Protein AF-A0A2E2JCL9-F1 (afdb_monomer_lite)

pLDDT: mean 81.83, std 19.78, range [29.36, 98.75]

Foldseek 3Di:
DDDDDDPPPCVVVVVVVVVVVVVVVVVVVPPPCPDDDDPDPPPPFPWDWDWDAQPLPGDTKIKTKAADLPAAEEEEEEALPAFQCVQCVVPSSLCNVGHIYIYIGFELHDPHDAWLAQPALLSSLVRSCRNVCVRDQAAHEYEAAALRLSSQLSNLLVPVVSHQAYEYELYYLQAQVLQLVLLVLVVSQVSPPDRDPVNSVVVNVVVVVVVVVCVVVVVQLCVCSVDSVSCCVVVVSRPSSSSVSSSNVDHCLCSLQRRPGQYEYEYECAASNRHCLNVLLSLLSHPHYDYDYDYQDYRSCCPRPVVSVSVSVVDRRVDDPDGRDDQQPLDAAPDQDEDEAECAEAAEAEEEEEEYEYAQYANYEYENYEYAEYEEAHYEYEYGSYEYAAAYEYENYEYEARAYEFEYQQNYEYENYEAAHGNYEYEYADDFPYFYPYQDKYKHAYRQYWYDYDVDDIDTDHGIDIGRGTD

Structure (mmCIF, N/CA/C/O backbone):
data_AF-A0A2E2JCL9-F1
#
_entry.id   AF-A0A2E2JCL9-F1
#
loop_
_atom_site.group_PDB
_atom_site.id
_atom_site.type_symbol
_atom_site.label_atom_id
_atom_site.label_alt_id
_atom_site.label_comp_id
_atom_site.label_asym_id
_atom_site.label_entity_id
_atom_site.label_seq_id
_atom_site.pdbx_PDB_ins_code
_atom_site.Cartn_x
_atom_site.Cartn_y
_atom_site.Cartn_z
_atom_site.occupancy
_atom_site.B_iso_or_equiv
_atom_site.auth_seq_id
_atom_site.auth_comp_id
_atom_site.auth_asym_id
_atom_site.auth_atom_id
_atom_site.pdbx_PDB_model_num
ATOM 1 N N . MET A 1 1 ? 32.207 49.566 25.626 1.00 40.97 1 MET A N 1
ATOM 2 C CA . MET A 1 1 ? 31.152 48.860 24.868 1.00 40.97 1 MET A CA 1
ATOM 3 C C . MET A 1 1 ? 31.796 47.726 24.085 1.00 40.97 1 MET A C 1
ATOM 5 O O . MET A 1 1 ? 32.572 48.030 23.198 1.00 40.97 1 MET A O 1
ATOM 9 N N . ALA A 1 2 ? 31.536 46.473 24.473 1.00 32.34 2 ALA A N 1
ATOM 10 C CA . ALA A 1 2 ? 31.579 45.249 23.652 1.00 32.34 2 ALA A CA 1
ATOM 11 C C . ALA A 1 2 ? 31.472 44.045 24.608 1.00 32.34 2 ALA A C 1
ATOM 13 O O . ALA A 1 2 ? 32.456 43.628 25.213 1.00 32.34 2 ALA A O 1
ATOM 14 N N . ARG A 1 3 ? 30.256 43.527 24.817 1.00 30.17 3 ARG A N 1
ATOM 15 C CA . ARG A 1 3 ? 30.039 42.250 25.512 1.00 30.17 3 ARG A CA 1
ATOM 16 C C . ARG A 1 3 ? 30.215 41.130 24.485 1.00 30.17 3 ARG A C 1
ATOM 18 O O . ARG A 1 3 ? 29.419 41.036 23.558 1.00 30.17 3 ARG A O 1
ATOM 25 N N . CYS A 1 4 ? 31.238 40.296 24.655 1.00 29.36 4 CYS A N 1
ATOM 26 C CA . CYS A 1 4 ? 31.350 39.015 23.959 1.00 29.36 4 CYS A CA 1
ATOM 27 C C . CYS A 1 4 ? 30.293 38.049 24.512 1.00 29.36 4 CYS A C 1
ATOM 29 O O . CYS A 1 4 ? 30.400 37.598 25.651 1.00 29.36 4 CYS A O 1
ATOM 31 N N . TYR A 1 5 ? 29.282 37.724 23.708 1.00 32.12 5 TYR A N 1
ATOM 32 C CA . TYR A 1 5 ? 28.440 36.552 23.932 1.00 32.12 5 TYR A CA 1
ATOM 33 C C . TYR A 1 5 ? 29.194 35.320 23.422 1.00 32.12 5 TYR A C 1
ATOM 35 O O . TYR A 1 5 ? 29.336 35.119 22.219 1.00 32.12 5 TYR A O 1
ATOM 43 N N . SER A 1 6 ? 29.704 34.497 24.340 1.00 32.22 6 SER A N 1
ATOM 44 C CA . SER A 1 6 ? 30.183 33.156 24.006 1.00 32.22 6 SER A CA 1
ATOM 45 C C . SER A 1 6 ? 28.964 32.271 23.729 1.00 32.22 6 SER A C 1
ATOM 47 O O . SER A 1 6 ? 28.177 31.973 24.628 1.00 32.22 6 SER A O 1
ATOM 49 N N . ILE A 1 7 ? 28.779 31.896 22.463 1.00 38.06 7 ILE A N 1
ATOM 50 C CA . ILE A 1 7 ? 27.741 30.969 22.008 1.00 38.06 7 ILE A CA 1
ATOM 51 C C . ILE A 1 7 ? 28.104 29.565 22.515 1.00 38.06 7 ILE A C 1
ATOM 53 O O . ILE A 1 7 ? 28.917 28.859 21.925 1.00 38.06 7 ILE A O 1
ATOM 57 N N . ARG A 1 8 ? 27.490 29.146 23.626 1.00 37.03 8 ARG A N 1
ATOM 58 C CA . ARG A 1 8 ? 27.481 27.758 24.125 1.00 37.03 8 ARG A CA 1
ATOM 59 C C . ARG A 1 8 ? 26.238 26.999 23.622 1.00 37.03 8 ARG A C 1
ATOM 61 O O . ARG A 1 8 ? 25.498 26.436 24.417 1.00 37.03 8 ARG A O 1
ATOM 68 N N . ILE A 1 9 ? 25.990 26.984 22.308 1.00 39.19 9 ILE A N 1
ATOM 69 C CA . ILE A 1 9 ? 24.846 26.257 21.701 1.00 39.19 9 ILE A CA 1
ATOM 70 C C . ILE A 1 9 ? 25.291 25.373 20.516 1.00 39.19 9 ILE A C 1
ATOM 72 O O . ILE A 1 9 ? 24.602 25.268 19.513 1.00 39.19 9 ILE A O 1
ATOM 76 N N . LEU A 1 10 ? 26.462 24.732 20.598 1.00 36.44 10 LEU A N 1
ATOM 77 C CA . LEU A 1 10 ? 26.890 23.748 19.581 1.00 36.44 10 LEU A CA 1
ATOM 78 C C . LEU A 1 10 ? 27.274 22.366 20.136 1.00 36.44 10 LEU A C 1
ATOM 80 O O . LEU A 1 10 ? 27.468 21.434 19.362 1.00 36.44 10 LEU A O 1
ATOM 84 N N . GLY A 1 11 ? 27.317 22.189 21.460 1.00 32.84 11 GLY A N 1
ATOM 85 C CA . GLY A 1 11 ? 27.654 20.904 22.092 1.00 32.84 11 GLY A CA 1
ATOM 86 C C . GLY A 1 11 ? 26.657 19.763 21.816 1.00 32.84 11 GLY A C 1
ATOM 87 O O . GLY A 1 11 ? 27.079 18.704 21.353 1.00 32.84 11 GLY A O 1
ATOM 88 N N . PRO A 1 12 ? 25.339 19.948 22.036 1.00 38.00 12 PRO A N 1
ATOM 89 C CA . PRO A 1 12 ? 24.369 18.863 21.853 1.00 38.00 12 PRO A CA 1
ATOM 90 C C . PRO A 1 12 ? 24.010 18.579 20.381 1.00 38.00 12 PRO A C 1
ATOM 92 O O . PRO A 1 12 ? 23.504 17.501 20.078 1.00 38.00 12 PRO A O 1
ATOM 95 N N . PHE A 1 13 ? 24.322 19.492 19.453 1.00 37.34 13 PHE A N 1
ATOM 96 C CA . PHE A 1 13 ? 24.082 19.318 18.009 1.00 37.34 13 PHE A CA 1
ATOM 97 C C . PHE A 1 13 ? 25.137 18.418 17.337 1.00 37.34 13 PHE A C 1
ATOM 99 O O . PHE A 1 13 ? 24.835 17.665 16.417 1.00 37.34 13 PHE A O 1
ATOM 106 N N . PHE A 1 14 ? 26.385 18.448 17.819 1.00 36.59 14 PHE A N 1
ATOM 107 C CA . PHE A 1 14 ? 27.467 17.626 17.265 1.00 36.59 14 PHE A CA 1
ATOM 108 C C . PHE A 1 14 ? 27.456 16.176 17.778 1.00 36.59 14 PHE A C 1
ATOM 110 O O . PHE A 1 14 ? 27.821 15.262 17.037 1.00 36.59 14 PHE A O 1
ATOM 117 N N . MET A 1 15 ? 27.000 15.934 19.014 1.00 35.41 15 MET A N 1
ATOM 118 C CA . MET A 1 15 ? 26.874 14.565 19.543 1.00 35.41 15 MET A CA 1
ATOM 119 C C . MET A 1 15 ? 25.703 13.797 18.908 1.00 35.41 15 MET A C 1
ATOM 121 O O . MET A 1 15 ? 25.830 12.600 18.659 1.00 35.41 15 MET A O 1
ATOM 125 N N . THR A 1 16 ? 24.606 14.479 18.568 1.00 41.94 16 THR A N 1
ATOM 126 C CA . THR A 1 16 ? 23.446 13.887 17.877 1.00 41.94 16 THR A CA 1
ATOM 127 C C . THR A 1 16 ? 23.735 13.591 16.402 1.00 41.94 16 THR A C 1
ATOM 129 O O . THR A 1 16 ? 23.373 12.521 15.917 1.00 41.94 16 THR A O 1
ATOM 132 N N . LEU A 1 17 ? 24.496 14.450 15.712 1.00 37.84 17 LEU A N 1
ATOM 133 C CA . LEU A 1 17 ? 24.922 14.214 14.326 1.00 37.84 17 LEU A CA 1
ATOM 134 C C . LEU A 1 17 ? 25.906 13.033 14.195 1.00 37.84 17 LEU A C 1
ATOM 136 O O . LEU A 1 17 ? 25.832 12.271 13.237 1.00 37.84 17 LEU A O 1
ATOM 140 N N . SER A 1 18 ? 26.789 12.836 15.182 1.00 37.19 18 SER A N 1
ATOM 141 C CA . SER A 1 18 ? 27.719 11.692 15.246 1.00 37.19 18 SER A CA 1
ATOM 142 C C . SER A 1 18 ? 27.000 10.355 15.482 1.00 37.19 18 SER A C 1
ATOM 144 O O . SER A 1 18 ? 27.369 9.337 14.894 1.00 37.19 18 SER A O 1
ATOM 146 N N . ALA A 1 19 ? 25.931 10.354 16.287 1.00 40.34 19 ALA A N 1
ATOM 147 C CA . ALA A 1 19 ? 25.079 9.181 16.483 1.00 40.34 19 ALA A CA 1
ATOM 148 C C . ALA A 1 19 ? 24.271 8.843 15.215 1.00 40.34 19 ALA A C 1
ATOM 150 O O . ALA A 1 19 ? 24.229 7.681 14.819 1.00 40.34 19 ALA A O 1
ATOM 151 N N . LEU A 1 20 ? 23.727 9.854 14.525 1.00 41.19 20 LEU A N 1
ATOM 152 C CA . LEU A 1 20 ? 23.057 9.708 13.225 1.00 41.19 20 LEU A CA 1
ATOM 153 C C . LEU A 1 20 ? 23.997 9.166 12.143 1.00 41.19 20 LEU A C 1
ATOM 155 O O . LEU A 1 20 ? 23.620 8.253 11.413 1.00 41.19 20 LEU A O 1
ATOM 159 N N . LEU A 1 21 ? 25.236 9.663 12.077 1.00 38.88 21 LEU A N 1
ATOM 160 C CA . LEU A 1 21 ? 26.230 9.179 11.118 1.00 38.88 21 LEU A CA 1
ATOM 161 C C . LEU A 1 21 ? 26.626 7.727 11.407 1.00 38.88 21 LEU A C 1
ATOM 163 O O . LEU A 1 21 ? 26.816 6.961 10.471 1.00 38.88 21 LEU A O 1
ATOM 167 N N . ARG A 1 22 ? 26.708 7.328 12.685 1.00 39.50 22 ARG A N 1
ATOM 168 C CA . ARG A 1 22 ? 26.995 5.943 13.089 1.00 39.50 22 ARG A CA 1
ATOM 169 C C . ARG A 1 22 ? 25.824 5.002 12.839 1.00 39.50 22 ARG A C 1
ATOM 171 O O . ARG A 1 22 ? 26.079 3.895 12.400 1.00 39.50 22 ARG A O 1
ATOM 178 N N . VAL A 1 23 ? 24.576 5.418 13.046 1.00 40.62 23 VAL A N 1
ATOM 179 C CA . VAL A 1 23 ? 23.393 4.603 12.707 1.00 40.62 23 VAL A CA 1
ATOM 180 C C . VAL A 1 23 ? 23.249 4.463 11.190 1.00 40.62 23 VAL A C 1
ATOM 182 O O . VAL A 1 23 ? 22.997 3.364 10.710 1.00 40.62 23 VAL A O 1
ATOM 185 N N . LEU A 1 24 ? 23.510 5.522 10.418 1.00 39.28 24 LEU A N 1
ATOM 186 C CA . LEU A 1 24 ? 23.522 5.459 8.953 1.00 39.28 24 LEU A CA 1
ATOM 187 C C . LEU A 1 24 ? 24.676 4.578 8.437 1.00 39.28 24 LEU A C 1
ATOM 189 O O . LEU A 1 24 ? 24.459 3.738 7.571 1.00 39.28 24 LEU A O 1
ATOM 193 N N . LEU A 1 25 ? 25.874 4.697 9.029 1.00 39.28 25 LEU A N 1
ATOM 194 C CA . LEU A 1 25 ? 27.023 3.830 8.741 1.00 39.28 25 LEU A CA 1
ATOM 195 C C . LEU A 1 25 ? 26.779 2.376 9.166 1.00 39.28 25 LEU A C 1
ATOM 197 O O . LEU A 1 25 ? 27.218 1.473 8.466 1.00 39.28 25 LEU A O 1
ATOM 201 N N . LEU A 1 26 ? 26.060 2.129 10.263 1.00 38.00 26 LEU A N 1
ATOM 202 C CA . LEU A 1 26 ? 25.705 0.788 10.740 1.00 38.00 26 LEU A CA 1
ATOM 203 C C . LEU A 1 26 ? 24.563 0.165 9.932 1.00 38.00 26 LEU A C 1
ATOM 205 O O . LEU A 1 26 ? 24.561 -1.045 9.767 1.00 38.00 26 LEU A O 1
ATOM 209 N N . LEU A 1 27 ? 23.658 0.953 9.348 1.00 37.50 27 LEU A N 1
ATOM 210 C CA . LEU A 1 27 ? 22.679 0.467 8.368 1.00 37.50 27 LEU A CA 1
ATOM 211 C C . LEU A 1 27 ? 23.323 0.177 7.004 1.00 37.50 27 LEU A C 1
ATOM 213 O O . LEU A 1 27 ? 22.862 -0.710 6.294 1.00 37.50 27 LEU A O 1
ATOM 217 N N . THR A 1 28 ? 24.422 0.856 6.653 1.00 40.56 28 THR A N 1
ATOM 218 C CA . THR A 1 28 ? 25.250 0.476 5.493 1.00 40.56 28 THR A CA 1
ATOM 219 C C . THR A 1 28 ? 26.225 -0.672 5.789 1.00 40.56 28 THR A C 1
ATOM 221 O O . THR A 1 28 ? 26.598 -1.395 4.871 1.00 40.56 28 THR A O 1
ATOM 224 N N . ALA A 1 29 ? 26.645 -0.848 7.051 1.00 33.81 29 ALA A N 1
ATOM 225 C CA . ALA A 1 29 ? 27.616 -1.860 7.487 1.00 33.81 29 ALA A CA 1
ATOM 226 C C . ALA A 1 29 ? 26.971 -3.145 8.028 1.00 33.81 29 ALA A C 1
ATOM 228 O O . ALA A 1 29 ? 27.623 -4.188 8.023 1.00 33.81 29 ALA A O 1
ATOM 229 N N . ALA A 1 30 ? 25.677 -3.125 8.361 1.00 34.72 30 ALA A N 1
ATOM 230 C CA . ALA A 1 30 ? 24.797 -4.289 8.307 1.00 34.72 30 ALA A CA 1
ATOM 231 C C . ALA A 1 30 ? 24.535 -4.639 6.834 1.00 34.72 30 ALA A C 1
ATOM 233 O O . ALA A 1 30 ? 23.403 -4.754 6.367 1.00 34.72 30 ALA A O 1
ATOM 234 N N . GLY A 1 31 ? 25.630 -4.787 6.086 1.00 36.00 31 GLY A N 1
ATOM 235 C CA . GLY A 1 31 ? 25.648 -5.558 4.875 1.00 36.00 31 GLY A CA 1
ATOM 236 C C . GLY A 1 31 ? 25.159 -6.934 5.271 1.00 36.00 31 GLY A C 1
ATOM 237 O O . GLY A 1 31 ? 25.879 -7.718 5.889 1.00 36.00 31 GLY A O 1
ATOM 238 N N . VAL A 1 32 ? 23.913 -7.220 4.909 1.00 34.88 32 VAL A N 1
ATOM 239 C CA . VAL A 1 32 ? 23.545 -8.580 4.568 1.00 34.88 32 VAL A CA 1
ATOM 240 C C . VAL A 1 32 ? 24.650 -9.027 3.623 1.00 34.88 32 VAL A C 1
ATOM 242 O O . VAL A 1 32 ? 24.794 -8.491 2.523 1.00 34.88 32 VAL A O 1
ATOM 245 N N . ASN A 1 33 ? 25.491 -9.941 4.095 1.00 33.03 33 ASN A N 1
ATOM 246 C CA . ASN A 1 33 ? 26.403 -10.685 3.253 1.00 33.03 33 ASN A CA 1
ATOM 247 C C . ASN A 1 33 ? 25.505 -11.546 2.349 1.00 33.03 33 ASN A C 1
ATOM 249 O O . ASN A 1 33 ? 25.301 -12.733 2.588 1.00 33.03 33 ASN A O 1
ATOM 253 N N . LEU A 1 34 ? 24.888 -10.919 1.341 1.00 36.97 34 LEU A N 1
ATOM 254 C CA . LEU A 1 34 ? 24.369 -11.608 0.176 1.00 36.97 34 LEU A CA 1
ATOM 255 C C . LEU A 1 34 ? 25.612 -12.078 -0.560 1.00 36.97 34 LEU A C 1
ATOM 257 O O . LEU A 1 34 ? 26.228 -11.349 -1.337 1.00 36.97 34 LEU A O 1
ATOM 261 N N . ALA A 1 35 ? 26.014 -13.290 -0.194 1.00 30.98 35 ALA A N 1
ATOM 262 C CA . ALA A 1 35 ? 27.054 -14.048 -0.842 1.00 30.98 35 ALA A CA 1
ATOM 263 C C . ALA A 1 35 ? 26.926 -13.920 -2.366 1.00 30.98 35 ALA A C 1
ATOM 265 O O . ALA A 1 35 ? 25.825 -13.975 -2.914 1.00 30.98 35 ALA A O 1
ATOM 266 N N . ALA A 1 36 ? 28.082 -13.712 -2.998 1.00 31.84 36 ALA A N 1
ATOM 267 C CA . ALA A 1 36 ? 28.361 -13.777 -4.426 1.00 31.84 36 ALA A CA 1
ATOM 268 C C . ALA A 1 36 ? 27.171 -14.213 -5.303 1.00 31.84 36 ALA A C 1
ATOM 270 O O . ALA A 1 36 ? 26.810 -15.389 -5.356 1.00 31.84 36 ALA A O 1
ATOM 271 N N . GLN A 1 37 ? 26.602 -13.253 -6.037 1.00 34.59 37 GLN A N 1
ATOM 272 C CA . GLN A 1 37 ? 25.654 -13.531 -7.111 1.00 34.59 37 GLN A CA 1
ATOM 273 C C . GLN A 1 37 ? 26.324 -14.433 -8.149 1.00 34.59 37 GLN A C 1
ATOM 275 O O . GLN A 1 37 ? 27.249 -14.022 -8.854 1.00 34.59 37 GLN A O 1
ATOM 280 N N . ALA A 1 38 ? 25.833 -15.664 -8.264 1.00 32.00 38 ALA A N 1
ATOM 281 C CA . ALA A 1 38 ? 26.072 -16.465 -9.446 1.00 32.00 38 ALA A CA 1
ATOM 282 C C . ALA A 1 38 ? 25.397 -15.753 -10.624 1.00 32.00 38 ALA A C 1
ATOM 284 O O . ALA A 1 38 ? 24.174 -15.613 -10.668 1.00 32.00 38 ALA A O 1
ATOM 285 N N . LYS A 1 39 ? 26.209 -15.269 -11.565 1.00 35.09 39 LYS A N 1
ATOM 286 C CA . LYS A 1 39 ? 25.747 -14.747 -12.849 1.00 35.09 39 LYS A CA 1
ATOM 287 C C . LYS A 1 39 ? 25.028 -15.895 -13.560 1.00 35.09 39 LYS A C 1
ATOM 289 O O . LYS A 1 39 ? 25.673 -16.842 -14.006 1.00 35.09 39 LYS A O 1
ATOM 294 N N . ALA A 1 40 ? 23.699 -15.864 -13.585 1.00 41.47 40 ALA A N 1
ATOM 295 C CA . ALA A 1 40 ? 22.933 -16.841 -14.342 1.00 41.47 40 ALA A CA 1
ATOM 296 C C . ALA A 1 40 ? 23.315 -16.734 -15.829 1.00 41.47 40 ALA A C 1
ATOM 298 O O . ALA A 1 40 ? 23.547 -15.621 -16.307 1.00 41.47 40 ALA A O 1
ATOM 299 N N . PRO A 1 41 ? 23.418 -17.854 -16.561 1.00 37.50 41 PRO A N 1
ATOM 300 C CA . PRO A 1 41 ? 23.778 -17.814 -17.969 1.00 37.50 41 PRO A CA 1
ATOM 301 C C . PRO A 1 41 ? 22.660 -17.132 -18.772 1.00 37.50 41 PRO A C 1
ATOM 303 O O . PRO A 1 41 ? 21.562 -17.670 -18.903 1.00 37.50 41 PRO A O 1
ATOM 306 N N . GLU A 1 42 ? 22.956 -15.939 -19.303 1.00 46.28 42 GLU A N 1
ATOM 307 C CA . GLU A 1 42 ? 22.072 -15.122 -20.156 1.00 46.28 42 GLU A CA 1
ATOM 308 C C . GLU A 1 42 ? 21.607 -15.882 -21.420 1.00 46.28 42 GLU A C 1
ATOM 310 O O . GLU A 1 42 ? 20.541 -15.601 -21.971 1.00 46.28 42 GLU A O 1
ATOM 315 N N . ASP A 1 43 ? 22.360 -16.905 -21.833 1.00 40.97 43 ASP A N 1
ATOM 316 C CA . ASP A 1 43 ? 22.212 -17.579 -23.125 1.00 40.97 43 ASP A CA 1
ATOM 317 C C . ASP A 1 43 ? 21.051 -18.588 -23.203 1.00 40.97 43 ASP A C 1
ATOM 319 O O . ASP A 1 43 ? 20.610 -18.930 -24.300 1.00 40.97 43 ASP A O 1
ATOM 323 N N . ALA A 1 44 ? 20.504 -19.052 -22.073 1.00 44.06 44 ALA A N 1
ATOM 324 C CA . ALA A 1 44 ? 19.459 -20.085 -22.080 1.00 44.06 44 ALA A CA 1
ATOM 325 C C . ALA A 1 44 ? 18.029 -19.539 -22.283 1.00 44.06 44 ALA A C 1
ATOM 327 O O . ALA A 1 44 ? 17.116 -20.309 -22.570 1.00 44.06 44 ALA A O 1
ATOM 328 N N . LEU A 1 45 ? 17.820 -18.222 -22.137 1.00 51.00 45 LEU A N 1
ATOM 329 C CA . LEU A 1 45 ? 16.485 -17.615 -21.989 1.00 51.00 45 LEU A CA 1
ATOM 330 C C . LEU A 1 45 ? 16.103 -16.604 -23.082 1.00 51.00 45 LEU A C 1
ATOM 332 O O . LEU A 1 45 ? 15.018 -16.030 -23.028 1.00 51.00 45 LEU A O 1
ATOM 336 N N . GLN A 1 46 ? 16.976 -16.366 -24.068 1.00 67.50 46 GLN A N 1
ATOM 337 C CA . GLN A 1 46 ? 16.812 -15.314 -25.088 1.00 67.50 46 GLN A CA 1
ATOM 338 C C . GLN A 1 46 ? 16.454 -13.927 -24.510 1.00 67.50 46 GLN A C 1
ATOM 340 O O . GLN A 1 46 ? 15.781 -13.136 -25.173 1.00 67.50 46 GLN A O 1
ATOM 345 N N . ILE A 1 47 ? 16.890 -13.613 -23.287 1.00 82.06 47 ILE A N 1
ATOM 346 C CA . ILE A 1 47 ? 16.656 -12.299 -22.684 1.00 82.06 47 ILE A CA 1
ATOM 347 C C . ILE A 1 47 ? 17.553 -11.290 -23.397 1.00 82.06 47 ILE A C 1
ATOM 349 O O . ILE A 1 47 ? 18.776 -11.414 -23.390 1.00 82.06 47 ILE A O 1
ATOM 353 N N . ARG A 1 48 ? 16.951 -10.281 -24.024 1.00 86.38 48 ARG A N 1
ATOM 354 C CA . ARG A 1 48 ? 17.677 -9.251 -24.774 1.00 86.38 48 ARG A CA 1
ATOM 355 C C . ARG A 1 48 ? 17.715 -7.955 -23.972 1.00 86.38 48 ARG A C 1
ATOM 357 O O . ARG A 1 48 ? 16.666 -7.316 -23.855 1.00 86.38 48 ARG A O 1
ATOM 364 N N . PRO A 1 49 ? 18.877 -7.561 -23.420 1.00 90.81 49 PRO A N 1
ATOM 365 C CA . PRO A 1 49 ? 19.016 -6.258 -22.796 1.00 90.81 49 PRO A CA 1
ATOM 366 C C . PRO A 1 49 ? 19.018 -5.161 -23.865 1.00 90.81 49 PRO A C 1
ATOM 368 O O . PRO A 1 49 ? 19.679 -5.292 -24.898 1.00 90.81 49 PRO A O 1
ATOM 371 N N . LEU A 1 50 ? 18.308 -4.070 -23.607 1.00 94.00 50 LEU A N 1
ATOM 372 C CA . LEU A 1 50 ? 18.257 -2.902 -24.477 1.00 94.00 50 LEU A CA 1
ATOM 373 C C . LEU A 1 50 ? 18.177 -1.632 -23.632 1.00 94.00 50 LEU A C 1
ATOM 375 O O . LEU A 1 50 ? 17.265 -1.472 -22.821 1.00 94.00 50 LEU A O 1
ATOM 379 N N . ALA A 1 51 ? 19.133 -0.733 -23.845 1.00 96.50 51 ALA A N 1
ATOM 380 C CA . ALA A 1 51 ? 19.091 0.611 -23.296 1.00 96.50 51 ALA A CA 1
ATOM 381 C C . ALA A 1 51 ? 18.199 1.494 -24.178 1.00 96.50 51 ALA A C 1
ATOM 383 O O . ALA A 1 51 ? 18.349 1.491 -25.401 1.00 96.50 51 ALA A O 1
ATOM 384 N N . VAL A 1 52 ? 17.292 2.238 -23.555 1.00 96.94 52 VAL A N 1
ATOM 385 C CA . VAL A 1 52 ? 16.413 3.221 -24.204 1.00 96.94 52 VAL A CA 1
ATOM 386 C C . VAL A 1 52 ? 16.593 4.581 -23.546 1.00 96.94 52 VAL A C 1
ATOM 388 O O . VAL A 1 52 ? 17.010 4.651 -22.390 1.00 96.94 52 VAL A O 1
ATOM 391 N N . ASP A 1 53 ? 16.290 5.658 -24.261 1.00 97.69 53 ASP A N 1
ATOM 392 C CA . ASP A 1 53 ? 16.546 7.007 -23.758 1.00 97.69 53 ASP A CA 1
ATOM 393 C C . ASP A 1 53 ? 15.571 7.376 -22.628 1.00 97.69 53 ASP A C 1
ATOM 395 O O . ASP A 1 53 ? 14.362 7.136 -22.721 1.00 97.69 53 ASP A O 1
ATOM 399 N N . ASP A 1 54 ? 16.097 7.980 -21.559 1.00 97.12 54 ASP A N 1
ATOM 400 C CA . ASP A 1 54 ? 15.317 8.500 -20.434 1.00 97.12 54 ASP A CA 1
ATOM 401 C C . ASP A 1 54 ? 15.072 10.006 -20.596 1.00 97.12 54 ASP A C 1
ATOM 403 O O . ASP A 1 54 ? 15.944 10.832 -20.321 1.00 97.12 54 ASP A O 1
ATOM 407 N N . ALA A 1 55 ? 13.863 10.381 -21.012 1.00 95.56 55 ALA A N 1
ATOM 408 C CA . ALA A 1 55 ? 13.477 11.787 -21.140 1.00 95.56 55 ALA A CA 1
ATOM 409 C C . ALA A 1 55 ? 13.145 12.469 -19.797 1.00 95.56 55 ALA A C 1
ATOM 411 O O . ALA A 1 55 ? 13.035 13.694 -19.753 1.00 95.56 55 ALA A O 1
ATOM 412 N N . VAL A 1 56 ? 12.947 11.706 -18.716 1.00 97.12 56 VAL A N 1
ATOM 413 C CA . VAL A 1 56 ? 12.528 12.227 -17.404 1.00 97.12 56 VAL A CA 1
ATOM 414 C C . VAL A 1 56 ? 13.739 12.592 -16.558 1.00 97.12 56 VAL A C 1
ATOM 416 O O . VAL A 1 56 ? 13.802 13.697 -16.016 1.00 97.12 56 VAL A O 1
ATOM 419 N N . PHE A 1 57 ? 14.702 11.679 -16.446 1.00 95.81 57 PHE A N 1
ATOM 420 C CA . PHE A 1 57 ? 15.894 11.871 -15.614 1.00 95.81 57 PHE A CA 1
ATOM 421 C C . PHE A 1 57 ? 17.166 12.128 -16.428 1.00 95.81 57 PHE A C 1
ATOM 423 O O . PHE A 1 57 ? 18.157 12.601 -15.872 1.00 95.81 57 PHE A O 1
ATOM 430 N N . GLY A 1 58 ? 17.123 11.906 -17.745 1.00 93.62 58 GLY A N 1
ATOM 431 C CA . GLY A 1 58 ? 18.289 11.975 -18.617 1.00 93.62 58 GLY A CA 1
ATOM 432 C C . GLY A 1 58 ? 19.118 10.688 -18.582 1.00 93.62 58 GLY A C 1
ATOM 433 O O . GLY A 1 58 ? 19.159 9.965 -17.588 1.00 93.62 58 GLY A O 1
ATOM 434 N N . GLY A 1 59 ? 19.816 10.409 -19.683 1.00 95.50 59 GLY A N 1
ATOM 435 C CA . GLY A 1 59 ? 20.598 9.184 -19.841 1.00 95.50 59 GLY A CA 1
ATOM 436 C C . GLY A 1 59 ? 19.751 8.041 -20.391 1.00 95.50 59 GLY A C 1
ATOM 437 O O . GLY A 1 59 ? 18.998 8.239 -21.341 1.00 95.50 59 GLY A O 1
ATOM 438 N N . GLN A 1 60 ? 19.916 6.842 -19.832 1.00 97.50 60 GLN A N 1
ATOM 439 C CA . GLN A 1 60 ? 19.310 5.620 -20.362 1.00 97.50 60 GLN A CA 1
ATOM 440 C C . GLN A 1 60 ? 18.618 4.779 -19.291 1.00 97.50 60 GLN A C 1
ATOM 442 O O . GLN A 1 60 ? 19.159 4.587 -18.200 1.00 97.50 60 GLN A O 1
ATOM 447 N N . VAL A 1 61 ? 17.475 4.198 -19.651 1.00 97.44 61 VAL A N 1
ATOM 448 C CA . VAL A 1 61 ? 16.799 3.127 -18.915 1.00 97.44 61 VAL A CA 1
ATOM 449 C C . VAL A 1 61 ? 17.177 1.784 -19.537 1.00 97.44 61 VAL A C 1
ATOM 451 O O . VAL A 1 61 ? 17.010 1.584 -20.741 1.00 97.44 61 VAL A O 1
ATOM 454 N N . MET A 1 62 ? 17.671 0.842 -18.735 1.00 96.81 62 MET A N 1
ATOM 455 C CA . MET A 1 62 ? 17.907 -0.527 -19.185 1.00 96.81 62 MET A CA 1
ATOM 456 C C . MET A 1 62 ? 16.615 -1.342 -19.121 1.00 96.81 62 MET A C 1
ATOM 458 O O . MET A 1 62 ? 15.925 -1.386 -18.102 1.00 96.81 62 MET A O 1
ATOM 462 N N . THR A 1 63 ? 16.316 -2.039 -20.210 1.00 96.19 63 THR A N 1
ATOM 463 C CA . THR A 1 63 ? 15.179 -2.954 -20.324 1.00 96.19 63 THR A CA 1
ATOM 464 C C . THR A 1 63 ? 15.653 -4.348 -20.708 1.00 96.19 63 THR A C 1
ATOM 466 O O . THR A 1 63 ? 16.710 -4.505 -21.316 1.00 96.19 63 THR A O 1
ATOM 469 N N . TYR A 1 64 ? 14.863 -5.365 -20.381 1.00 94.19 64 TYR A N 1
ATOM 470 C CA . TYR A 1 64 ? 15.119 -6.761 -20.721 1.00 94.19 64 TYR A CA 1
ATOM 471 C C . TYR A 1 64 ? 13.876 -7.329 -21.389 1.00 94.19 64 TYR A C 1
ATOM 473 O O . TYR A 1 64 ? 12.807 -7.354 -20.779 1.00 94.19 64 TYR A O 1
ATOM 481 N N . SER A 1 65 ? 14.006 -7.764 -22.641 1.00 93.81 65 SER A N 1
ATOM 482 C CA . SER A 1 65 ? 12.889 -8.305 -23.422 1.00 93.81 65 SER A CA 1
ATOM 483 C C . SER A 1 65 ? 13.002 -9.816 -23.609 1.00 93.81 65 SER A C 1
ATOM 485 O O . SER A 1 65 ? 14.083 -10.312 -23.924 1.00 93.81 65 SER A O 1
ATOM 487 N N . ALA A 1 66 ? 11.884 -10.530 -23.479 1.00 93.94 66 ALA A N 1
ATOM 488 C CA . ALA A 1 66 ? 11.771 -11.962 -23.762 1.00 93.94 66 ALA A CA 1
ATOM 489 C C . ALA A 1 66 ? 10.386 -12.313 -24.342 1.00 93.94 66 ALA A C 1
ATOM 491 O O . ALA A 1 66 ? 9.439 -11.528 -24.239 1.00 93.94 66 ALA A O 1
ATOM 492 N N . GLY A 1 67 ? 10.268 -13.497 -24.946 1.00 92.94 67 GLY A N 1
ATOM 493 C CA . GLY A 1 67 ? 9.022 -13.990 -25.541 1.00 92.94 67 GLY A CA 1
ATOM 494 C C . GLY A 1 67 ? 8.720 -13.432 -26.938 1.00 92.94 67 GLY A C 1
ATOM 495 O O . GLY A 1 67 ? 9.453 -12.608 -27.492 1.00 92.94 67 GLY A O 1
ATOM 496 N N . ALA A 1 68 ? 7.639 -13.921 -27.549 1.00 91.12 68 ALA A N 1
ATOM 497 C CA . ALA A 1 68 ? 7.280 -13.576 -28.923 1.00 91.12 68 ALA A CA 1
ATOM 498 C C . ALA A 1 68 ? 6.762 -12.132 -29.038 1.00 91.12 68 ALA A C 1
ATOM 500 O O . ALA A 1 68 ? 5.873 -11.719 -28.302 1.00 91.12 68 ALA A O 1
ATOM 501 N N . SER A 1 69 ? 7.249 -11.365 -30.019 1.00 89.62 69 SER A N 1
ATOM 502 C CA . SER A 1 69 ? 6.932 -9.931 -30.155 1.00 89.62 69 SER A CA 1
ATOM 503 C C . SER A 1 69 ? 5.439 -9.610 -30.325 1.00 89.62 69 SER A C 1
ATOM 505 O O . SER A 1 69 ? 5.018 -8.516 -29.952 1.00 89.62 69 SER A O 1
ATOM 507 N N . HIS A 1 70 ? 4.656 -10.548 -30.869 1.00 89.81 70 HIS A N 1
ATOM 508 C CA . HIS A 1 70 ? 3.216 -10.419 -31.113 1.00 89.81 70 HIS A CA 1
ATOM 509 C C . HIS A 1 70 ? 2.346 -10.899 -29.942 1.00 89.81 70 HIS A C 1
ATOM 511 O O . HIS A 1 70 ? 1.151 -10.607 -29.925 1.00 89.81 70 HIS A O 1
ATOM 517 N N . ALA A 1 71 ? 2.919 -11.603 -28.961 1.00 94.62 71 ALA A N 1
ATOM 518 C CA . ALA A 1 71 ? 2.189 -12.066 -27.786 1.00 94.62 71 ALA A CA 1
ATOM 519 C C . ALA A 1 71 ? 1.679 -10.877 -26.939 1.00 94.62 71 ALA A C 1
ATOM 521 O O . ALA A 1 71 ? 2.189 -9.752 -27.087 1.00 94.62 71 ALA A O 1
ATOM 522 N N . PRO A 1 72 ? 0.670 -11.086 -26.068 1.00 96.31 72 PRO A N 1
ATOM 523 C CA . PRO A 1 72 ? 0.218 -10.062 -25.133 1.00 96.31 72 PRO A CA 1
ATOM 524 C C . PRO A 1 72 ? 1.373 -9.583 -24.248 1.00 96.31 72 PRO A C 1
ATOM 526 O O . PRO A 1 72 ? 2.214 -10.381 -23.829 1.00 96.31 72 PRO A O 1
ATOM 529 N N . LEU A 1 73 ? 1.430 -8.274 -24.003 1.00 98.00 73 LEU A N 1
ATOM 530 C CA . LEU A 1 73 ? 2.552 -7.637 -23.321 1.00 98.00 73 LEU A CA 1
ATOM 531 C C . LEU A 1 73 ? 2.360 -7.634 -21.799 1.00 98.00 73 LEU A C 1
ATOM 533 O O . LEU A 1 73 ? 1.319 -7.209 -21.293 1.00 98.00 73 LEU A O 1
ATOM 537 N N . VAL A 1 74 ? 3.402 -8.060 -21.087 1.00 98.44 74 VAL A N 1
ATOM 538 C CA . VAL A 1 74 ? 3.550 -7.954 -19.634 1.00 98.44 74 VAL A CA 1
ATOM 539 C C . VAL A 1 74 ? 4.796 -7.132 -19.318 1.00 98.44 74 VAL A C 1
ATOM 541 O O . VAL A 1 74 ? 5.886 -7.424 -19.815 1.00 98.44 74 VAL A O 1
ATOM 544 N N . VAL A 1 75 ? 4.639 -6.114 -18.476 1.00 98.62 75 VAL A N 1
ATOM 545 C CA . VAL A 1 75 ? 5.732 -5.258 -18.004 1.00 98.62 75 VAL A CA 1
ATOM 546 C C . VAL A 1 75 ? 6.011 -5.543 -16.532 1.00 98.62 75 VAL A C 1
ATOM 548 O O . VAL A 1 75 ? 5.079 -5.571 -15.732 1.00 98.62 75 VAL A O 1
ATOM 551 N N . LEU A 1 76 ? 7.282 -5.739 -16.175 1.00 98.44 76 LEU A N 1
ATOM 552 C CA . LEU A 1 76 ? 7.726 -6.062 -14.816 1.00 98.44 76 LEU A CA 1
ATOM 553 C C . LEU A 1 76 ? 8.568 -4.922 -14.219 1.00 98.44 76 LEU A C 1
ATOM 555 O O . LEU A 1 76 ? 9.553 -4.489 -14.826 1.00 98.44 76 LEU A O 1
ATOM 559 N N . VAL A 1 77 ? 8.214 -4.476 -13.010 1.00 97.94 77 VAL A N 1
ATOM 560 C CA . VAL A 1 77 ? 8.880 -3.384 -12.278 1.00 97.94 77 VAL A CA 1
ATOM 561 C C . VAL A 1 77 ? 9.375 -3.882 -10.918 1.00 97.94 77 VAL A C 1
ATOM 563 O O . VAL A 1 77 ? 8.597 -4.388 -10.108 1.00 97.94 77 VAL A O 1
ATOM 566 N N . HIS A 1 78 ? 10.683 -3.770 -10.687 1.00 93.88 78 HIS A N 1
ATOM 567 C CA . HIS A 1 78 ? 11.380 -4.333 -9.523 1.00 93.88 78 HIS A CA 1
ATOM 568 C C . HIS A 1 78 ? 11.283 -3.464 -8.251 1.00 93.88 78 HIS A C 1
ATOM 570 O O . HIS A 1 78 ? 10.844 -2.313 -8.299 1.00 93.88 78 HIS A O 1
ATOM 576 N N . GLY A 1 79 ? 11.712 -4.014 -7.110 1.00 87.62 79 GLY A N 1
ATOM 577 C CA . GLY A 1 79 ? 11.712 -3.362 -5.796 1.00 87.62 79 GLY A CA 1
ATOM 578 C C . GLY A 1 79 ? 12.952 -2.501 -5.494 1.00 87.62 79 GLY A C 1
ATOM 579 O O . GLY A 1 79 ? 13.796 -2.253 -6.351 1.00 87.62 79 GLY A O 1
ATOM 580 N N . LEU A 1 80 ? 13.075 -2.037 -4.244 1.00 75.88 80 LEU A N 1
ATOM 581 C CA . LEU A 1 80 ? 14.057 -1.024 -3.808 1.00 75.88 80 LEU A CA 1
ATOM 582 C C . LEU A 1 80 ? 15.529 -1.500 -3.768 1.00 75.88 80 LEU A C 1
ATOM 584 O O . LEU A 1 80 ? 16.425 -0.667 -3.683 1.00 75.88 80 LEU A O 1
ATOM 588 N N . SER A 1 81 ? 15.814 -2.805 -3.824 1.00 59.28 81 SER A N 1
ATOM 589 C CA . SER A 1 81 ? 17.150 -3.343 -3.499 1.00 59.28 81 SER A CA 1
ATOM 590 C C . SER A 1 81 ? 17.922 -3.971 -4.660 1.00 59.28 81 SER A C 1
ATOM 592 O O . SER A 1 81 ? 19.114 -4.246 -4.510 1.00 59.28 81 SER A O 1
ATOM 594 N N . ARG A 1 82 ? 17.279 -4.230 -5.804 1.00 66.00 82 ARG A N 1
ATOM 595 C CA . ARG A 1 82 ? 17.911 -4.941 -6.924 1.00 66.00 82 ARG A CA 1
ATOM 596 C C . ARG A 1 82 ? 17.739 -4.200 -8.250 1.00 66.00 82 ARG A C 1
ATOM 598 O O . ARG A 1 82 ? 17.974 -3.001 -8.355 1.00 66.00 82 ARG A O 1
ATOM 605 N N . ASN A 1 83 ? 17.434 -4.973 -9.276 1.00 78.81 83 ASN A N 1
ATOM 606 C CA . ASN A 1 83 ? 17.259 -4.616 -10.662 1.00 78.81 83 ASN A CA 1
ATOM 607 C C . ASN A 1 83 ? 16.246 -5.619 -11.245 1.00 78.81 83 ASN A C 1
ATOM 609 O O . ASN A 1 83 ? 15.897 -6.617 -10.600 1.00 78.81 83 ASN A O 1
ATOM 613 N N . ALA A 1 84 ? 15.766 -5.370 -12.454 1.00 72.25 84 ALA A N 1
ATOM 614 C CA . ALA A 1 84 ? 14.741 -6.178 -13.092 1.00 72.25 84 ALA A CA 1
ATOM 615 C C . ALA A 1 84 ? 15.162 -7.635 -13.282 1.00 72.25 84 ALA A C 1
ATOM 617 O O . ALA A 1 84 ? 14.395 -8.541 -12.961 1.00 72.25 84 ALA A O 1
ATOM 618 N N . ALA A 1 85 ? 16.380 -7.869 -13.772 1.00 74.06 85 ALA A N 1
ATOM 619 C CA . ALA A 1 85 ? 16.888 -9.220 -13.992 1.00 74.06 85 ALA A CA 1
ATOM 620 C C . ALA A 1 85 ? 17.011 -10.015 -12.680 1.00 74.06 85 ALA A C 1
ATOM 622 O O . ALA A 1 85 ? 16.791 -11.223 -12.670 1.00 74.06 85 ALA A O 1
ATOM 623 N N . GLY A 1 86 ? 17.334 -9.334 -11.580 1.00 78.75 86 GLY A N 1
ATOM 624 C CA . GLY A 1 86 ? 17.518 -9.914 -10.259 1.00 78.75 86 GLY A CA 1
ATOM 625 C C . GLY A 1 86 ? 16.208 -10.262 -9.568 1.00 78.75 86 GLY A C 1
ATOM 626 O O . GLY A 1 86 ? 16.121 -11.347 -9.014 1.00 78.75 86 GLY A O 1
ATOM 627 N N . ASP A 1 87 ? 15.196 -9.391 -9.600 1.00 80.94 87 ASP A N 1
ATOM 628 C CA . ASP A 1 87 ? 13.898 -9.664 -8.954 1.00 80.94 87 ASP A CA 1
ATOM 629 C C . ASP A 1 87 ? 13.030 -10.631 -9.763 1.00 80.94 87 ASP A C 1
ATOM 631 O O . ASP A 1 87 ? 12.274 -11.415 -9.192 1.00 80.94 87 ASP A O 1
ATOM 635 N N . TRP A 1 88 ? 13.167 -10.626 -11.090 1.00 91.62 88 TRP A N 1
ATOM 636 C CA . TRP A 1 88 ? 12.295 -11.384 -11.987 1.00 91.62 88 TRP A CA 1
ATOM 637 C C . TRP A 1 88 ? 12.983 -12.574 -12.663 1.00 91.62 88 TRP A C 1
ATOM 639 O O . TRP A 1 88 ? 12.448 -13.120 -13.628 1.00 91.62 88 TRP A O 1
ATOM 649 N N . GLN A 1 89 ? 14.135 -13.019 -12.151 1.00 85.94 89 GLN A N 1
ATOM 650 C CA . GLN A 1 89 ? 14.962 -14.065 -12.764 1.00 85.94 89 GLN A CA 1
ATOM 651 C C . GLN A 1 89 ? 14.188 -15.354 -13.090 1.00 85.94 89 GLN A C 1
ATOM 653 O O . GLN A 1 89 ? 14.341 -15.900 -14.179 1.00 85.94 89 GLN A O 1
ATOM 658 N N . GLY A 1 90 ? 13.356 -15.842 -12.161 1.00 87.62 90 GLY A N 1
ATOM 659 C CA . GLY A 1 90 ? 12.521 -17.036 -12.368 1.00 87.62 90 GLY A CA 1
ATOM 660 C C . GLY A 1 90 ? 11.208 -16.762 -13.111 1.00 87.62 90 GLY A C 1
ATOM 661 O O . GLY A 1 90 ? 10.597 -17.677 -13.658 1.00 87.62 90 GLY A O 1
ATOM 662 N N . VAL A 1 91 ? 10.788 -15.497 -13.164 1.00 94.06 91 VAL A N 1
ATOM 663 C CA . VAL A 1 91 ? 9.477 -15.069 -13.673 1.00 94.06 91 VAL A CA 1
ATOM 664 C C . VAL A 1 91 ? 9.528 -14.748 -15.164 1.00 94.06 91 VAL A C 1
ATOM 666 O O . VAL A 1 91 ? 8.613 -15.121 -15.894 1.00 94.06 91 VAL A O 1
ATOM 669 N N . ILE A 1 92 ? 10.599 -14.098 -15.631 1.00 94.25 92 ILE A N 1
ATOM 670 C CA . ILE A 1 92 ? 10.811 -13.782 -17.051 1.00 94.25 92 ILE A CA 1
ATOM 671 C C . ILE A 1 92 ? 10.741 -15.045 -17.932 1.00 94.25 92 ILE A C 1
ATOM 673 O O . ILE A 1 92 ? 9.915 -15.034 -18.845 1.00 94.25 92 ILE A O 1
ATOM 677 N N . PRO A 1 93 ? 11.516 -16.130 -17.678 1.00 91.94 93 PRO A N 1
ATOM 678 C CA . PRO A 1 93 ? 11.404 -17.385 -18.429 1.00 91.94 93 PRO A CA 1
ATOM 679 C C . PRO A 1 93 ? 9.973 -17.894 -18.518 1.00 91.94 93 PRO A C 1
ATOM 681 O O . PRO A 1 93 ? 9.463 -18.178 -19.595 1.00 91.94 93 PRO A O 1
ATOM 684 N N . MET A 1 94 ? 9.338 -17.975 -17.350 1.00 93.88 94 MET A N 1
ATOM 685 C CA . MET A 1 94 ? 8.046 -18.606 -17.164 1.00 93.88 94 MET A CA 1
ATOM 686 C C . MET A 1 94 ? 6.952 -17.862 -17.931 1.00 93.88 94 MET A C 1
ATOM 688 O O . MET A 1 94 ? 6.092 -18.481 -18.551 1.00 93.88 94 MET A O 1
ATOM 692 N N . LEU A 1 95 ? 6.985 -16.528 -17.921 1.00 95.81 95 LEU A N 1
ATOM 693 C CA . LEU A 1 95 ? 6.031 -15.724 -18.678 1.00 95.81 95 LEU A CA 1
ATOM 694 C C . LEU A 1 95 ? 6.358 -15.692 -20.174 1.00 95.81 95 LEU A C 1
ATOM 696 O O . LEU A 1 95 ? 5.430 -15.673 -20.980 1.00 95.81 95 LEU A O 1
ATOM 700 N N . ALA A 1 96 ? 7.637 -15.718 -20.560 1.00 95.19 96 ALA A N 1
ATOM 701 C CA . ALA A 1 96 ? 8.072 -15.646 -21.958 1.00 95.19 96 ALA A CA 1
ATOM 702 C C . ALA A 1 96 ? 7.580 -16.820 -22.825 1.00 95.19 96 ALA A C 1
ATOM 704 O O . ALA A 1 96 ? 7.533 -16.694 -24.049 1.00 95.19 96 ALA A O 1
ATOM 705 N N . GLU A 1 97 ? 7.169 -17.932 -22.208 1.00 93.19 97 GLU A N 1
ATOM 706 C CA . GLU A 1 97 ? 6.522 -19.062 -22.887 1.00 93.19 97 GLU A CA 1
ATOM 707 C C . GLU A 1 97 ? 5.200 -18.669 -23.570 1.00 93.19 97 GLU A C 1
ATOM 709 O O . GLU A 1 97 ? 4.823 -19.264 -24.576 1.00 93.19 97 GLU A O 1
ATOM 714 N N . THR A 1 98 ? 4.481 -17.677 -23.031 1.00 94.06 98 THR A N 1
ATOM 715 C CA . THR A 1 98 ? 3.135 -17.283 -23.501 1.00 94.06 98 THR A CA 1
ATOM 716 C C . THR A 1 98 ? 3.008 -15.786 -23.796 1.00 94.06 98 THR A C 1
ATOM 718 O O . THR A 1 98 ? 2.183 -15.381 -24.614 1.00 94.06 98 THR A O 1
ATOM 721 N N . TYR A 1 99 ? 3.818 -14.951 -23.151 1.00 95.94 99 TYR A N 1
ATOM 722 C CA . TYR A 1 99 ? 3.716 -13.496 -23.176 1.00 95.94 99 TYR A CA 1
ATOM 723 C C . TYR A 1 99 ? 4.966 -12.862 -23.774 1.00 95.94 99 TYR A C 1
ATOM 725 O O . TYR A 1 99 ? 6.067 -13.408 -23.702 1.00 95.94 99 TYR A O 1
ATOM 733 N N . ARG A 1 100 ? 4.809 -11.648 -24.302 1.00 96.38 100 ARG A N 1
ATOM 734 C CA . ARG A 1 100 ? 5.943 -10.745 -24.482 1.00 96.38 100 ARG A CA 1
ATOM 735 C C . ARG A 1 100 ? 6.235 -10.117 -23.128 1.00 96.38 100 ARG A C 1
ATOM 737 O O . ARG A 1 100 ? 5.348 -9.495 -22.552 1.00 96.38 100 ARG A O 1
ATOM 744 N N . VAL A 1 101 ? 7.460 -10.240 -22.639 1.00 97.38 101 VAL A N 1
ATOM 745 C CA . VAL A 1 101 ? 7.866 -9.704 -21.336 1.00 97.38 101 VAL A CA 1
ATOM 746 C C . VAL A 1 101 ? 8.852 -8.565 -21.544 1.00 97.38 101 VAL A C 1
ATOM 748 O O . VAL A 1 101 ? 9.822 -8.729 -22.281 1.00 97.38 101 VAL A O 1
ATOM 751 N N . ILE A 1 102 ? 8.616 -7.431 -20.885 1.00 97.50 102 ILE A N 1
ATOM 752 C CA . ILE A 1 102 ? 9.583 -6.337 -20.751 1.00 97.50 102 ILE A CA 1
ATOM 753 C C . ILE A 1 102 ? 9.801 -6.082 -19.262 1.00 97.50 102 ILE A C 1
ATOM 755 O O . ILE A 1 102 ? 8.883 -5.677 -18.557 1.00 97.50 102 ILE A O 1
ATOM 759 N N . ALA A 1 103 ? 11.015 -6.297 -18.772 1.00 96.81 103 ALA A N 1
ATOM 760 C CA . ALA A 1 103 ? 11.393 -5.950 -17.407 1.00 96.81 103 ALA A CA 1
ATOM 761 C C . ALA A 1 103 ? 12.279 -4.695 -17.423 1.00 96.81 103 ALA A C 1
ATOM 763 O O . ALA A 1 103 ? 13.128 -4.562 -18.306 1.00 96.81 103 ALA A O 1
ATOM 764 N N . VAL A 1 104 ? 12.068 -3.765 -16.491 1.00 96.06 104 VAL A N 1
ATOM 765 C CA . VAL A 1 104 ? 12.701 -2.433 -16.513 1.00 96.06 104 VAL A CA 1
ATOM 766 C C . VAL A 1 104 ? 13.570 -2.231 -15.280 1.00 96.06 104 VAL A C 1
ATOM 768 O O . VAL A 1 104 ? 13.049 -2.291 -14.168 1.00 96.06 104 VAL A O 1
ATOM 771 N N . ASP A 1 105 ? 14.862 -1.955 -15.467 1.00 95.38 105 ASP A N 1
ATOM 772 C CA . ASP A 1 105 ? 15.691 -1.388 -14.400 1.00 95.38 105 ASP A CA 1
ATOM 773 C C . ASP A 1 105 ? 15.240 0.058 -14.185 1.00 95.38 105 ASP A C 1
ATOM 775 O O . ASP A 1 105 ? 15.360 0.893 -15.083 1.00 95.38 105 ASP A O 1
ATOM 779 N N . LEU A 1 106 ? 14.697 0.375 -13.014 1.00 96.56 106 LEU A N 1
ATOM 780 C CA . LEU A 1 106 ? 14.232 1.725 -12.707 1.00 96.56 106 LEU A CA 1
ATOM 781 C C . LEU A 1 106 ? 15.382 2.745 -12.831 1.00 96.56 106 LEU A C 1
ATOM 783 O O . LEU A 1 106 ? 16.533 2.400 -12.547 1.00 96.56 106 LEU A O 1
ATOM 787 N N . PRO A 1 107 ? 15.108 4.006 -13.217 1.00 96.62 107 PRO A N 1
ATOM 788 C CA . PRO A 1 107 ? 16.118 5.063 -13.202 1.00 96.62 107 PRO A CA 1
ATOM 789 C C . PRO A 1 107 ? 16.833 5.131 -11.847 1.00 96.62 107 PRO A C 1
ATOM 791 O O . PRO A 1 107 ? 16.186 5.169 -10.801 1.00 96.62 107 PRO A O 1
ATOM 794 N N . GLY A 1 108 ? 18.167 5.122 -11.858 1.00 90.19 108 GLY A N 1
ATOM 795 C CA . GLY A 1 108 ? 18.985 5.043 -10.645 1.00 90.19 108 GLY A CA 1
ATOM 796 C C . GLY A 1 108 ? 19.286 3.637 -10.115 1.00 90.19 108 GLY A C 1
ATOM 797 O O . GLY A 1 108 ? 19.983 3.528 -9.106 1.00 90.19 108 GLY A O 1
ATOM 798 N N . PHE A 1 109 ? 18.813 2.579 -10.778 1.00 89.44 109 PHE A N 1
ATOM 799 C CA . PHE A 1 109 ? 18.991 1.185 -10.362 1.00 89.44 109 PHE A CA 1
ATOM 800 C C . PHE A 1 109 ? 19.564 0.317 -11.485 1.00 89.44 109 PHE A C 1
ATOM 802 O O . PHE A 1 109 ? 19.483 0.648 -12.668 1.00 89.44 109 PHE A O 1
ATOM 809 N N . GLY A 1 110 ? 20.131 -0.831 -11.105 1.00 88.50 110 GLY A N 1
ATOM 810 C CA . GLY A 1 110 ? 20.648 -1.816 -12.053 1.00 88.50 110 GLY A CA 1
ATOM 811 C C . GLY A 1 110 ? 21.638 -1.218 -13.050 1.00 88.50 110 GLY A C 1
ATOM 812 O O . GLY A 1 110 ? 22.664 -0.662 -12.662 1.00 88.50 110 GLY A O 1
ATOM 813 N N . ARG A 1 111 ? 21.334 -1.369 -14.341 1.00 92.25 111 ARG A N 1
ATOM 814 C CA . ARG A 1 111 ? 22.133 -0.828 -15.451 1.00 92.25 111 ARG A CA 1
ATOM 815 C C . ARG A 1 111 ? 21.574 0.483 -16.017 1.00 92.25 111 ARG A C 1
ATOM 817 O O . ARG A 1 111 ? 22.106 0.967 -17.015 1.00 92.25 111 ARG A O 1
ATOM 824 N N . SER A 1 112 ? 20.518 1.034 -15.421 1.00 95.31 112 SER A N 1
ATOM 825 C CA . SER A 1 112 ? 19.980 2.342 -15.792 1.00 95.31 112 SER A CA 1
ATOM 826 C C . SER A 1 112 ? 20.874 3.462 -15.275 1.00 95.31 112 SER A C 1
ATOM 828 O O . SER A 1 112 ? 21.571 3.331 -14.267 1.00 95.31 112 SER A O 1
ATOM 830 N N . THR A 1 113 ? 20.856 4.592 -15.975 1.00 95.44 113 THR A N 1
ATOM 831 C CA . THR A 1 113 ? 21.567 5.794 -15.539 1.00 95.44 113 THR A CA 1
ATOM 832 C C . THR A 1 113 ? 20.990 6.267 -14.208 1.00 95.44 113 THR A C 1
ATOM 834 O O . THR A 1 113 ? 19.780 6.230 -13.989 1.00 95.44 113 THR A O 1
ATOM 837 N N . GLY A 1 114 ? 21.872 6.685 -13.304 1.00 90.19 114 GLY A N 1
ATOM 838 C CA . GLY A 1 114 ? 21.510 7.237 -12.007 1.00 90.19 114 GLY A CA 1
ATOM 839 C C . GLY A 1 114 ? 22.122 8.608 -11.773 1.00 90.19 114 GLY A C 1
ATOM 840 O O . GLY A 1 114 ? 22.989 9.069 -12.512 1.00 90.19 114 GLY A O 1
ATOM 841 N N . GLY A 1 115 ? 21.674 9.248 -10.701 1.00 89.94 115 GLY A N 1
ATOM 842 C CA . GLY A 1 115 ? 22.122 10.576 -10.306 1.00 89.94 115 GLY A CA 1
ATOM 843 C C . GLY A 1 115 ? 21.317 11.144 -9.142 1.00 89.94 115 GLY A C 1
ATOM 844 O O . GLY A 1 115 ? 20.463 10.476 -8.556 1.00 89.94 115 GLY A O 1
ATOM 845 N N . ASN A 1 116 ? 21.564 12.411 -8.825 1.00 91.81 116 ASN A N 1
ATOM 846 C CA . ASN A 1 116 ? 20.887 13.113 -7.738 1.00 91.81 116 ASN A CA 1
ATOM 847 C C . ASN A 1 116 ? 19.553 13.742 -8.197 1.00 91.81 116 ASN A C 1
ATOM 849 O O . ASN A 1 116 ? 19.387 14.968 -8.246 1.00 91.81 116 ASN A O 1
ATOM 853 N N . HIS A 1 117 ? 18.580 12.890 -8.508 1.00 94.56 117 HIS A N 1
ATOM 854 C CA . HIS A 1 117 ? 17.234 13.291 -8.921 1.00 94.56 117 HIS A CA 1
ATOM 855 C C . HIS A 1 117 ? 16.212 13.065 -7.809 1.00 94.56 117 HIS A C 1
ATOM 857 O O . HIS A 1 117 ? 16.438 12.273 -6.901 1.00 94.56 117 HIS A O 1
ATOM 863 N N . LEU A 1 118 ? 15.077 13.767 -7.874 1.00 92.56 118 LEU A N 1
ATOM 864 C CA . LEU A 1 118 ? 13.914 13.433 -7.056 1.00 92.56 118 LEU A CA 1
ATOM 865 C C . LEU A 1 118 ? 13.177 12.265 -7.717 1.00 92.56 118 LEU A C 1
ATOM 867 O O . LEU A 1 118 ? 12.396 12.464 -8.644 1.00 92.56 118 LEU A O 1
ATOM 871 N N . TYR A 1 119 ? 13.421 11.055 -7.230 1.00 91.50 119 TYR A N 1
ATOM 872 C CA . TYR A 1 119 ? 12.771 9.850 -7.732 1.00 91.50 119 TYR A CA 1
ATOM 873 C C . TYR A 1 119 ? 11.398 9.626 -7.076 1.00 91.50 119 TYR A C 1
ATOM 875 O O . TYR A 1 119 ? 11.205 8.684 -6.309 1.00 91.50 119 TYR A O 1
ATOM 883 N N . SER A 1 120 ? 10.442 10.526 -7.327 1.00 94.00 120 SER A N 1
ATOM 884 C CA . SER A 1 120 ? 9.068 10.331 -6.848 1.00 94.00 120 SER A CA 1
ATOM 885 C C . SER A 1 120 ? 8.385 9.167 -7.585 1.00 94.00 120 SER A C 1
ATOM 887 O O . SER A 1 120 ? 8.706 8.925 -8.754 1.00 94.00 120 SER A O 1
ATOM 889 N N . PRO A 1 121 ? 7.411 8.473 -6.959 1.00 95.38 121 PRO A N 1
ATOM 890 C CA . PRO A 1 121 ? 6.625 7.439 -7.635 1.00 95.38 121 PRO A CA 1
ATOM 891 C C . PRO A 1 121 ? 6.020 7.901 -8.969 1.00 95.38 121 PRO A C 1
ATOM 893 O O . PRO A 1 121 ? 6.086 7.168 -9.953 1.00 95.38 121 PRO A O 1
ATOM 896 N N . ASP A 1 122 ? 5.511 9.138 -9.040 1.00 96.31 122 ASP A N 1
ATOM 897 C CA . ASP A 1 122 ? 4.943 9.694 -10.275 1.00 96.31 122 ASP A CA 1
ATOM 898 C C . ASP A 1 122 ? 5.998 9.892 -11.381 1.00 96.31 122 ASP A C 1
ATOM 900 O O . ASP A 1 122 ? 5.763 9.544 -12.544 1.00 96.31 122 ASP A O 1
ATOM 904 N N . ALA A 1 123 ? 7.179 10.415 -11.028 1.00 97.38 123 ALA A N 1
ATOM 905 C CA . ALA A 1 123 ? 8.268 10.630 -11.980 1.00 97.38 123 ALA A CA 1
ATOM 906 C C . ALA A 1 123 ? 8.847 9.297 -12.476 1.00 97.38 123 ALA A C 1
ATOM 908 O O . ALA A 1 123 ? 9.054 9.119 -13.677 1.00 97.38 123 ALA A O 1
ATOM 909 N N . MET A 1 124 ? 9.029 8.322 -11.578 1.00 97.81 124 MET A N 1
ATOM 910 C CA . MET A 1 124 ? 9.430 6.967 -11.958 1.00 97.81 124 MET A CA 1
ATOM 911 C C . MET A 1 124 ? 8.396 6.297 -12.872 1.00 97.81 124 MET A C 1
ATOM 913 O O . MET A 1 124 ? 8.778 5.691 -13.870 1.00 97.81 124 MET A O 1
ATOM 917 N N . ALA A 1 125 ? 7.096 6.441 -12.595 1.00 98.44 125 ALA A N 1
ATOM 918 C CA . ALA A 1 125 ? 6.041 5.907 -13.457 1.00 98.44 125 ALA A CA 1
ATOM 919 C C . ALA A 1 125 ? 6.086 6.522 -14.866 1.00 98.44 125 ALA A C 1
ATOM 921 O O . ALA A 1 125 ? 5.949 5.808 -15.862 1.00 98.44 125 ALA A O 1
ATOM 922 N N . THR A 1 126 ? 6.350 7.828 -14.960 1.00 98.62 126 THR A N 1
ATOM 923 C CA . THR A 1 126 ? 6.535 8.524 -16.243 1.00 98.62 126 THR A CA 1
ATOM 924 C C . THR A 1 126 ? 7.758 7.996 -17.000 1.00 98.62 126 THR A C 1
ATOM 926 O O . THR A 1 126 ? 7.672 7.762 -18.206 1.00 98.62 126 THR A O 1
ATOM 929 N N . ALA A 1 127 ? 8.871 7.735 -16.309 1.00 98.44 127 ALA A N 1
ATOM 930 C CA . ALA A 1 127 ? 10.073 7.167 -16.922 1.00 98.44 127 ALA A CA 1
ATOM 931 C C . ALA A 1 127 ? 9.846 5.728 -17.416 1.00 98.44 127 ALA A C 1
ATOM 933 O O . ALA A 1 127 ? 10.198 5.404 -18.549 1.00 98.44 127 ALA A O 1
ATOM 934 N N . VAL A 1 128 ? 9.169 4.885 -16.623 1.00 98.44 128 VAL A N 1
ATOM 935 C CA . VAL A 1 128 ? 8.769 3.529 -17.042 1.00 98.44 128 VAL A CA 1
ATOM 936 C C . VAL A 1 128 ? 7.879 3.595 -18.282 1.00 98.44 128 VAL A C 1
ATOM 938 O O . VAL A 1 128 ? 8.114 2.859 -19.240 1.00 98.44 128 VAL A O 1
ATOM 941 N N . ARG A 1 129 ? 6.893 4.502 -18.316 1.00 98.44 129 ARG A N 1
ATOM 942 C CA . ARG A 1 129 ? 6.053 4.710 -19.503 1.00 98.44 129 ARG A CA 1
ATOM 943 C C . ARG A 1 129 ? 6.890 5.083 -20.720 1.00 98.44 129 ARG A C 1
ATOM 945 O O . ARG A 1 129 ? 6.717 4.469 -21.768 1.00 98.44 129 ARG A O 1
ATOM 952 N N . GLY A 1 130 ? 7.791 6.055 -20.583 1.00 98.00 130 GLY A N 1
ATOM 953 C CA . GLY A 1 130 ? 8.676 6.496 -21.661 1.00 98.00 130 GLY A CA 1
ATOM 954 C C . GLY A 1 130 ? 9.549 5.366 -22.206 1.00 98.00 130 GLY A C 1
ATOM 955 O O . GLY A 1 130 ? 9.654 5.208 -23.421 1.00 98.00 130 GLY A O 1
ATOM 956 N N . ALA A 1 131 ? 10.115 4.541 -21.325 1.00 97.81 131 ALA A N 1
ATOM 957 C CA . ALA A 1 131 ? 10.936 3.397 -21.708 1.00 97.81 131 ALA A CA 1
ATOM 958 C C . ALA A 1 131 ? 10.123 2.308 -22.430 1.00 97.81 131 ALA A C 1
ATOM 960 O O . ALA A 1 131 ? 10.515 1.843 -23.498 1.00 97.81 131 ALA A O 1
ATOM 961 N N . VAL A 1 132 ? 8.960 1.927 -21.891 1.00 97.75 132 VAL A N 1
ATOM 962 C CA . VAL A 1 132 ? 8.105 0.885 -22.487 1.00 97.75 132 VAL A CA 1
ATOM 963 C C . VAL A 1 132 ? 7.547 1.332 -23.838 1.00 97.75 132 VAL A C 1
ATOM 965 O O . VAL A 1 132 ? 7.586 0.561 -24.794 1.00 97.75 132 VAL A O 1
ATOM 968 N N . ARG A 1 133 ? 7.084 2.583 -23.957 1.00 97.12 133 ARG A N 1
ATOM 969 C CA . ARG A 1 133 ? 6.457 3.113 -25.183 1.00 97.12 133 ARG A CA 1
ATOM 970 C C . ARG A 1 133 ? 7.423 3.229 -26.365 1.00 97.12 133 ARG A C 1
ATOM 972 O O . ARG A 1 133 ? 6.968 3.202 -27.504 1.00 97.12 133 ARG A O 1
ATOM 979 N N . GLN A 1 134 ? 8.732 3.303 -26.114 1.00 96.88 134 GLN A N 1
ATOM 980 C CA . GLN A 1 134 ? 9.761 3.205 -27.160 1.00 96.88 134 GLN A CA 1
ATOM 981 C C . GLN A 1 134 ? 9.881 1.787 -27.746 1.00 96.88 134 GLN A C 1
ATOM 983 O O . GLN A 1 134 ? 10.359 1.622 -28.866 1.00 96.88 134 GLN A O 1
ATOM 988 N N . LEU A 1 135 ? 9.446 0.761 -27.008 1.00 95.56 135 LEU A N 1
ATOM 989 C CA . LEU A 1 135 ? 9.583 -0.650 -27.379 1.00 95.56 135 LEU A CA 1
ATOM 990 C C . LEU A 1 135 ? 8.27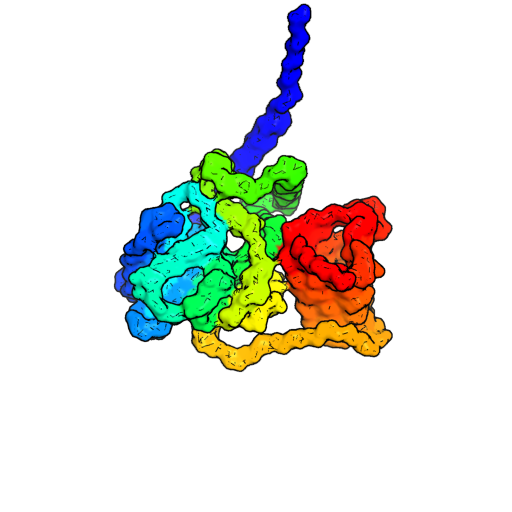8 -1.275 -27.870 1.00 95.56 135 LEU A C 1
ATOM 992 O O . LEU A 1 135 ? 8.301 -2.180 -28.712 1.00 95.56 135 LEU A O 1
ATOM 996 N N . ASP A 1 136 ? 7.153 -0.843 -27.302 1.00 95.25 136 ASP A N 1
ATOM 997 C CA . ASP A 1 136 ? 5.821 -1.336 -27.625 1.00 95.25 136 ASP A CA 1
ATOM 998 C C . ASP A 1 136 ? 4.742 -0.327 -27.189 1.00 95.25 136 ASP A C 1
ATOM 1000 O O . ASP A 1 136 ? 4.736 0.162 -26.060 1.00 95.25 136 ASP A O 1
ATOM 1004 N N . ALA A 1 137 ? 3.812 -0.016 -28.094 1.00 93.94 137 ALA A N 1
ATOM 1005 C CA . ALA A 1 137 ? 2.746 0.960 -27.870 1.00 93.94 137 ALA A CA 1
ATOM 1006 C C . ALA A 1 137 ? 1.370 0.319 -27.606 1.00 93.94 137 ALA A C 1
ATOM 1008 O O . ALA A 1 137 ? 0.354 1.017 -27.585 1.00 93.94 137 ALA A O 1
ATOM 1009 N N . ARG A 1 138 ? 1.296 -0.998 -27.410 1.00 96.06 138 ARG A N 1
ATOM 1010 C CA . ARG A 1 138 ? 0.035 -1.677 -27.078 1.00 96.06 138 ARG A CA 1
ATOM 1011 C C . ARG A 1 138 ? -0.312 -1.503 -25.591 1.00 96.06 138 ARG A C 1
ATOM 1013 O O . ARG A 1 138 ? 0.590 -1.285 -24.784 1.00 96.06 138 ARG A O 1
ATOM 1020 N N . PRO A 1 139 ? -1.595 -1.602 -25.204 1.00 97.62 139 PRO A N 1
ATOM 1021 C CA . PRO A 1 139 ? -1.966 -1.778 -23.805 1.00 97.62 139 PRO A CA 1
ATOM 1022 C C . PRO A 1 139 ? -1.354 -3.058 -23.225 1.00 97.62 139 PRO A C 1
ATOM 1024 O O . PRO A 1 139 ? -1.229 -4.064 -23.933 1.00 97.62 139 PRO A O 1
ATOM 1027 N N . PHE A 1 140 ? -0.986 -3.043 -21.946 1.00 98.12 140 PHE A N 1
ATOM 1028 C CA . PHE A 1 140 ? -0.256 -4.151 -21.322 1.00 98.12 140 PHE A CA 1
ATOM 1029 C C . PHE A 1 140 ? -0.698 -4.450 -19.891 1.00 98.12 140 PHE A C 1
ATOM 1031 O O . PHE A 1 140 ? -1.389 -3.659 -19.253 1.00 98.12 140 PHE A O 1
ATOM 1038 N N . THR A 1 141 ? -0.307 -5.614 -19.375 1.00 98.50 141 THR A N 1
ATOM 1039 C CA . THR A 1 141 ? -0.430 -5.917 -17.943 1.00 98.50 141 THR A CA 1
ATOM 1040 C C . THR A 1 141 ? 0.818 -5.430 -17.219 1.00 98.50 141 THR A C 1
ATOM 1042 O O . THR A 1 141 ? 1.929 -5.811 -17.588 1.00 98.50 141 THR A O 1
ATOM 1045 N N . LEU A 1 142 ? 0.648 -4.597 -16.195 1.00 98.75 142 LEU A N 1
ATOM 1046 C CA . LEU A 1 142 ? 1.751 -4.072 -15.391 1.00 98.75 142 LEU A CA 1
ATOM 1047 C C . LEU A 1 142 ? 1.864 -4.839 -14.076 1.00 98.75 142 LEU A C 1
ATOM 1049 O O . LEU A 1 142 ? 0.897 -4.911 -13.322 1.00 98.75 142 LEU A O 1
ATOM 1053 N N . VAL A 1 143 ? 3.045 -5.380 -13.792 1.00 98.62 143 VAL A N 1
ATOM 1054 C CA .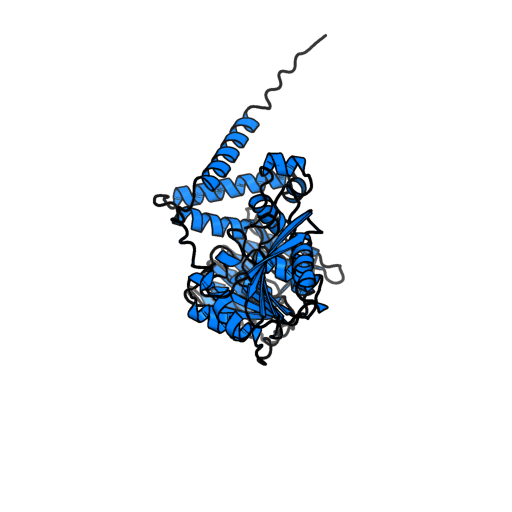 VAL A 1 143 ? 3.360 -6.104 -12.559 1.00 98.62 143 VAL A CA 1
ATOM 1055 C C . VAL A 1 143 ? 4.444 -5.343 -11.804 1.00 98.62 143 VAL A C 1
ATOM 1057 O O . VAL A 1 143 ? 5.528 -5.113 -12.339 1.00 98.62 143 VAL A O 1
ATOM 1060 N N . GLY A 1 144 ? 4.171 -4.967 -10.559 1.00 97.69 144 GLY A N 1
ATOM 1061 C CA . GLY A 1 144 ? 5.124 -4.263 -9.705 1.00 97.69 144 GLY A CA 1
ATOM 1062 C C . GLY A 1 144 ? 5.304 -4.952 -8.358 1.00 97.69 144 GLY A C 1
ATOM 1063 O O . GLY A 1 144 ? 4.316 -5.319 -7.724 1.00 97.69 144 GLY A O 1
ATOM 1064 N N . HIS A 1 145 ? 6.549 -5.097 -7.899 1.00 95.81 145 HIS A N 1
ATOM 1065 C CA . HIS A 1 145 ? 6.872 -5.631 -6.568 1.00 95.81 145 HIS A CA 1
ATOM 1066 C C . HIS A 1 145 ? 7.372 -4.541 -5.621 1.00 95.81 145 HIS A C 1
ATOM 1068 O O . HIS A 1 145 ? 8.245 -3.762 -5.998 1.00 95.81 145 HIS A O 1
ATOM 1074 N N . SER A 1 146 ? 6.867 -4.489 -4.383 1.00 92.62 146 SER A N 1
ATOM 1075 C CA . SER A 1 146 ? 7.367 -3.579 -3.342 1.00 92.62 146 SER A CA 1
ATOM 1076 C C . SER A 1 146 ? 7.329 -2.113 -3.800 1.00 92.62 146 SER A C 1
ATOM 1078 O O . SER A 1 146 ? 6.251 -1.590 -4.102 1.00 92.62 146 SER A O 1
ATOM 1080 N N . MET A 1 147 ? 8.482 -1.444 -3.913 1.00 93.12 147 MET A N 1
ATOM 1081 C CA . MET A 1 147 ? 8.602 -0.120 -4.541 1.00 93.12 147 MET A CA 1
ATOM 1082 C C . MET A 1 147 ? 8.085 -0.095 -5.985 1.00 93.12 147 MET A C 1
ATOM 1084 O O . MET A 1 147 ? 7.375 0.834 -6.364 1.00 93.12 147 MET A O 1
ATOM 1088 N N . GLY A 1 148 ? 8.373 -1.125 -6.777 1.00 95.88 148 GLY A N 1
ATOM 1089 C CA . GLY A 1 148 ? 7.818 -1.291 -8.116 1.00 95.88 148 GLY A CA 1
ATOM 1090 C C . GLY A 1 148 ? 6.295 -1.389 -8.109 1.00 95.88 148 GLY A C 1
ATOM 1091 O O . GLY A 1 148 ? 5.654 -0.891 -9.027 1.00 95.88 148 GLY A O 1
ATOM 1092 N N . GLY A 1 149 ? 5.703 -1.944 -7.047 1.00 96.31 149 GLY A N 1
ATOM 1093 C CA . GLY A 1 149 ? 4.255 -1.930 -6.823 1.00 96.31 149 GLY A CA 1
ATOM 1094 C C . GLY A 1 149 ? 3.722 -0.515 -6.592 1.00 96.31 149 GLY A C 1
ATOM 1095 O O . GLY A 1 149 ? 2.713 -0.132 -7.177 1.00 96.31 149 GLY A O 1
ATOM 1096 N N . ALA A 1 150 ? 4.429 0.297 -5.804 1.00 94.88 150 ALA A N 1
ATOM 1097 C CA . ALA A 1 150 ? 4.063 1.692 -5.552 1.00 94.88 150 ALA A CA 1
ATOM 1098 C C . ALA A 1 150 ? 4.121 2.540 -6.833 1.00 94.88 150 ALA A C 1
ATOM 1100 O O . ALA A 1 150 ? 3.220 3.331 -7.115 1.00 94.88 150 ALA A O 1
ATOM 1101 N N . ILE A 1 151 ? 5.155 2.321 -7.646 1.00 97.81 151 ILE A N 1
ATOM 1102 C CA . ILE A 1 151 ? 5.319 2.958 -8.956 1.00 97.81 151 ILE A CA 1
ATOM 1103 C C . ILE A 1 151 ? 4.241 2.475 -9.927 1.00 97.81 151 ILE A C 1
ATOM 1105 O O . ILE A 1 151 ? 3.679 3.284 -10.658 1.00 97.81 151 ILE A O 1
ATOM 1109 N N . ALA A 1 152 ? 3.903 1.184 -9.917 1.00 98.25 152 ALA A N 1
ATOM 1110 C CA . ALA A 1 152 ? 2.842 0.630 -10.751 1.00 98.25 152 ALA A CA 1
ATOM 1111 C C . ALA A 1 152 ? 1.454 1.174 -10.370 1.00 98.25 152 ALA A C 1
ATOM 1113 O O . ALA A 1 152 ? 0.646 1.469 -11.249 1.00 98.25 152 ALA A O 1
ATOM 1114 N N . LEU A 1 153 ? 1.196 1.388 -9.077 1.00 97.38 153 LEU A N 1
ATOM 1115 C CA . LEU A 1 153 ? -0.020 2.047 -8.602 1.00 97.38 153 LEU A CA 1
ATOM 1116 C C . LEU A 1 153 ? -0.080 3.516 -9.065 1.00 97.38 153 LEU A C 1
ATOM 1118 O O . LEU A 1 153 ? -1.106 3.959 -9.583 1.00 97.38 153 LEU A O 1
ATOM 1122 N N . ALA A 1 154 ? 1.028 4.257 -8.957 1.00 97.31 154 ALA A N 1
ATOM 1123 C CA . ALA A 1 154 ? 1.135 5.623 -9.480 1.00 97.31 154 ALA A CA 1
ATOM 1124 C C . ALA A 1 154 ? 1.001 5.680 -11.015 1.00 97.31 154 ALA A C 1
ATOM 1126 O O . ALA A 1 154 ? 0.412 6.620 -11.553 1.00 97.31 154 ALA A O 1
ATOM 1127 N N . TYR A 1 155 ? 1.507 4.669 -11.725 1.00 98.44 155 TYR A N 1
ATOM 1128 C CA . TYR A 1 155 ? 1.352 4.516 -13.170 1.00 98.44 155 TYR A CA 1
ATOM 1129 C C . TYR A 1 155 ? -0.118 4.341 -13.541 1.00 98.44 155 TYR A C 1
ATOM 1131 O O . TYR A 1 155 ? -0.619 5.077 -14.384 1.00 98.44 155 TYR A O 1
ATOM 1139 N N . ALA A 1 156 ? -0.820 3.402 -12.902 1.00 97.88 156 ALA A N 1
ATOM 1140 C CA . ALA A 1 156 ? -2.221 3.112 -13.204 1.00 97.88 156 ALA A CA 1
ATOM 1141 C C . ALA A 1 156 ? -3.135 4.324 -12.971 1.00 97.88 156 ALA A C 1
ATOM 1143 O O . ALA A 1 156 ? -4.115 4.505 -13.689 1.00 97.88 156 ALA A O 1
ATOM 1144 N N . ARG A 1 157 ? -2.794 5.179 -11.998 1.00 96.56 157 ARG A N 1
ATOM 1145 C CA . ARG A 1 157 ? -3.498 6.444 -11.751 1.00 96.56 157 ARG A CA 1
ATOM 1146 C C . ARG A 1 157 ? -3.274 7.459 -12.876 1.00 96.56 157 ARG A C 1
ATOM 1148 O O . ARG A 1 157 ? -4.218 8.118 -13.295 1.00 96.56 157 ARG A O 1
ATOM 1155 N N . GLN A 1 158 ? -2.034 7.610 -13.342 1.00 97.56 158 GLN A N 1
ATOM 1156 C CA . GLN A 1 158 ? -1.663 8.626 -14.337 1.00 97.56 158 GLN A CA 1
ATOM 1157 C C . GLN A 1 158 ? -1.987 8.215 -15.778 1.00 97.56 158 GLN A C 1
ATOM 1159 O O . GLN A 1 158 ? -2.300 9.067 -16.608 1.00 97.56 158 GLN A O 1
ATOM 1164 N N . PHE A 1 159 ? -1.886 6.922 -16.082 1.00 97.88 159 PHE A N 1
ATOM 1165 C CA . PHE A 1 159 ? -1.965 6.375 -17.435 1.00 97.88 159 PHE A CA 1
ATOM 1166 C C . PHE A 1 159 ? -2.881 5.136 -17.482 1.00 97.88 159 PHE A C 1
ATOM 1168 O O . PHE A 1 159 ? -2.430 4.054 -17.854 1.00 97.88 159 PHE A O 1
ATOM 1175 N N . PRO A 1 160 ? -4.164 5.245 -17.090 1.00 96.12 160 PRO A N 1
ATOM 1176 C CA . PRO A 1 160 ? -5.061 4.089 -17.030 1.00 96.12 160 PRO A CA 1
ATOM 1177 C C . PRO A 1 160 ? -5.280 3.424 -18.399 1.00 96.12 160 PRO A C 1
ATOM 1179 O O . PRO A 1 160 ? -5.353 2.200 -18.469 1.00 96.12 160 PRO A O 1
ATOM 1182 N N . ASP A 1 161 ? -5.305 4.207 -19.484 1.00 96.75 161 ASP A N 1
ATOM 1183 C CA . ASP A 1 161 ? -5.524 3.720 -20.860 1.00 96.75 161 ASP A CA 1
ATOM 1184 C C . ASP A 1 161 ? -4.364 2.864 -21.396 1.00 96.75 161 ASP A C 1
ATOM 1186 O O . ASP A 1 161 ? -4.505 2.130 -22.376 1.00 96.75 161 ASP A O 1
ATOM 1190 N N . ASP A 1 162 ? -3.200 2.945 -20.750 1.00 98.12 162 ASP A N 1
ATOM 1191 C CA . ASP A 1 162 ? -2.030 2.156 -21.101 1.00 98.12 162 ASP A CA 1
ATOM 1192 C C . ASP A 1 162 ? -2.155 0.697 -20.595 1.00 98.12 162 ASP A C 1
ATOM 1194 O O . ASP A 1 162 ? -1.382 -0.162 -21.033 1.00 98.12 162 ASP A O 1
ATOM 1198 N N . LEU A 1 163 ? -3.102 0.398 -19.692 1.00 97.81 163 LEU A N 1
ATOM 1199 C CA . LEU A 1 163 ? -3.152 -0.859 -18.941 1.00 97.81 163 LEU A CA 1
ATOM 1200 C C . LEU A 1 163 ? -4.383 -1.723 -19.244 1.00 97.81 163 LEU A C 1
ATOM 1202 O O . LEU A 1 163 ? -5.522 -1.281 -19.143 1.00 97.81 163 LEU A O 1
ATOM 1206 N N . ASN A 1 164 ? -4.146 -3.016 -19.473 1.00 95.44 164 ASN A N 1
ATOM 1207 C CA . ASN A 1 164 ? -5.197 -4.039 -19.444 1.00 95.44 164 ASN A CA 1
ATOM 1208 C C . ASN A 1 164 ? -5.510 -4.477 -18.006 1.00 95.44 164 ASN A C 1
ATOM 1210 O O . ASN A 1 164 ? -6.665 -4.717 -17.656 1.00 95.44 164 ASN A O 1
ATOM 1214 N N . ARG A 1 165 ? -4.462 -4.641 -17.188 1.00 95.75 165 ARG A N 1
ATOM 1215 C CA . ARG A 1 165 ? -4.520 -5.127 -15.802 1.00 95.75 165 ARG A CA 1
ATOM 1216 C C . ARG A 1 165 ? -3.350 -4.577 -14.993 1.00 95.75 165 ARG A C 1
ATOM 1218 O O . ARG A 1 165 ? -2.283 -4.296 -15.545 1.00 95.75 165 ARG A O 1
ATOM 1225 N N . LEU A 1 166 ? -3.542 -4.506 -13.682 1.00 98.06 166 LEU A N 1
ATOM 1226 C CA . LEU A 1 166 ? -2.516 -4.167 -12.703 1.00 98.06 166 LEU A CA 1
ATOM 1227 C C . LEU A 1 166 ? -2.298 -5.353 -11.758 1.00 98.06 166 LEU A C 1
ATOM 1229 O O . LEU A 1 166 ? -3.257 -5.921 -11.245 1.00 98.06 166 LEU A O 1
ATOM 1233 N N . VAL A 1 167 ? -1.048 -5.728 -11.506 1.00 98.19 167 VAL A N 1
ATOM 1234 C CA . VAL A 1 167 ? -0.688 -6.741 -10.509 1.00 98.19 167 VAL A CA 1
ATOM 1235 C C . VAL A 1 167 ? 0.302 -6.128 -9.526 1.00 98.19 167 VAL A C 1
ATOM 1237 O O . VAL A 1 167 ? 1.403 -5.732 -9.909 1.00 98.19 167 VAL A O 1
ATOM 1240 N N . LEU A 1 168 ? -0.080 -6.040 -8.256 1.00 98.19 168 LEU A N 1
ATOM 1241 C CA . LEU A 1 168 ? 0.748 -5.473 -7.195 1.00 98.19 168 LEU A CA 1
ATOM 1242 C C . LEU A 1 168 ? 1.184 -6.584 -6.245 1.00 98.19 168 LEU A C 1
ATOM 1244 O O . LEU A 1 168 ? 0.359 -7.229 -5.601 1.00 98.19 168 LEU A O 1
ATOM 1248 N N . VAL A 1 169 ? 2.490 -6.804 -6.152 1.00 97.56 169 VAL A N 1
ATOM 1249 C CA . VAL A 1 169 ? 3.089 -7.828 -5.295 1.00 97.56 169 VAL A CA 1
ATOM 1250 C C . VAL A 1 169 ? 3.704 -7.145 -4.080 1.00 97.56 169 VAL A C 1
ATOM 1252 O O . VAL A 1 169 ? 4.642 -6.366 -4.248 1.00 97.56 169 VAL A O 1
ATOM 1255 N N . ASN A 1 170 ? 3.203 -7.425 -2.873 1.00 94.38 170 ASN A N 1
ATOM 1256 C CA . ASN A 1 170 ? 3.709 -6.836 -1.622 1.00 94.38 170 ASN A CA 1
ATOM 1257 C C . ASN A 1 170 ? 3.908 -5.306 -1.718 1.00 94.38 170 ASN A C 1
ATOM 1259 O O . ASN A 1 170 ? 5.010 -4.795 -1.539 1.00 94.38 170 ASN A O 1
ATOM 1263 N N . LEU A 1 171 ? 2.856 -4.574 -2.108 1.00 92.69 171 LEU A N 1
ATOM 1264 C CA . LEU A 1 171 ? 2.891 -3.124 -2.351 1.00 92.69 171 LEU A CA 1
ATOM 1265 C C . LEU A 1 171 ? 3.426 -2.345 -1.132 1.00 92.69 171 LEU A C 1
ATOM 1267 O O . LEU A 1 171 ? 2.910 -2.458 -0.020 1.00 92.69 171 LEU A O 1
ATOM 1271 N N . ALA A 1 172 ? 4.411 -1.479 -1.377 1.00 86.38 172 ALA A N 1
ATOM 1272 C CA . ALA A 1 172 ? 5.018 -0.619 -0.364 1.00 86.38 172 ALA A CA 1
ATOM 1273 C C . ALA A 1 172 ? 4.434 0.805 -0.331 1.00 86.38 172 ALA A C 1
ATOM 1275 O O . ALA A 1 172 ? 3.814 1.268 -1.283 1.00 86.38 172 ALA A O 1
ATOM 1276 N N . GLY A 1 173 ? 4.684 1.519 0.772 1.00 78.12 173 GLY A N 1
ATOM 1277 C CA . GLY A 1 173 ? 4.458 2.968 0.889 1.00 78.12 173 GLY A CA 1
ATOM 1278 C C . GLY A 1 173 ? 3.074 3.410 1.377 1.00 78.12 173 GLY A C 1
ATOM 1279 O O . GLY A 1 173 ? 2.901 4.579 1.691 1.00 78.12 173 GLY A O 1
ATOM 1280 N N . VAL A 1 174 ? 2.096 2.508 1.494 1.00 82.19 174 VAL A N 1
ATOM 1281 C CA . VAL A 1 174 ? 0.718 2.881 1.877 1.00 82.19 174 VAL A CA 1
ATOM 1282 C C . VAL A 1 174 ? 0.552 3.122 3.384 1.00 82.19 174 VAL A C 1
ATOM 1284 O O . VAL A 1 174 ? -0.153 4.044 3.800 1.00 82.19 174 VAL A O 1
ATOM 1287 N N . LEU A 1 175 ? 1.185 2.294 4.219 1.00 77.94 175 LEU A N 1
ATOM 1288 C CA . LEU A 1 175 ? 1.178 2.496 5.668 1.00 77.94 175 LEU A CA 1
ATOM 1289 C C . LEU A 1 175 ? 2.157 3.602 6.064 1.00 77.94 175 LEU A C 1
ATOM 1291 O O . LEU A 1 175 ? 3.193 3.783 5.426 1.00 77.94 175 LEU A O 1
ATOM 1295 N N . HIS A 1 176 ? 1.847 4.309 7.152 1.00 70.56 176 HIS A N 1
ATOM 1296 C CA . HIS A 1 176 ? 2.714 5.348 7.693 1.00 70.56 176 HIS A CA 1
ATOM 1297 C C . HIS A 1 176 ? 4.123 4.801 7.948 1.00 70.56 176 HIS A C 1
ATOM 1299 O O . HIS A 1 176 ? 4.291 3.702 8.483 1.00 70.56 176 HIS A O 1
ATOM 1305 N N . HIS A 1 177 ? 5.143 5.585 7.595 1.00 66.12 177 HIS A N 1
ATOM 1306 C CA . HIS A 1 177 ? 6.546 5.158 7.587 1.00 66.12 177 HIS A CA 1
ATOM 1307 C C . HIS A 1 177 ? 7.024 4.567 8.924 1.00 66.12 177 HIS A C 1
ATOM 1309 O O . HIS A 1 177 ? 7.871 3.681 8.934 1.00 66.12 177 HIS A O 1
ATOM 1315 N N . SER A 1 178 ? 6.458 4.995 10.057 1.00 60.34 178 SER A N 1
ATOM 1316 C CA . SER A 1 178 ? 6.781 4.427 11.372 1.00 60.34 178 SER A CA 1
ATOM 1317 C C . SER A 1 178 ? 6.362 2.960 11.538 1.00 60.34 178 SER A C 1
ATOM 1319 O O . SER A 1 178 ? 6.979 2.254 12.335 1.00 60.34 178 SER A O 1
ATOM 1321 N N . VAL A 1 179 ? 5.356 2.477 10.801 1.00 59.47 179 VAL A N 1
ATOM 1322 C CA . VAL A 1 179 ? 4.958 1.057 10.767 1.00 59.47 179 VAL A CA 1
ATOM 1323 C C . VAL A 1 179 ? 5.980 0.245 9.975 1.00 59.47 179 VAL A C 1
ATOM 1325 O O . VAL A 1 179 ? 6.444 -0.791 10.445 1.00 59.47 179 VAL A O 1
ATOM 1328 N N . VAL A 1 180 ? 6.396 0.758 8.815 1.00 62.44 180 VAL A N 1
ATOM 1329 C CA . VAL A 1 180 ? 7.439 0.139 7.981 1.00 62.44 180 VAL A CA 1
ATOM 1330 C C . VAL A 1 180 ? 8.776 0.111 8.723 1.00 62.44 180 VAL A C 1
ATOM 1332 O O . VAL A 1 180 ? 9.451 -0.914 8.748 1.00 62.44 180 VAL A O 1
ATOM 1335 N N . ALA A 1 181 ? 9.132 1.205 9.402 1.00 59.88 181 ALA A N 1
ATOM 1336 C CA . ALA A 1 181 ? 10.337 1.289 10.218 1.00 59.88 181 ALA A CA 1
ATOM 1337 C C . ALA A 1 181 ? 10.333 0.250 11.349 1.00 59.88 181 ALA A C 1
ATOM 1339 O O . ALA A 1 181 ? 11.340 -0.414 11.547 1.00 59.88 181 ALA A O 1
ATOM 1340 N N . GLN A 1 182 ? 9.204 0.041 12.039 1.00 60.56 182 GLN A N 1
ATOM 1341 C CA . GLN A 1 182 ? 9.082 -1.024 13.046 1.00 60.56 182 GLN A CA 1
ATOM 1342 C C . GLN A 1 182 ? 9.282 -2.421 12.443 1.00 60.56 182 GLN A C 1
ATOM 1344 O O . GLN A 1 182 ? 9.974 -3.245 13.041 1.00 60.56 182 GLN A O 1
ATOM 1349 N N . GLY A 1 183 ? 8.706 -2.685 11.267 1.00 56.91 183 GLY A N 1
ATOM 1350 C CA . GLY A 1 183 ? 8.896 -3.942 10.538 1.00 56.91 183 GLY A CA 1
ATOM 1351 C C . GLY A 1 183 ? 10.362 -4.195 10.179 1.00 56.91 183 GLY A C 1
ATOM 1352 O O . GLY A 1 183 ? 10.925 -5.238 10.517 1.00 56.91 183 GLY A O 1
ATOM 1353 N N . LEU A 1 184 ? 11.021 -3.188 9.599 1.00 61.03 184 LEU A N 1
ATOM 1354 C CA . LEU A 1 184 ? 12.449 -3.224 9.278 1.00 61.03 184 LEU A CA 1
ATOM 1355 C C . LEU A 1 184 ? 13.330 -3.351 10.526 1.00 61.03 184 LEU A C 1
ATOM 1357 O O . LEU A 1 184 ? 14.301 -4.100 10.498 1.00 61.03 184 LEU A O 1
ATOM 1361 N N . SER A 1 185 ? 12.997 -2.676 11.629 1.00 57.22 185 SER A N 1
ATOM 1362 C CA . SER A 1 185 ? 13.721 -2.816 12.896 1.00 57.22 185 SER A CA 1
ATOM 1363 C C . SER A 1 185 ? 13.632 -4.241 13.437 1.00 57.22 185 SER A C 1
ATOM 1365 O O . SER A 1 185 ? 14.655 -4.786 13.837 1.00 57.22 185 SER A O 1
ATOM 1367 N N . ARG A 1 186 ? 12.457 -4.885 13.395 1.00 56.44 186 ARG A N 1
ATOM 1368 C CA . ARG A 1 186 ? 12.304 -6.293 13.812 1.00 56.44 186 ARG A CA 1
ATOM 1369 C C . ARG A 1 186 ? 13.170 -7.227 12.968 1.00 56.44 186 ARG A C 1
ATOM 1371 O O . ARG A 1 186 ? 13.857 -8.077 13.526 1.00 56.44 186 ARG A O 1
ATOM 1378 N N . LEU A 1 187 ? 13.190 -7.033 11.651 1.00 56.78 187 LEU A N 1
ATOM 1379 C CA . LEU A 1 187 ? 14.026 -7.822 10.742 1.00 56.78 187 LEU A CA 1
ATOM 1380 C C . LEU A 1 187 ? 15.523 -7.563 10.944 1.00 56.78 187 LEU A C 1
ATOM 1382 O O . LEU A 1 187 ? 16.307 -8.508 10.974 1.00 56.78 187 LEU A O 1
ATOM 1386 N N . GLY A 1 188 ? 15.930 -6.303 11.108 1.00 49.47 188 GLY A N 1
ATOM 1387 C CA . GLY A 1 188 ? 17.324 -5.919 11.348 1.00 49.47 188 GLY A CA 1
ATOM 1388 C C . GLY A 1 188 ? 17.858 -6.458 12.675 1.00 49.47 188 GLY A C 1
ATOM 1389 O O . GLY A 1 188 ? 18.996 -6.910 12.741 1.00 49.47 188 GLY A O 1
ATOM 1390 N N . VAL A 1 189 ? 17.011 -6.497 13.704 1.00 47.94 189 VAL A N 1
ATOM 1391 C CA . VAL A 1 189 ? 17.303 -7.128 14.998 1.00 47.94 189 VAL A CA 1
ATOM 1392 C C . VAL A 1 189 ? 17.444 -8.639 14.858 1.00 47.94 189 VAL A C 1
ATOM 1394 O O . VAL A 1 189 ? 18.414 -9.198 15.353 1.00 47.94 189 VAL A O 1
ATOM 1397 N N . GLN A 1 190 ? 16.514 -9.304 14.168 1.00 46.78 190 GLN A N 1
ATOM 1398 C CA . GLN A 1 190 ? 16.573 -10.756 13.948 1.00 46.78 190 GLN A CA 1
ATOM 1399 C C . GLN A 1 190 ? 17.776 -11.167 13.086 1.00 46.78 190 GLN A C 1
ATOM 1401 O O . GLN A 1 190 ? 18.340 -12.241 13.278 1.00 46.78 190 GLN A O 1
ATOM 1406 N N . SER A 1 191 ? 18.182 -10.303 12.154 1.00 42.12 191 SER A N 1
ATOM 1407 C CA . SER A 1 191 ? 19.346 -10.512 11.285 1.00 42.12 191 SER A CA 1
ATOM 1408 C C . SER A 1 191 ? 20.672 -10.214 11.991 1.00 42.12 191 SER A C 1
ATOM 1410 O O . SER A 1 191 ? 21.725 -10.672 11.545 1.00 42.12 191 SER A O 1
ATOM 1412 N N . TYR A 1 192 ? 20.645 -9.469 13.101 1.00 42.72 192 TYR A N 1
ATOM 1413 C CA . TYR A 1 192 ? 21.801 -9.279 13.964 1.00 42.72 192 TYR A CA 1
ATOM 1414 C C . TYR A 1 192 ? 21.920 -10.491 14.889 1.00 42.72 192 TYR A C 1
ATOM 1416 O O . TYR A 1 192 ? 21.307 -10.555 15.954 1.00 42.72 192 TYR A O 1
ATOM 1424 N N . ALA A 1 193 ? 22.710 -11.475 14.462 1.00 39.03 193 ALA A N 1
ATOM 1425 C CA . ALA A 1 193 ? 23.077 -12.629 15.273 1.00 39.03 193 ALA A CA 1
ATOM 1426 C C . ALA A 1 193 ? 23.748 -12.166 16.587 1.00 39.03 193 ALA A C 1
ATOM 1428 O O . ALA A 1 193 ? 24.962 -11.981 16.638 1.00 39.03 193 ALA A O 1
ATOM 1429 N N . GLY A 1 194 ? 22.950 -11.944 17.638 1.00 47.25 194 GLY A N 1
ATOM 1430 C CA . GLY A 1 194 ? 23.414 -11.554 18.973 1.00 47.25 194 GLY A CA 1
ATOM 1431 C C . GLY A 1 194 ? 22.721 -10.357 19.635 1.00 47.25 194 GLY A C 1
ATOM 1432 O O . GLY A 1 194 ? 23.122 -10.012 20.742 1.00 47.25 194 GLY A O 1
ATOM 1433 N N . ALA A 1 195 ? 21.718 -9.719 19.019 1.00 47.81 195 ALA A N 1
ATOM 1434 C CA . ALA A 1 195 ? 20.970 -8.649 19.686 1.00 47.81 195 ALA A CA 1
ATOM 1435 C C . ALA A 1 195 ? 19.936 -9.283 20.619 1.00 47.81 195 ALA A C 1
ATOM 1437 O O . ALA A 1 195 ? 19.055 -10.018 20.169 1.00 47.81 195 ALA A O 1
ATOM 1438 N N . ASP A 1 196 ? 20.041 -9.013 21.917 1.00 54.78 196 ASP A N 1
ATOM 1439 C CA . ASP A 1 196 ? 18.966 -9.345 22.845 1.00 54.78 196 ASP A CA 1
ATOM 1440 C C . ASP A 1 196 ? 17.731 -8.452 22.587 1.00 54.78 196 ASP A C 1
ATOM 1442 O O . ASP A 1 196 ? 17.782 -7.424 21.899 1.00 54.78 196 ASP A O 1
ATOM 1446 N N . ALA A 1 197 ? 16.579 -8.865 23.120 1.00 52.41 197 ALA A N 1
ATOM 1447 C CA . ALA A 1 197 ? 15.316 -8.145 22.950 1.00 52.41 197 ALA A CA 1
ATOM 1448 C C . ALA A 1 197 ? 15.367 -6.697 23.487 1.00 52.41 197 ALA A C 1
ATOM 1450 O O . ALA A 1 197 ? 14.584 -5.846 23.059 1.00 52.41 197 ALA A O 1
ATOM 1451 N N . GLU A 1 198 ? 16.298 -6.400 24.396 1.00 50.47 198 GLU A N 1
ATOM 1452 C CA . GLU A 1 198 ? 16.471 -5.087 25.013 1.00 50.47 198 GLU A CA 1
ATOM 1453 C C . GLU A 1 198 ? 17.185 -4.112 24.064 1.00 50.47 198 GLU A C 1
ATOM 1455 O O . GLU A 1 198 ? 16.720 -2.989 23.850 1.00 50.47 198 GLU A O 1
ATOM 1460 N N . GLN A 1 199 ? 18.244 -4.561 23.389 1.00 49.50 199 GLN A N 1
ATOM 1461 C CA . GLN A 1 199 ? 18.959 -3.790 22.365 1.00 49.50 199 GLN A CA 1
ATOM 1462 C C . GLN A 1 199 ? 18.061 -3.465 21.163 1.00 49.50 199 GLN A C 1
ATOM 1464 O O . GLN A 1 199 ? 18.104 -2.359 20.614 1.00 49.50 199 GLN A O 1
ATOM 1469 N N . ALA A 1 200 ? 17.187 -4.403 20.798 1.00 50.16 200 ALA A N 1
ATOM 1470 C CA . ALA A 1 200 ? 16.163 -4.230 19.774 1.00 50.16 200 ALA A CA 1
ATOM 1471 C C . ALA A 1 200 ? 15.147 -3.134 20.119 1.00 50.16 200 ALA A C 1
ATOM 1473 O O . ALA A 1 200 ? 14.837 -2.254 19.302 1.00 50.16 200 ALA A O 1
ATOM 1474 N N . ALA A 1 201 ? 14.636 -3.182 21.350 1.00 53.06 201 ALA A N 1
ATOM 1475 C CA . ALA A 1 201 ? 13.704 -2.197 21.869 1.00 53.06 201 ALA A CA 1
ATOM 1476 C C . ALA A 1 201 ? 14.361 -0.814 21.957 1.00 53.06 201 ALA A C 1
ATOM 1478 O O . ALA A 1 201 ? 13.727 0.184 21.611 1.00 53.06 201 ALA A O 1
ATOM 1479 N N . TRP A 1 202 ? 15.634 -0.747 22.352 1.00 49.91 202 TRP A N 1
ATOM 1480 C CA . TRP A 1 202 ? 16.390 0.499 22.446 1.00 49.91 202 TRP A CA 1
ATOM 1481 C C . TRP A 1 202 ? 16.626 1.160 21.079 1.00 49.91 202 TRP A C 1
ATOM 1483 O O . TRP A 1 202 ? 16.350 2.350 20.924 1.00 49.91 202 TRP A O 1
ATOM 1493 N N . LEU A 1 203 ? 17.057 0.406 20.059 1.00 49.34 203 LEU A N 1
ATOM 1494 C CA . LEU A 1 203 ? 17.245 0.938 18.698 1.00 49.34 203 LEU A CA 1
ATOM 1495 C C . LEU A 1 203 ? 15.934 1.456 18.097 1.00 49.34 203 LEU A C 1
ATOM 1497 O O . LEU A 1 203 ? 15.907 2.512 17.456 1.00 49.34 203 LEU A O 1
ATOM 1501 N N . THR A 1 204 ? 14.839 0.734 18.337 1.00 51.16 204 THR A N 1
ATOM 1502 C CA . THR A 1 204 ? 13.498 1.147 17.909 1.00 51.16 204 THR A CA 1
ATOM 1503 C C . THR A 1 204 ? 13.093 2.459 18.586 1.00 51.16 204 THR A C 1
ATOM 1505 O O . THR A 1 204 ? 12.679 3.397 17.904 1.00 51.16 204 THR A O 1
ATOM 1508 N N . GLN A 1 205 ? 13.274 2.566 19.907 1.00 53.25 205 GLN A N 1
ATOM 1509 C CA . GLN A 1 205 ? 12.977 3.781 20.676 1.00 53.25 205 GLN A CA 1
ATOM 1510 C C . GLN A 1 205 ? 13.826 4.975 20.228 1.00 53.25 205 GLN A C 1
ATOM 1512 O O . GLN A 1 205 ? 13.300 6.073 20.055 1.00 53.25 205 GLN A O 1
ATOM 1517 N N . LEU A 1 206 ? 15.122 4.770 19.979 1.00 50.03 206 LEU A N 1
ATOM 1518 C CA . LEU A 1 206 ? 16.013 5.819 19.486 1.00 50.03 206 LEU A CA 1
ATOM 1519 C C . LEU A 1 206 ? 15.574 6.322 18.105 1.00 50.03 206 LEU A C 1
ATOM 1521 O O . LEU A 1 206 ? 15.496 7.529 17.884 1.00 50.03 206 LEU A O 1
ATOM 1525 N N . THR A 1 207 ? 15.248 5.407 17.191 1.00 51.06 207 THR A N 1
ATOM 1526 C CA . THR A 1 207 ? 14.777 5.753 15.841 1.00 51.06 207 THR A CA 1
ATOM 1527 C C . THR A 1 207 ? 13.476 6.554 15.907 1.00 51.06 207 THR A C 1
ATOM 1529 O O . THR A 1 207 ? 13.341 7.577 15.238 1.00 51.06 207 THR A O 1
ATOM 1532 N N . GLN A 1 208 ? 12.539 6.143 16.766 1.00 56.03 208 GLN A N 1
ATOM 1533 C CA . GLN A 1 208 ? 11.292 6.873 17.001 1.00 56.03 208 GLN A CA 1
ATOM 1534 C C . GLN A 1 208 ? 11.533 8.268 17.589 1.00 56.03 208 GLN A C 1
ATOM 1536 O O . GLN A 1 208 ? 10.910 9.226 17.139 1.00 56.03 208 GLN A O 1
ATOM 1541 N N . ALA A 1 209 ? 12.451 8.403 18.550 1.00 51.38 209 ALA A N 1
ATOM 1542 C CA . ALA A 1 209 ? 12.785 9.690 19.156 1.00 51.38 209 ALA A CA 1
ATOM 1543 C C . ALA A 1 209 ? 13.412 10.664 18.144 1.00 51.38 209 ALA A C 1
ATOM 1545 O O . ALA A 1 209 ? 13.066 11.843 18.130 1.00 51.38 209 ALA A O 1
ATOM 1546 N N . VAL A 1 210 ? 14.290 10.174 17.263 1.00 53.25 210 VAL A N 1
ATOM 1547 C CA . VAL A 1 210 ? 14.898 10.985 16.195 1.00 53.25 210 VAL A CA 1
ATOM 1548 C C . VAL A 1 210 ? 13.845 11.462 15.196 1.00 53.25 210 VAL A C 1
ATOM 1550 O O . VAL A 1 210 ? 13.840 12.638 14.843 1.00 53.25 210 VAL A O 1
ATOM 1553 N N . LEU A 1 211 ? 12.940 10.578 14.768 1.00 57.75 211 LEU A N 1
ATOM 1554 C CA . LEU A 1 211 ? 11.847 10.940 13.860 1.00 57.75 211 LEU A CA 1
ATOM 1555 C C . LEU A 1 211 ? 10.899 11.966 14.499 1.00 57.75 211 LEU A C 1
ATOM 1557 O O . LEU A 1 211 ? 10.558 12.960 13.865 1.00 57.75 211 LEU A O 1
ATOM 1561 N N . ALA A 1 212 ? 10.546 11.781 15.773 1.00 56.91 212 ALA A N 1
ATOM 1562 C CA . ALA A 1 212 ? 9.693 12.714 16.505 1.00 56.91 212 ALA A CA 1
ATOM 1563 C C . ALA A 1 212 ? 10.334 14.105 16.671 1.00 56.91 212 ALA A C 1
ATOM 1565 O O . ALA A 1 212 ? 9.650 15.121 16.540 1.00 56.91 212 ALA A O 1
ATOM 1566 N N . GLU A 1 213 ? 11.644 14.178 16.935 1.00 54.53 213 GLU A N 1
ATOM 1567 C CA . GLU A 1 213 ? 12.349 15.463 17.022 1.00 54.53 213 GLU A CA 1
ATOM 1568 C C . GLU A 1 213 ? 12.506 16.119 15.639 1.00 54.53 213 GLU A C 1
ATOM 1570 O O . GLU A 1 213 ? 12.383 17.338 15.526 1.00 54.53 213 GLU A O 1
ATOM 1575 N N . ALA A 1 214 ? 12.716 15.339 14.573 1.00 55.91 214 ALA A N 1
ATOM 1576 C CA . ALA A 1 214 ? 12.741 15.855 13.202 1.00 55.91 214 ALA A CA 1
ATOM 1577 C C . ALA A 1 214 ? 11.396 16.492 12.804 1.00 55.91 214 ALA A C 1
ATOM 1579 O O . ALA A 1 214 ? 11.384 17.608 12.273 1.00 55.91 214 ALA A O 1
ATOM 1580 N N . ASP A 1 215 ? 10.279 15.839 13.145 1.00 56.09 215 ASP A N 1
ATOM 1581 C CA . ASP A 1 215 ? 8.926 16.380 12.970 1.00 56.09 215 ASP A CA 1
ATOM 1582 C C . ASP A 1 215 ? 8.732 17.677 13.773 1.00 56.09 215 ASP A C 1
ATOM 1584 O O . ASP A 1 215 ? 8.233 18.675 13.247 1.00 56.09 215 ASP A O 1
ATOM 1588 N N . ARG A 1 216 ? 9.188 17.708 15.032 1.00 56.31 216 ARG A N 1
ATOM 1589 C CA . ARG A 1 216 ? 9.115 18.892 15.907 1.00 56.31 216 ARG A CA 1
ATOM 1590 C C . ARG A 1 216 ? 9.920 20.080 15.369 1.00 56.31 216 ARG A C 1
ATOM 1592 O O . ARG A 1 216 ? 9.489 21.223 15.518 1.00 56.31 216 ARG A O 1
ATOM 1599 N N . LEU A 1 217 ? 11.075 19.826 14.755 1.00 53.75 217 LEU A N 1
ATOM 1600 C CA . LEU A 1 217 ? 11.940 20.846 14.151 1.00 53.75 217 LEU A CA 1
ATOM 1601 C C . LEU A 1 217 ? 11.471 21.292 12.755 1.00 53.75 217 LEU A C 1
ATOM 1603 O O . LEU A 1 217 ? 12.092 22.176 12.164 1.00 53.75 217 LEU A O 1
ATOM 1607 N N . GLY A 1 218 ? 10.397 20.705 12.217 1.00 53.41 218 GLY A N 1
ATOM 1608 C CA . GLY A 1 218 ? 9.878 21.029 10.888 1.00 53.41 218 GLY A CA 1
ATOM 1609 C C . GLY A 1 218 ? 10.789 20.579 9.741 1.00 53.41 218 GLY A C 1
ATOM 1610 O O . GLY A 1 218 ? 10.621 21.041 8.610 1.00 53.41 218 GLY A O 1
ATOM 1611 N N . ILE A 1 219 ? 11.750 19.684 10.001 1.00 57.62 219 ILE A N 1
ATOM 1612 C CA . ILE A 1 219 ? 12.609 19.094 8.969 1.00 57.62 219 ILE A CA 1
ATOM 1613 C C . ILE A 1 219 ? 11.816 17.969 8.313 1.00 57.62 219 ILE A C 1
ATOM 1615 O O . ILE A 1 219 ? 11.951 16.794 8.644 1.00 57.62 219 ILE A O 1
ATOM 1619 N N . SER A 1 220 ? 10.945 18.348 7.383 1.00 64.00 220 SER A N 1
ATOM 1620 C CA . SER A 1 220 ? 10.148 17.373 6.652 1.00 64.00 220 SER A CA 1
ATOM 1621 C C . SER A 1 220 ? 11.042 16.565 5.697 1.00 64.00 220 SER A C 1
ATOM 1623 O O . SER A 1 220 ? 11.825 17.167 4.949 1.00 64.00 220 SER A O 1
ATOM 1625 N N . PRO A 1 221 ? 10.887 15.228 5.630 1.00 64.50 221 PRO A N 1
ATOM 1626 C CA . PRO A 1 221 ? 11.420 14.387 4.555 1.00 64.50 221 PRO A CA 1
ATOM 1627 C C . PRO A 1 221 ? 11.260 15.004 3.161 1.00 64.50 221 PRO A C 1
ATOM 1629 O O . PRO A 1 221 ? 12.179 14.962 2.343 1.00 64.50 221 PRO A O 1
ATOM 1632 N N . THR A 1 222 ? 10.124 15.668 2.931 1.00 69.31 222 THR A N 1
ATOM 1633 C CA . THR A 1 222 ? 9.781 16.362 1.689 1.00 69.31 222 THR A CA 1
ATOM 1634 C C . THR A 1 222 ? 10.747 17.507 1.371 1.00 69.31 222 THR A C 1
ATOM 1636 O O . THR A 1 222 ? 11.123 17.692 0.217 1.00 69.31 222 THR A O 1
ATOM 1639 N N . MET A 1 223 ? 11.215 18.253 2.377 1.00 70.12 223 MET A N 1
ATOM 1640 C CA . MET A 1 223 ? 12.181 19.343 2.188 1.00 70.12 223 MET A CA 1
ATOM 1641 C C . MET A 1 223 ? 13.560 18.807 1.784 1.00 70.12 223 MET A C 1
ATOM 1643 O O . MET A 1 223 ? 14.202 19.361 0.884 1.00 70.12 223 MET A O 1
ATOM 1647 N N . LEU A 1 224 ? 13.990 17.709 2.417 1.00 71.00 224 LEU A N 1
ATOM 1648 C CA . LEU A 1 224 ? 15.263 17.051 2.122 1.00 71.00 224 LEU A CA 1
ATOM 1649 C C . LEU A 1 224 ? 15.295 16.549 0.673 1.00 71.00 224 LEU A C 1
ATOM 1651 O O . LEU A 1 224 ? 16.272 16.786 -0.035 1.00 71.00 224 LEU A O 1
ATOM 1655 N N . ILE A 1 225 ? 14.216 15.902 0.217 1.00 79.44 225 ILE A N 1
ATOM 1656 C CA . ILE A 1 225 ? 14.126 15.370 -1.148 1.00 79.44 225 ILE A CA 1
ATOM 1657 C C . ILE A 1 225 ? 13.796 16.427 -2.200 1.00 79.44 225 ILE A C 1
ATOM 1659 O O . ILE A 1 225 ? 14.134 16.218 -3.358 1.00 79.44 225 ILE A O 1
ATOM 1663 N N . ALA A 1 226 ? 13.179 17.559 -1.860 1.00 81.81 226 ALA A N 1
ATOM 1664 C CA . ALA A 1 226 ? 12.853 18.590 -2.850 1.00 81.81 226 ALA A CA 1
ATOM 1665 C C . ALA A 1 226 ? 14.098 19.348 -3.345 1.00 81.81 226 ALA A C 1
ATOM 1667 O O . ALA A 1 226 ? 14.160 19.751 -4.507 1.00 81.81 226 ALA A O 1
ATOM 1668 N N . THR A 1 227 ? 15.126 19.494 -2.503 1.00 85.81 227 THR A N 1
ATOM 1669 C CA . THR A 1 227 ? 16.284 20.356 -2.793 1.00 85.81 227 THR A CA 1
ATOM 1670 C C . THR A 1 227 ? 17.525 19.533 -3.178 1.00 85.81 227 THR A C 1
ATOM 1672 O O . THR A 1 227 ? 18.035 18.802 -2.330 1.00 85.81 227 THR A O 1
ATOM 1675 N N . PRO A 1 228 ? 18.092 19.672 -4.398 1.00 89.50 228 PRO A N 1
ATOM 1676 C CA . PRO A 1 228 ? 19.221 18.848 -4.856 1.00 89.50 228 PRO A CA 1
ATOM 1677 C C . PRO A 1 228 ? 20.443 18.860 -3.934 1.00 89.50 228 PRO A C 1
ATOM 1679 O O . PRO A 1 228 ? 21.031 17.815 -3.664 1.00 89.50 228 PRO A O 1
ATOM 1682 N N . TRP A 1 229 ? 20.816 20.028 -3.411 1.00 85.56 229 TRP A N 1
ATOM 1683 C CA . TRP A 1 229 ? 21.955 20.144 -2.501 1.00 85.56 229 TRP A CA 1
ATOM 1684 C C . TRP A 1 229 ? 21.699 19.462 -1.148 1.00 85.56 229 TRP A C 1
ATOM 1686 O O . TRP A 1 229 ? 22.577 18.764 -0.645 1.00 85.56 229 TRP A O 1
ATOM 1696 N N . LEU A 1 230 ? 20.479 19.562 -0.602 1.00 81.06 230 LEU A N 1
ATOM 1697 C CA . LEU A 1 230 ? 20.106 18.853 0.629 1.00 81.06 230 LEU A CA 1
ATOM 1698 C C . LEU A 1 230 ? 20.054 17.337 0.418 1.00 81.06 230 LEU A C 1
ATOM 1700 O O . LEU A 1 230 ? 20.537 16.603 1.275 1.00 81.06 230 LEU A O 1
ATOM 1704 N N . ARG A 1 231 ? 19.574 16.856 -0.738 1.00 84.94 231 ARG A N 1
ATOM 1705 C CA . ARG A 1 231 ? 19.682 15.434 -1.114 1.00 84.94 231 ARG A CA 1
ATOM 1706 C C . ARG A 1 231 ? 21.132 14.972 -1.169 1.00 84.94 231 ARG A C 1
ATOM 1708 O O . ARG A 1 231 ? 21.455 13.898 -0.667 1.00 84.94 231 ARG A O 1
ATOM 1715 N N . GLN A 1 232 ? 22.011 15.782 -1.759 1.00 85.12 232 GLN A N 1
ATOM 1716 C CA . GLN A 1 232 ? 23.429 15.447 -1.859 1.00 85.12 232 GLN A CA 1
ATOM 1717 C C . GLN A 1 232 ? 24.075 15.340 -0.478 1.00 85.12 232 GLN A C 1
ATOM 1719 O O . GLN A 1 232 ? 24.800 14.387 -0.217 1.00 85.12 232 GLN A O 1
ATOM 1724 N N . MET A 1 233 ? 23.812 16.300 0.406 1.00 78.31 233 MET A N 1
ATOM 1725 C CA . MET A 1 233 ? 24.415 16.319 1.738 1.00 78.31 233 MET A CA 1
ATOM 1726 C C . MET A 1 233 ? 23.790 15.310 2.700 1.00 78.31 233 MET A C 1
ATOM 1728 O O . MET A 1 233 ? 24.509 14.692 3.475 1.00 78.31 233 MET A O 1
ATOM 1732 N N . GLY A 1 234 ? 22.466 15.155 2.666 1.00 69.31 234 GLY A N 1
ATOM 1733 C CA . GLY A 1 234 ? 21.724 14.309 3.599 1.00 69.31 234 GLY A CA 1
ATOM 1734 C C . GLY A 1 234 ? 21.666 12.838 3.195 1.00 69.31 234 GLY A C 1
ATOM 1735 O O . GLY A 1 234 ? 21.647 11.977 4.066 1.00 69.31 234 GLY A O 1
ATOM 1736 N N . LEU A 1 235 ? 21.653 12.542 1.891 1.00 75.25 235 LEU A N 1
ATOM 1737 C CA . LEU A 1 235 ? 21.486 11.185 1.346 1.00 75.25 235 LEU A CA 1
ATOM 1738 C C . LEU A 1 235 ? 22.631 10.765 0.411 1.00 75.25 235 LEU A C 1
ATOM 1740 O O . LEU A 1 235 ? 22.548 9.732 -0.250 1.00 75.25 235 LEU A O 1
ATOM 1744 N N . GLY A 1 236 ? 23.680 11.582 0.283 1.00 75.19 236 GLY A N 1
ATOM 1745 C CA . GLY A 1 236 ? 24.817 11.303 -0.599 1.00 75.19 236 GLY A CA 1
ATOM 1746 C C . GLY A 1 236 ? 24.493 11.360 -2.095 1.00 75.19 236 GLY A C 1
ATOM 1747 O O . GLY A 1 236 ? 25.317 10.932 -2.900 1.00 75.19 236 GLY A O 1
ATOM 1748 N N . GLY A 1 237 ? 23.306 11.841 -2.484 1.00 77.19 237 GLY A N 1
ATOM 1749 C CA . GLY A 1 237 ? 22.830 11.764 -3.869 1.00 77.19 237 GLY A CA 1
ATOM 1750 C C . GLY A 1 237 ? 22.483 10.338 -4.323 1.00 77.19 237 GLY A C 1
ATOM 1751 O O . GLY A 1 237 ? 22.356 10.103 -5.521 1.00 77.19 237 GLY A O 1
ATOM 1752 N N . GLN A 1 238 ? 22.352 9.390 -3.388 1.00 79.25 238 GLN A N 1
ATOM 1753 C CA . GLN A 1 238 ? 22.162 7.969 -3.681 1.00 79.25 238 GLN A CA 1
ATOM 1754 C C . GLN A 1 238 ? 20.715 7.676 -4.119 1.00 79.25 238 GLN A C 1
ATOM 1756 O O . GLN A 1 238 ? 19.798 7.893 -3.317 1.00 79.25 238 GLN A O 1
ATOM 1761 N N . PRO A 1 239 ? 20.476 7.137 -5.333 1.00 84.75 239 PRO A N 1
ATOM 1762 C CA . PRO A 1 239 ? 19.124 6.905 -5.844 1.00 84.75 239 PRO A CA 1
ATOM 1763 C C . PRO A 1 239 ? 18.244 6.048 -4.936 1.00 84.75 239 PRO A C 1
ATOM 1765 O O . PRO A 1 239 ? 17.089 6.397 -4.707 1.00 84.75 239 PRO A O 1
ATOM 1768 N N . MET A 1 240 ? 18.794 4.983 -4.346 1.00 78.81 240 MET A N 1
ATOM 1769 C CA . MET A 1 240 ? 18.061 4.118 -3.416 1.00 78.81 240 MET A CA 1
ATOM 1770 C C . MET A 1 240 ? 17.555 4.891 -2.188 1.00 78.81 240 MET A C 1
ATOM 1772 O O . MET A 1 240 ? 16.371 4.830 -1.863 1.00 78.81 240 MET A O 1
ATOM 1776 N N . ALA A 1 241 ? 18.423 5.665 -1.529 1.00 75.19 241 ALA A N 1
ATOM 1777 C CA . ALA A 1 241 ? 18.054 6.434 -0.340 1.00 75.19 241 ALA A CA 1
ATOM 1778 C C . ALA A 1 241 ? 17.036 7.537 -0.667 1.00 75.19 241 ALA A C 1
ATOM 1780 O O . ALA A 1 241 ? 16.080 7.747 0.081 1.00 75.19 241 ALA A O 1
ATOM 1781 N N . ILE A 1 242 ? 17.211 8.213 -1.808 1.00 80.31 242 ILE A N 1
ATOM 1782 C CA . ILE A 1 242 ? 16.266 9.233 -2.269 1.00 80.31 242 ILE A CA 1
ATOM 1783 C C . ILE A 1 242 ? 14.906 8.609 -2.592 1.00 80.31 242 ILE A C 1
ATOM 1785 O O . ILE A 1 242 ? 13.888 9.167 -2.193 1.00 80.31 242 ILE A O 1
ATOM 1789 N N . SER A 1 243 ? 14.879 7.457 -3.264 1.00 83.69 243 SER A N 1
ATOM 1790 C CA . SER A 1 243 ? 13.640 6.755 -3.623 1.00 83.69 243 SER A CA 1
ATOM 1791 C C . SER A 1 243 ? 12.883 6.289 -2.382 1.00 83.69 243 SER A C 1
ATOM 1793 O O . SER A 1 243 ? 11.686 6.533 -2.272 1.00 83.69 243 SER A O 1
ATOM 1795 N N . ALA A 1 244 ? 13.579 5.706 -1.402 1.00 79.50 244 ALA A N 1
ATOM 1796 C CA . ALA A 1 244 ? 12.977 5.287 -0.137 1.00 79.50 244 ALA A CA 1
ATOM 1797 C C . ALA A 1 244 ? 12.321 6.461 0.607 1.00 79.50 244 ALA A C 1
ATOM 1799 O O . ALA A 1 244 ? 11.179 6.364 1.062 1.00 79.50 244 ALA A O 1
ATOM 1800 N N . LEU A 1 245 ? 13.022 7.598 0.689 1.00 78.06 245 LEU A N 1
ATOM 1801 C CA . LEU A 1 245 ? 12.485 8.785 1.344 1.00 78.06 245 LEU A CA 1
ATOM 1802 C C . LEU A 1 245 ? 11.333 9.400 0.536 1.00 78.06 245 LEU A C 1
ATOM 1804 O O . LEU A 1 245 ? 10.314 9.769 1.115 1.00 78.06 245 LEU A O 1
ATOM 1808 N N . ALA A 1 246 ? 11.442 9.440 -0.794 1.00 83.88 246 ALA A N 1
ATOM 1809 C CA . ALA A 1 246 ? 10.375 9.905 -1.672 1.00 83.88 246 ALA A CA 1
ATOM 1810 C C . ALA A 1 246 ? 9.106 9.052 -1.558 1.00 83.88 246 ALA A C 1
ATOM 1812 O O . ALA A 1 246 ? 8.015 9.612 -1.517 1.00 83.88 246 ALA A O 1
ATOM 1813 N N . MET A 1 247 ? 9.232 7.728 -1.430 1.00 82.44 247 MET A N 1
ATOM 1814 C CA . MET A 1 247 ? 8.098 6.843 -1.155 1.00 82.44 247 MET A CA 1
ATOM 1815 C C . MET A 1 247 ? 7.444 7.156 0.187 1.00 82.44 247 MET A C 1
ATOM 1817 O O . MET A 1 247 ? 6.227 7.260 0.252 1.00 82.44 247 MET A O 1
ATOM 1821 N N . SER A 1 248 ? 8.237 7.332 1.249 1.00 76.38 248 SER A N 1
ATOM 1822 C CA . SER A 1 248 ? 7.695 7.636 2.583 1.00 76.38 248 SER A CA 1
ATOM 1823 C C . SER A 1 248 ? 6.956 8.975 2.661 1.00 76.38 248 SER A C 1
ATOM 1825 O O . SER A 1 248 ? 6.116 9.156 3.537 1.00 76.38 248 SER A O 1
ATOM 1827 N N . ALA A 1 249 ? 7.279 9.905 1.759 1.00 78.31 249 ALA A N 1
ATOM 1828 C CA . ALA A 1 249 ? 6.669 11.226 1.679 1.00 78.31 249 ALA A CA 1
ATOM 1829 C C . ALA A 1 249 ? 5.502 11.296 0.676 1.00 78.31 249 ALA A C 1
ATOM 1831 O O . ALA A 1 249 ? 4.853 12.337 0.576 1.00 78.31 249 ALA A O 1
ATOM 1832 N N . TYR A 1 250 ? 5.256 10.233 -0.093 1.00 83.19 250 TYR A N 1
ATOM 1833 C CA . TYR A 1 250 ? 4.224 10.210 -1.123 1.00 83.19 250 TYR A CA 1
ATOM 1834 C C . TYR A 1 250 ? 2.864 9.819 -0.535 1.00 83.19 250 TYR A C 1
ATOM 1836 O O . TYR A 1 250 ? 2.750 8.844 0.205 1.00 83.19 250 TYR A O 1
ATOM 1844 N N . ASP A 1 251 ? 1.816 10.556 -0.903 1.00 83.50 251 ASP A N 1
ATOM 1845 C CA . ASP A 1 251 ? 0.445 10.233 -0.509 1.00 83.50 251 ASP A CA 1
ATOM 1846 C C . ASP A 1 251 ? -0.202 9.275 -1.518 1.00 83.50 251 ASP A C 1
ATOM 1848 O O . ASP A 1 251 ? -0.604 9.665 -2.615 1.00 83.50 251 ASP A O 1
ATOM 1852 N N . PHE A 1 252 ? -0.316 8.002 -1.137 1.00 86.94 252 PHE A N 1
ATOM 1853 C CA . PHE A 1 252 ? -0.960 6.969 -1.955 1.00 86.94 252 PHE A CA 1
ATOM 1854 C C . PHE A 1 252 ? -2.493 6.949 -1.835 1.00 86.94 252 PHE A C 1
ATOM 1856 O O . PHE A 1 252 ? -3.144 6.206 -2.573 1.00 86.94 252 PHE A O 1
ATOM 1863 N N . GLY A 1 253 ? -3.089 7.755 -0.947 1.00 84.38 253 GLY A N 1
ATOM 1864 C CA . GLY A 1 253 ? -4.538 7.817 -0.733 1.00 84.38 253 GLY A CA 1
ATOM 1865 C C . GLY A 1 253 ? -5.344 8.076 -2.015 1.00 84.38 253 GLY A C 1
ATOM 1866 O O . GLY A 1 253 ? -6.268 7.305 -2.296 1.00 84.38 253 GLY A O 1
ATOM 1867 N N . PRO A 1 254 ? -4.993 9.092 -2.830 1.00 85.62 254 PRO A N 1
ATOM 1868 C CA . PRO A 1 254 ? -5.632 9.336 -4.124 1.00 85.62 254 PRO A CA 1
ATOM 1869 C C . PRO A 1 254 ? -5.526 8.139 -5.074 1.00 85.62 254 PRO A C 1
ATOM 1871 O O . PRO A 1 254 ? -6.533 7.691 -5.618 1.00 85.62 254 PRO A O 1
ATOM 1874 N N . ALA A 1 255 ? -4.333 7.549 -5.212 1.00 89.94 255 ALA A N 1
ATOM 1875 C CA . ALA A 1 255 ? -4.111 6.429 -6.127 1.00 89.94 255 ALA A CA 1
ATOM 1876 C C . ALA A 1 255 ? -4.948 5.194 -5.771 1.00 89.94 255 ALA A C 1
ATOM 1878 O O . ALA A 1 255 ? -5.529 4.574 -6.660 1.00 89.94 255 ALA A O 1
ATOM 1879 N N . LEU A 1 256 ? -5.096 4.882 -4.481 1.00 90.00 256 LEU A N 1
ATOM 1880 C CA . LEU A 1 256 ? -5.940 3.774 -4.024 1.00 90.00 256 LEU A CA 1
ATOM 1881 C C . LEU A 1 256 ? -7.429 3.960 -4.366 1.00 90.00 256 LEU A C 1
ATOM 1883 O O . LEU A 1 256 ? -8.134 2.968 -4.504 1.00 90.00 256 LEU A O 1
ATOM 1887 N N . ARG A 1 257 ? -7.925 5.196 -4.513 1.00 86.62 257 ARG A N 1
ATOM 1888 C CA . ARG A 1 257 ? -9.346 5.469 -4.818 1.00 86.62 257 ARG A CA 1
ATOM 1889 C C . ARG A 1 257 ? -9.623 5.718 -6.297 1.00 86.62 257 ARG A C 1
ATOM 1891 O O . ARG A 1 257 ? -10.718 5.426 -6.780 1.00 86.62 257 ARG A O 1
ATOM 1898 N N . GLU A 1 258 ? -8.664 6.316 -6.994 1.00 91.06 258 GLU A N 1
ATOM 1899 C CA . GLU A 1 258 ? -8.824 6.770 -8.376 1.00 91.06 258 GLU A CA 1
ATOM 1900 C C . GLU A 1 258 ? -8.548 5.665 -9.393 1.00 91.06 258 GLU A C 1
ATOM 1902 O O . GLU A 1 258 ? -9.160 5.667 -10.462 1.00 91.06 258 GLU A O 1
ATOM 1907 N N . VAL A 1 259 ? -7.672 4.707 -9.070 1.00 93.75 259 VAL A N 1
ATOM 1908 C CA . VAL A 1 259 ? -7.342 3.604 -9.979 1.00 93.75 259 VAL A CA 1
ATOM 1909 C C . VAL A 1 259 ? -8.579 2.744 -10.239 1.00 93.75 259 VAL A C 1
ATOM 1911 O O . VAL A 1 259 ? -9.180 2.171 -9.329 1.00 93.75 259 VAL A O 1
ATOM 1914 N N . ARG A 1 260 ? -8.953 2.660 -11.520 1.00 90.50 260 ARG A N 1
ATOM 1915 C CA . ARG A 1 260 ? -10.066 1.838 -12.028 1.00 90.50 260 ARG A CA 1
ATOM 1916 C C . ARG A 1 260 ? -9.606 0.598 -12.787 1.00 90.50 260 ARG A C 1
ATOM 1918 O O . ARG A 1 260 ? -10.437 -0.232 -13.132 1.00 90.50 260 ARG A O 1
ATOM 1925 N N . THR A 1 261 ? -8.309 0.482 -13.066 1.00 93.75 261 THR A N 1
ATOM 1926 C CA . THR A 1 261 ? -7.731 -0.683 -13.737 1.00 93.75 261 THR A CA 1
ATOM 1927 C C . THR A 1 261 ? -7.993 -1.943 -12.903 1.00 93.75 261 THR A C 1
ATOM 1929 O O . THR A 1 261 ? -7.704 -1.921 -11.702 1.00 93.75 261 THR A O 1
ATOM 1932 N N . PRO A 1 262 ? -8.477 -3.048 -13.504 1.00 93.69 262 PRO A N 1
ATOM 1933 C CA . PRO A 1 262 ? -8.641 -4.314 -12.797 1.00 93.69 262 PRO A CA 1
ATOM 1934 C C . PRO A 1 262 ? -7.326 -4.744 -12.143 1.00 93.69 262 PRO A C 1
ATOM 1936 O O . PRO A 1 262 ? -6.314 -4.920 -12.832 1.00 93.69 262 PRO A O 1
ATOM 1939 N N . THR A 1 263 ? -7.341 -4.880 -10.819 1.00 95.19 263 THR A N 1
ATOM 1940 C CA . THR A 1 263 ? -6.142 -5.039 -9.995 1.00 95.19 263 THR A CA 1
ATOM 1941 C C . THR A 1 263 ? -6.129 -6.374 -9.255 1.00 95.19 263 THR A C 1
ATOM 1943 O O . THR A 1 263 ? -7.090 -6.768 -8.598 1.00 95.19 263 THR A O 1
ATOM 1946 N N . GLU A 1 264 ? -4.996 -7.059 -9.306 1.00 96.06 264 GLU A N 1
ATOM 1947 C CA . GLU A 1 264 ? -4.704 -8.234 -8.489 1.00 96.06 264 GLU A CA 1
ATOM 1948 C C . GLU A 1 264 ? -3.583 -7.894 -7.511 1.00 96.06 264 GLU A C 1
ATOM 1950 O O . GLU A 1 264 ? -2.514 -7.423 -7.893 1.00 96.06 264 GLU A O 1
ATOM 1955 N N . LEU A 1 265 ? -3.824 -8.135 -6.234 1.00 96.62 265 LEU A N 1
ATOM 1956 C CA . LEU A 1 265 ? -2.862 -7.992 -5.158 1.00 96.62 265 LEU A CA 1
ATOM 1957 C C . LEU A 1 265 ? -2.372 -9.395 -4.805 1.00 96.62 265 LEU A C 1
ATOM 1959 O O . LEU A 1 265 ? -3.177 -10.270 -4.487 1.00 96.62 265 LEU A O 1
ATOM 1963 N N . ILE A 1 266 ? -1.065 -9.623 -4.849 1.00 97.50 266 ILE A N 1
ATOM 1964 C CA . ILE A 1 266 ? -0.446 -10.879 -4.416 1.00 97.50 266 ILE A CA 1
ATOM 1965 C C . ILE A 1 266 ? 0.400 -10.567 -3.192 1.00 97.50 266 ILE A C 1
ATOM 1967 O O . ILE A 1 266 ? 1.267 -9.694 -3.251 1.00 97.50 266 ILE A O 1
ATOM 1971 N N . TRP A 1 267 ? 0.148 -11.264 -2.089 1.00 97.19 267 TRP A N 1
ATOM 1972 C CA . TRP A 1 267 ? 0.769 -10.928 -0.814 1.00 97.19 267 TRP A CA 1
ATOM 1973 C C . TRP A 1 267 ? 1.333 -12.139 -0.093 1.00 97.19 267 TRP A C 1
ATOM 1975 O O . TRP A 1 267 ? 0.636 -13.140 0.053 1.00 97.19 267 TRP A O 1
ATOM 1985 N N . GLY A 1 268 ? 2.566 -12.047 0.397 1.00 95.88 268 GLY A N 1
ATOM 1986 C CA . GLY A 1 268 ? 3.098 -13.033 1.336 1.00 95.88 268 GLY A CA 1
ATOM 1987 C C . GLY A 1 268 ? 2.458 -12.856 2.709 1.00 95.88 268 GLY A C 1
ATOM 1988 O O . GLY A 1 268 ? 2.418 -11.742 3.234 1.00 95.88 268 GLY A O 1
ATOM 1989 N N . ARG A 1 269 ? 1.927 -13.930 3.301 1.00 93.94 269 ARG A N 1
ATOM 1990 C CA . ARG A 1 269 ? 1.291 -13.862 4.626 1.00 93.94 269 ARG A CA 1
ATOM 1991 C C . ARG A 1 269 ? 2.225 -13.280 5.687 1.00 93.94 269 ARG A C 1
ATOM 1993 O O . ARG A 1 269 ? 1.773 -12.493 6.518 1.00 93.94 269 ARG A O 1
ATOM 2000 N N . ASP A 1 270 ? 3.498 -13.651 5.622 1.00 88.81 270 ASP A N 1
ATOM 2001 C CA . ASP A 1 270 ? 4.500 -13.395 6.656 1.00 88.81 270 ASP A CA 1
ATOM 2002 C C . ASP A 1 270 ? 5.393 -12.189 6.317 1.00 88.81 270 ASP A C 1
ATOM 2004 O O . ASP A 1 270 ? 6.495 -12.034 6.845 1.00 88.81 270 ASP A O 1
ATOM 2008 N N . ASP A 1 271 ? 4.942 -11.319 5.409 1.00 87.81 271 ASP A N 1
ATOM 2009 C CA . ASP A 1 271 ? 5.686 -10.126 5.018 1.00 87.81 271 ASP A CA 1
ATOM 2010 C C . ASP A 1 271 ? 5.807 -9.140 6.192 1.00 87.81 271 ASP A C 1
ATOM 2012 O O . ASP A 1 271 ? 4.847 -8.481 6.581 1.00 87.81 271 ASP A O 1
ATOM 2016 N N . ALA A 1 272 ? 7.007 -9.016 6.756 1.00 79.31 272 ALA A N 1
ATOM 2017 C CA . ALA A 1 272 ? 7.287 -8.082 7.844 1.00 79.31 272 ALA A CA 1
ATOM 2018 C C . ALA A 1 272 ? 7.703 -6.675 7.370 1.00 79.31 272 ALA A C 1
ATOM 2020 O O . ALA A 1 272 ? 7.791 -5.765 8.195 1.00 79.31 272 ALA A O 1
ATOM 2021 N N . ILE A 1 273 ? 7.962 -6.472 6.073 1.00 78.06 273 ILE A N 1
ATOM 2022 C CA . ILE A 1 273 ? 8.365 -5.176 5.496 1.00 78.06 273 ILE A CA 1
ATOM 2023 C C . ILE A 1 273 ? 7.126 -4.394 5.073 1.00 78.06 273 ILE A C 1
ATOM 2025 O O . ILE A 1 273 ? 6.950 -3.231 5.441 1.00 78.06 273 ILE A O 1
ATOM 2029 N N . THR A 1 274 ? 6.249 -5.055 4.325 1.00 86.44 274 THR A N 1
ATOM 2030 C CA . THR A 1 274 ? 4.939 -4.546 3.929 1.00 86.44 274 THR A CA 1
ATOM 2031 C C . THR A 1 274 ? 3.873 -5.495 4.466 1.00 86.44 274 THR A C 1
ATOM 2033 O O . THR A 1 274 ? 3.421 -6.372 3.735 1.00 86.44 274 THR A O 1
ATOM 2036 N N . PRO A 1 275 ? 3.464 -5.348 5.744 1.00 89.00 275 PRO A N 1
ATOM 2037 C CA . PRO A 1 275 ? 2.528 -6.262 6.396 1.00 89.00 275 PRO A CA 1
ATOM 2038 C C . PRO A 1 275 ? 1.281 -6.540 5.565 1.00 89.00 275 PRO A C 1
ATOM 2040 O O . PRO A 1 275 ? 0.758 -5.614 4.943 1.00 89.00 275 PRO A O 1
ATOM 2043 N N . LEU A 1 276 ? 0.761 -7.774 5.626 1.00 90.44 276 LEU A N 1
ATOM 2044 C CA . LEU A 1 276 ? -0.455 -8.223 4.921 1.00 90.44 276 LEU A CA 1
ATOM 2045 C C . LEU A 1 276 ? -1.634 -7.248 5.057 1.00 90.44 276 LEU A C 1
ATOM 2047 O O . LEU A 1 276 ? -2.409 -7.053 4.119 1.00 90.44 276 LEU A O 1
ATOM 2051 N N . ARG A 1 277 ? -1.729 -6.577 6.207 1.00 89.12 277 ARG A N 1
ATOM 2052 C CA . ARG A 1 277 ? -2.689 -5.502 6.476 1.00 89.12 277 ARG A CA 1
ATOM 2053 C C . ARG A 1 277 ? -2.724 -4.429 5.377 1.00 89.12 277 ARG A C 1
ATOM 2055 O O . ARG A 1 277 ? -3.785 -3.896 5.073 1.00 89.12 277 ARG A O 1
ATOM 2062 N N . THR A 1 278 ? -1.587 -4.133 4.756 1.00 91.12 278 THR A N 1
ATOM 2063 C CA . THR A 1 278 ? -1.465 -3.205 3.623 1.00 91.12 278 THR A CA 1
ATOM 2064 C C . THR A 1 278 ? -2.233 -3.710 2.402 1.00 91.12 278 THR A C 1
ATOM 2066 O O . THR A 1 278 ? -2.973 -2.947 1.785 1.00 91.12 278 THR A O 1
ATOM 2069 N N . GLY A 1 279 ? -2.113 -5.001 2.083 1.00 92.62 279 GLY A N 1
ATOM 2070 C CA . GLY A 1 279 ? -2.862 -5.644 1.006 1.00 92.62 279 GLY A CA 1
ATOM 2071 C C . GLY A 1 279 ? -4.360 -5.706 1.292 1.00 92.6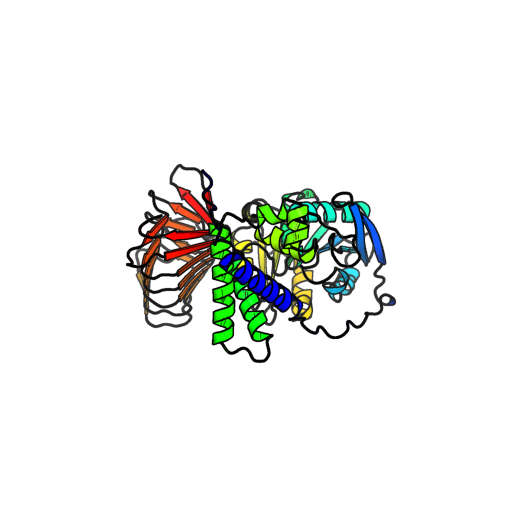2 279 GLY A C 1
ATOM 2072 O O . GLY A 1 279 ? -5.160 -5.428 0.405 1.00 92.62 279 GLY A O 1
ATOM 2073 N N . GLN A 1 280 ? -4.751 -5.995 2.537 1.00 91.31 280 GLN A N 1
ATOM 2074 C CA . GLN A 1 280 ? -6.159 -5.980 2.961 1.00 91.31 280 GLN A CA 1
ATOM 2075 C C . GLN A 1 280 ? -6.774 -4.582 2.835 1.00 91.31 280 GLN A C 1
ATOM 2077 O O . GLN A 1 280 ? -7.881 -4.431 2.322 1.00 91.31 280 GLN A O 1
ATOM 2082 N N . LEU A 1 281 ? -6.033 -3.555 3.254 1.00 90.88 281 LEU A N 1
ATOM 2083 C CA . LEU A 1 281 ? -6.422 -2.161 3.082 1.00 90.88 281 LEU A CA 1
ATOM 2084 C C . LEU A 1 281 ? -6.568 -1.799 1.603 1.00 90.88 281 LEU A C 1
ATOM 2086 O O . LEU A 1 281 ? -7.593 -1.242 1.218 1.00 90.88 281 LEU A O 1
ATOM 2090 N N . ALA A 1 282 ? -5.578 -2.130 0.772 1.00 91.69 282 ALA A N 1
ATOM 2091 C CA . ALA A 1 282 ? -5.623 -1.829 -0.655 1.00 91.69 282 ALA A CA 1
ATOM 2092 C C . ALA A 1 282 ? -6.816 -2.519 -1.336 1.00 91.69 282 ALA A C 1
ATOM 2094 O O . ALA A 1 282 ? -7.549 -1.870 -2.078 1.00 91.69 282 ALA A O 1
ATOM 2095 N N . ALA A 1 283 ? -7.070 -3.791 -1.014 1.00 90.31 283 ALA A N 1
ATOM 2096 C CA . ALA A 1 283 ? -8.205 -4.552 -1.535 1.00 90.31 283 ALA A CA 1
ATOM 2097 C C . ALA A 1 283 ? -9.557 -3.921 -1.180 1.00 90.31 283 ALA A C 1
ATOM 2099 O O . ALA A 1 283 ? -10.479 -3.945 -1.987 1.00 90.31 283 ALA A O 1
ATOM 2100 N N . ALA A 1 284 ? -9.675 -3.362 0.025 1.00 86.25 284 ALA A N 1
ATOM 2101 C CA . ALA A 1 284 ? -10.907 -2.736 0.489 1.00 86.25 284 ALA A CA 1
ATOM 2102 C C . ALA A 1 284 ? -11.116 -1.317 -0.072 1.00 86.25 284 ALA A C 1
ATOM 2104 O O . ALA A 1 284 ? -12.257 -0.876 -0.206 1.00 86.25 284 ALA A O 1
ATOM 2105 N N . MET A 1 285 ? -10.037 -0.586 -0.368 1.00 86.19 285 MET A N 1
ATOM 2106 C CA . MET A 1 285 ? -10.112 0.800 -0.850 1.00 86.19 285 MET A CA 1
ATOM 2107 C C . MET A 1 285 ? -10.219 0.916 -2.374 1.00 86.19 285 MET A C 1
ATOM 2109 O O . MET A 1 285 ? -10.847 1.855 -2.866 1.00 86.19 285 MET A O 1
ATOM 2113 N N . MET A 1 286 ? -9.609 -0.009 -3.116 1.00 88.81 286 MET A N 1
ATOM 2114 C CA . MET A 1 286 ? -9.598 0.004 -4.578 1.00 88.81 286 MET A CA 1
ATOM 2115 C C . MET A 1 286 ? -10.899 -0.568 -5.150 1.00 88.81 286 MET A C 1
ATOM 2117 O O . MET A 1 286 ? -11.432 -1.559 -4.662 1.00 88.81 286 MET A O 1
ATOM 2121 N N . ALA A 1 287 ? -11.411 0.053 -6.216 1.00 85.19 287 ALA A N 1
ATOM 2122 C CA . ALA A 1 287 ? -12.743 -0.258 -6.742 1.00 85.19 287 ALA A CA 1
ATOM 2123 C C . ALA A 1 287 ? -12.864 -1.651 -7.390 1.00 85.19 287 ALA A C 1
ATOM 2125 O O . ALA A 1 287 ? -13.935 -2.250 -7.344 1.00 85.19 287 ALA A O 1
ATOM 2126 N N . ASP A 1 288 ? -11.786 -2.145 -8.001 1.00 86.94 288 ASP A N 1
ATOM 2127 C CA . ASP A 1 288 ? -11.715 -3.462 -8.643 1.00 86.94 288 ASP A CA 1
ATOM 2128 C C . ASP A 1 288 ? -10.374 -4.115 -8.293 1.00 86.94 288 ASP A C 1
ATOM 2130 O O . ASP A 1 288 ? -9.476 -4.229 -9.128 1.00 86.94 288 ASP A O 1
ATOM 2134 N N . ALA A 1 289 ? -10.208 -4.453 -7.012 1.00 90.62 289 ALA A N 1
ATOM 2135 C CA . ALA A 1 289 ? -9.033 -5.151 -6.510 1.00 90.62 289 ALA A CA 1
ATOM 2136 C C . ALA A 1 289 ? -9.397 -6.484 -5.851 1.00 90.62 289 ALA A C 1
ATOM 2138 O O . ALA A 1 289 ? -10.391 -6.605 -5.132 1.00 90.62 289 ALA A O 1
ATOM 2139 N N . ARG A 1 290 ? -8.549 -7.490 -6.065 1.00 90.62 290 ARG A N 1
ATOM 2140 C CA . ARG A 1 290 ? -8.626 -8.796 -5.400 1.00 90.62 290 ARG A CA 1
ATOM 2141 C C . ARG A 1 290 ? -7.318 -9.103 -4.694 1.00 90.62 290 ARG A C 1
ATOM 2143 O O . ARG A 1 290 ? -6.259 -8.784 -5.211 1.00 90.62 290 ARG A O 1
ATOM 2150 N N . LEU A 1 291 ? -7.391 -9.724 -3.519 1.00 93.12 291 LEU A N 1
ATOM 2151 C CA . LEU A 1 291 ? -6.221 -10.107 -2.731 1.00 93.12 291 LEU A CA 1
ATOM 2152 C C . LEU A 1 291 ? -6.038 -11.624 -2.735 1.00 93.12 291 LEU A C 1
ATOM 2154 O O . LEU A 1 291 ? -6.887 -12.360 -2.238 1.00 93.12 291 LEU A O 1
ATOM 2158 N N . THR A 1 292 ? -4.901 -12.072 -3.255 1.00 95.38 292 THR A N 1
ATOM 2159 C CA . THR A 1 292 ? -4.404 -13.443 -3.143 1.00 95.38 292 THR A CA 1
ATOM 2160 C C . THR A 1 292 ? -3.286 -13.473 -2.109 1.00 95.38 292 THR A C 1
ATOM 2162 O O . THR A 1 292 ? -2.240 -12.856 -2.304 1.00 95.38 292 THR A O 1
ATOM 2165 N N . VAL A 1 293 ? -3.498 -14.199 -1.012 1.00 96.38 293 VAL A N 1
ATOM 2166 C CA . VAL A 1 293 ? -2.490 -14.385 0.040 1.00 96.38 293 VAL A CA 1
ATOM 2167 C C . VAL A 1 293 ? -1.769 -15.710 -0.178 1.00 96.38 293 VAL A C 1
ATOM 2169 O O . VAL A 1 293 ? -2.410 -16.733 -0.410 1.00 96.38 293 VAL A O 1
ATOM 2172 N N . LEU A 1 294 ? -0.443 -15.679 -0.116 1.00 96.25 294 LEU A N 1
ATOM 2173 C CA . LEU A 1 294 ? 0.436 -16.829 -0.255 1.00 96.25 294 LEU A CA 1
ATOM 2174 C C . LEU A 1 294 ? 0.933 -17.246 1.130 1.00 96.25 294 LEU A C 1
ATOM 2176 O O . LEU A 1 294 ? 1.642 -16.490 1.800 1.00 96.25 294 LEU A O 1
ATOM 2180 N N . ASP A 1 295 ? 0.550 -18.448 1.549 1.00 92.69 295 ASP A N 1
ATOM 2181 C CA . ASP A 1 295 ? 1.053 -19.059 2.777 1.00 92.69 295 ASP A CA 1
ATOM 2182 C C . ASP A 1 295 ? 2.525 -19.466 2.603 1.00 92.69 295 ASP A C 1
ATOM 2184 O O . ASP A 1 295 ? 2.922 -19.933 1.533 1.00 92.69 295 ASP A O 1
ATOM 2188 N N . GLY A 1 296 ? 3.339 -19.290 3.649 1.00 86.31 296 GLY A N 1
ATOM 2189 C CA . GLY A 1 296 ? 4.768 -19.625 3.618 1.00 86.31 296 GLY A CA 1
ATOM 2190 C C . GLY A 1 296 ? 5.630 -18.664 2.793 1.00 86.31 296 GLY A C 1
ATOM 2191 O O . GLY A 1 296 ? 6.778 -18.985 2.494 1.00 86.31 296 GLY A O 1
ATOM 2192 N N . ALA A 1 297 ? 5.091 -17.501 2.421 1.00 92.88 297 ALA A N 1
ATOM 2193 C CA . ALA A 1 297 ? 5.820 -16.436 1.748 1.00 92.88 297 ALA A CA 1
ATOM 2194 C C . ALA A 1 297 ? 5.845 -15.165 2.605 1.00 92.88 297 ALA A C 1
ATOM 2196 O O . ALA A 1 297 ? 4.862 -14.828 3.269 1.00 92.88 297 ALA A O 1
ATOM 2197 N N . ALA A 1 298 ? 6.950 -14.432 2.526 1.00 89.62 298 ALA A N 1
ATOM 2198 C CA . ALA A 1 298 ? 7.171 -13.148 3.168 1.00 89.62 298 ALA A CA 1
ATOM 2199 C C . ALA A 1 298 ? 7.281 -12.040 2.099 1.00 89.62 298 ALA A C 1
ATOM 2201 O O . ALA A 1 298 ? 6.399 -11.902 1.244 1.00 89.62 298 ALA A O 1
ATOM 2202 N N . HIS A 1 299 ? 8.323 -11.203 2.153 1.00 89.50 299 HIS A N 1
ATOM 2203 C CA . HIS A 1 299 ? 8.418 -10.021 1.294 1.00 89.50 299 HIS A CA 1
ATOM 2204 C C . HIS A 1 299 ? 8.802 -10.343 -0.154 1.00 89.50 299 HIS A C 1
ATOM 2206 O O . HIS A 1 299 ? 8.511 -9.548 -1.055 1.00 89.50 299 HIS A O 1
ATOM 2212 N N . MET A 1 300 ? 9.436 -11.486 -0.413 1.00 89.94 300 MET A N 1
ATOM 2213 C CA . MET A 1 300 ? 9.919 -11.864 -1.738 1.00 89.94 300 MET A CA 1
ATOM 2214 C C . MET A 1 300 ? 9.315 -13.199 -2.208 1.00 89.94 300 MET A C 1
ATOM 2216 O O . MET A 1 300 ? 10.046 -14.169 -2.432 1.00 89.94 300 MET A O 1
ATOM 2220 N N . PRO A 1 301 ? 7.989 -13.265 -2.435 1.00 93.25 301 PRO A N 1
ATOM 2221 C CA . PRO A 1 301 ? 7.278 -14.509 -2.731 1.00 93.25 301 PRO A CA 1
ATOM 2222 C C . PRO A 1 301 ? 7.785 -15.212 -3.995 1.00 93.25 301 PRO A C 1
ATOM 2224 O O . PRO A 1 301 ? 7.729 -16.435 -4.080 1.00 93.25 301 PRO A O 1
ATOM 2227 N N . MET A 1 302 ? 8.328 -14.462 -4.957 1.00 92.81 302 MET A N 1
ATOM 2228 C CA . MET A 1 302 ? 8.941 -15.014 -6.168 1.00 92.81 302 MET A CA 1
ATOM 2229 C C . MET A 1 302 ? 10.193 -15.868 -5.899 1.00 92.81 302 MET A C 1
ATOM 2231 O O . MET A 1 302 ? 10.547 -16.685 -6.743 1.00 92.81 302 MET A O 1
ATOM 2235 N N . PHE A 1 303 ? 10.847 -15.702 -4.744 1.00 89.69 303 PHE A N 1
ATOM 2236 C CA . PHE A 1 303 ? 11.979 -16.527 -4.299 1.00 89.69 303 PHE A CA 1
ATOM 2237 C C . PHE A 1 303 ? 11.597 -17.474 -3.164 1.00 89.69 303 PHE A C 1
ATOM 2239 O O . PHE A 1 303 ? 12.073 -18.603 -3.125 1.00 89.69 303 PHE A O 1
ATOM 2246 N N . GLU A 1 304 ? 10.753 -17.012 -2.246 1.00 89.62 304 GLU A N 1
ATOM 2247 C CA . GLU A 1 304 ? 10.393 -17.738 -1.025 1.00 89.62 304 GLU A CA 1
ATOM 2248 C C . GLU A 1 304 ? 9.376 -18.855 -1.300 1.00 89.62 304 GLU A C 1
ATOM 2250 O O . GLU A 1 304 ? 9.478 -19.934 -0.725 1.00 89.62 304 GLU A O 1
ATOM 2255 N N . ALA A 1 305 ? 8.431 -18.623 -2.218 1.00 94.38 305 ALA A N 1
ATOM 2256 C CA . ALA A 1 305 ? 7.387 -19.575 -2.594 1.00 94.38 305 ALA A CA 1
ATOM 2257 C C . ALA A 1 305 ? 7.127 -19.557 -4.118 1.00 94.38 305 ALA A C 1
ATOM 2259 O O . ALA A 1 305 ? 6.012 -19.253 -4.559 1.00 94.38 305 ALA A O 1
ATOM 2260 N N . PRO A 1 306 ? 8.135 -19.881 -4.956 1.00 94.00 306 PRO A N 1
ATOM 2261 C CA . PRO A 1 306 ? 8.099 -19.644 -6.400 1.00 94.00 306 PRO A CA 1
ATOM 2262 C C . PRO A 1 306 ? 6.940 -20.352 -7.109 1.00 94.00 306 PRO A C 1
ATOM 2264 O O . PRO A 1 306 ? 6.306 -19.758 -7.976 1.00 94.00 306 PRO A O 1
ATOM 2267 N N . GLU A 1 307 ? 6.600 -21.589 -6.738 1.00 94.62 307 GLU A N 1
ATOM 2268 C CA . GLU A 1 307 ? 5.489 -22.309 -7.381 1.00 94.62 307 GLU A CA 1
ATOM 2269 C C . GLU A 1 307 ? 4.122 -21.681 -7.078 1.00 94.62 307 GLU A C 1
ATOM 2271 O O . GLU A 1 307 ? 3.311 -21.469 -7.991 1.00 94.62 307 GLU A O 1
ATOM 2276 N N . ALA A 1 308 ? 3.881 -21.334 -5.810 1.00 95.62 308 ALA A N 1
ATOM 2277 C CA . ALA A 1 308 ? 2.662 -20.654 -5.383 1.00 95.62 308 ALA A CA 1
ATOM 2278 C C . ALA A 1 308 ? 2.561 -19.270 -6.039 1.00 95.62 308 ALA A C 1
ATOM 2280 O O . ALA A 1 308 ? 1.516 -18.914 -6.593 1.00 95.62 308 ALA A O 1
ATOM 2281 N N . PHE A 1 309 ? 3.671 -18.528 -6.070 1.00 96.69 309 PHE A N 1
ATOM 2282 C CA . PHE A 1 309 ? 3.753 -17.224 -6.713 1.00 96.69 309 PHE A CA 1
ATOM 2283 C C . PHE A 1 309 ? 3.519 -17.299 -8.226 1.00 96.69 309 PHE A C 1
ATOM 2285 O O . PHE A 1 309 ? 2.693 -16.554 -8.748 1.00 96.69 309 PHE A O 1
ATOM 2292 N N . HIS A 1 310 ? 4.168 -18.219 -8.946 1.00 95.69 310 HIS A N 1
ATOM 2293 C CA . HIS A 1 310 ? 3.968 -18.393 -10.390 1.00 95.69 310 HIS A CA 1
ATOM 2294 C C . HIS A 1 310 ? 2.520 -18.756 -10.726 1.00 95.69 310 HIS A C 1
ATOM 2296 O O . HIS A 1 310 ? 1.967 -18.273 -11.716 1.00 95.69 310 HIS A O 1
ATOM 2302 N N . THR A 1 311 ? 1.888 -19.590 -9.900 1.00 95.31 311 THR A N 1
ATOM 2303 C CA . THR A 1 311 ? 0.478 -19.963 -10.059 1.00 95.31 311 THR A CA 1
ATOM 2304 C C . THR A 1 311 ? -0.440 -18.759 -9.860 1.00 95.31 311 THR A C 1
ATOM 2306 O O . THR A 1 311 ? -1.300 -18.499 -10.707 1.00 95.31 311 THR A O 1
ATOM 2309 N N . ALA A 1 312 ? -0.232 -17.987 -8.791 1.00 95.94 312 ALA A N 1
ATOM 2310 C CA . ALA A 1 312 ? -0.993 -16.771 -8.527 1.00 95.94 312 ALA A CA 1
ATOM 2311 C C . ALA A 1 312 ? -0.794 -15.719 -9.629 1.00 95.94 312 ALA A C 1
ATOM 2313 O O . ALA A 1 312 ? -1.772 -15.183 -10.147 1.00 95.94 312 ALA A O 1
ATOM 2314 N N . LEU A 1 313 ? 0.451 -15.485 -10.052 1.00 96.88 313 LEU A N 1
ATOM 2315 C CA . LEU A 1 313 ? 0.797 -14.493 -11.066 1.00 96.88 313 LEU A CA 1
ATOM 2316 C C . LEU A 1 313 ? 0.204 -14.832 -12.438 1.00 96.88 313 LEU A C 1
ATOM 2318 O O . LEU A 1 313 ? -0.391 -13.964 -13.073 1.00 96.88 313 LEU A O 1
ATOM 2322 N N . ARG A 1 314 ? 0.299 -16.089 -12.892 1.00 95.75 314 ARG A N 1
ATOM 2323 C CA . ARG A 1 314 ? -0.330 -16.505 -14.159 1.00 95.75 314 ARG A CA 1
ATOM 2324 C C . ARG A 1 314 ? -1.836 -16.293 -14.135 1.00 95.75 314 ARG A C 1
ATOM 2326 O O . ARG A 1 314 ? -2.395 -15.793 -15.108 1.00 95.75 314 ARG A O 1
ATOM 2333 N N . ALA A 1 315 ? -2.481 -16.633 -13.022 1.00 93.69 315 ALA A N 1
ATOM 2334 C CA . ALA A 1 315 ? -3.912 -16.430 -12.879 1.00 93.69 315 ALA A CA 1
ATOM 2335 C C . ALA A 1 315 ? -4.296 -14.941 -12.848 1.00 93.69 315 ALA A C 1
ATOM 2337 O O . ALA A 1 315 ? -5.305 -14.562 -13.441 1.00 93.69 315 ALA A O 1
ATOM 2338 N N . ALA A 1 316 ? -3.481 -14.102 -12.206 1.00 93.94 316 ALA A N 1
ATOM 2339 C CA . ALA A 1 316 ? -3.675 -12.658 -12.164 1.00 93.94 316 ALA A CA 1
ATOM 2340 C C . ALA A 1 316 ? -3.547 -12.011 -13.555 1.00 93.94 316 ALA A C 1
ATOM 2342 O O . ALA A 1 316 ? -4.369 -11.177 -13.934 1.00 93.94 316 ALA A O 1
ATOM 2343 N N . ILE A 1 317 ? -2.553 -12.432 -14.347 1.00 94.75 317 ILE A N 1
ATOM 2344 C CA . ILE A 1 317 ? -2.318 -11.915 -15.705 1.00 94.75 317 ILE A CA 1
ATOM 2345 C C . ILE A 1 317 ? -3.407 -12.384 -16.677 1.00 94.75 317 ILE A C 1
ATOM 2347 O O . ILE A 1 317 ? -3.907 -11.574 -17.458 1.00 94.75 317 ILE A O 1
ATOM 2351 N N . ALA A 1 318 ? -3.796 -13.663 -16.622 1.00 90.69 318 ALA A N 1
ATOM 2352 C CA . ALA A 1 318 ? -4.861 -14.205 -17.469 1.00 90.69 318 ALA A CA 1
ATOM 2353 C C . ALA A 1 318 ? -6.219 -13.539 -17.178 1.00 90.69 318 ALA A C 1
ATOM 2355 O O . ALA A 1 318 ? -7.023 -13.332 -18.086 1.00 90.69 318 ALA A O 1
ATOM 2356 N N . GLY A 1 319 ? -6.435 -13.139 -15.921 1.00 78.94 319 GLY A N 1
ATOM 2357 C CA . GLY A 1 319 ? -7.695 -12.600 -15.442 1.00 78.94 319 GLY A CA 1
ATOM 2358 C C . GLY A 1 319 ? -8.679 -13.704 -15.091 1.00 78.94 319 GLY A C 1
ATOM 2359 O O . GLY A 1 319 ? -8.962 -14.580 -15.902 1.00 78.94 319 GLY A O 1
ATOM 2360 N N . ARG A 1 320 ? -9.222 -13.657 -13.876 1.00 62.06 320 ARG A N 1
ATOM 2361 C CA . ARG A 1 320 ? -10.357 -14.500 -13.490 1.00 62.06 320 ARG A CA 1
ATOM 2362 C C . ARG A 1 320 ? -11.651 -13.696 -13.602 1.00 62.06 320 ARG A C 1
ATOM 2364 O O . ARG A 1 320 ? -11.671 -12.526 -13.228 1.00 62.06 320 ARG A O 1
ATOM 2371 N N . ASP A 1 321 ? -12.729 -14.361 -14.011 1.00 52.50 321 ASP A N 1
ATOM 2372 C CA . ASP A 1 321 ? -14.110 -13.845 -13.984 1.00 52.50 321 ASP A CA 1
ATOM 2373 C C . ASP A 1 321 ? -14.726 -13.852 -12.572 1.00 52.50 321 ASP A C 1
ATOM 2375 O O . ASP A 1 321 ? -15.934 -13.680 -12.403 1.00 52.50 321 ASP A O 1
ATOM 2379 N N . THR A 1 322 ? -13.926 -14.094 -11.528 1.00 50.09 322 THR A N 1
ATOM 2380 C CA . THR A 1 322 ? -14.437 -14.139 -10.159 1.00 50.09 322 THR A CA 1
ATOM 2381 C C . THR A 1 322 ? -14.821 -12.722 -9.722 1.00 50.09 322 THR A C 1
ATOM 2383 O O . THR A 1 322 ? -13.943 -11.852 -9.673 1.00 50.09 322 THR A O 1
ATOM 2386 N N . PRO A 1 323 ? -16.101 -12.465 -9.383 1.00 50.06 323 PRO A N 1
ATOM 2387 C CA . PRO A 1 323 ? -16.538 -11.147 -8.944 1.00 50.06 323 PRO A CA 1
ATOM 2388 C C . PRO A 1 323 ? -15.688 -10.663 -7.767 1.00 50.06 323 PRO A C 1
ATOM 2390 O O . PRO A 1 323 ? -15.400 -11.444 -6.856 1.00 50.06 323 PRO A O 1
ATOM 2393 N N . ALA A 1 324 ? -15.301 -9.382 -7.769 1.00 58.66 324 ALA A N 1
ATOM 2394 C CA . ALA A 1 324 ? -14.753 -8.748 -6.573 1.00 58.66 324 ALA A CA 1
ATOM 2395 C C . ALA A 1 324 ? -15.716 -8.966 -5.391 1.00 58.66 324 ALA A C 1
ATOM 2397 O O . ALA A 1 324 ? -16.937 -9.052 -5.583 1.00 58.66 324 ALA A O 1
ATOM 2398 N N . ALA A 1 325 ? -15.180 -9.090 -4.174 1.00 57.06 325 ALA A N 1
ATOM 2399 C CA . ALA A 1 325 ? -16.011 -9.268 -2.989 1.00 57.06 325 ALA A CA 1
ATOM 2400 C C . ALA A 1 325 ? -17.056 -8.143 -2.924 1.00 57.06 325 ALA A C 1
ATOM 2402 O O . ALA A 1 325 ? -16.730 -6.963 -3.059 1.00 57.06 325 ALA A O 1
ATOM 2403 N N . ARG A 1 326 ? -18.335 -8.508 -2.772 1.00 57.84 326 ARG A N 1
ATOM 2404 C CA . ARG A 1 326 ? -19.424 -7.529 -2.761 1.00 57.84 326 ARG A CA 1
ATOM 2405 C C . ARG A 1 326 ? -19.223 -6.591 -1.560 1.00 57.84 326 ARG A C 1
ATOM 2407 O O . ARG A 1 326 ? -19.059 -7.105 -0.452 1.00 57.84 326 ARG A O 1
ATOM 2414 N N . PRO A 1 327 ? -19.259 -5.257 -1.741 1.00 62.84 327 PRO A N 1
ATOM 2415 C CA . PRO A 1 327 ? -19.077 -4.325 -0.635 1.00 62.84 327 PRO A CA 1
ATOM 2416 C C . PRO A 1 327 ? -20.082 -4.600 0.482 1.00 62.84 327 PRO A C 1
ATOM 2418 O O . PRO A 1 327 ? -21.256 -4.884 0.209 1.00 62.84 327 PRO A O 1
ATOM 2421 N N . LEU A 1 328 ? -19.639 -4.488 1.735 1.00 62.75 328 LEU A N 1
ATOM 2422 C CA . LEU A 1 328 ? -20.547 -4.590 2.870 1.00 62.75 328 LEU A CA 1
ATOM 2423 C C . LEU A 1 328 ? -21.580 -3.457 2.830 1.00 62.75 328 LEU A C 1
ATOM 2425 O O . LEU A 1 328 ? -21.267 -2.332 2.423 1.00 62.75 328 LEU A O 1
ATOM 2429 N N . PRO A 1 329 ? -22.824 -3.714 3.268 1.00 62.88 329 PRO A N 1
ATOM 2430 C CA . PRO A 1 329 ? -23.808 -2.656 3.410 1.00 62.88 329 PRO A CA 1
ATOM 2431 C C . PRO A 1 329 ? -23.304 -1.624 4.423 1.00 62.88 329 PRO A C 1
ATOM 2433 O O . PRO A 1 329 ? -23.107 -1.959 5.585 1.00 62.88 329 PRO A O 1
ATOM 2436 N N . ARG A 1 330 ? -23.175 -0.357 4.015 1.00 70.31 330 ARG A N 1
ATOM 2437 C CA . ARG A 1 330 ? -22.824 0.771 4.904 1.00 70.31 330 ARG A CA 1
ATOM 2438 C C . ARG A 1 330 ? -24.002 1.266 5.766 1.00 70.31 330 ARG A C 1
ATOM 2440 O O . ARG A 1 330 ? -24.041 2.428 6.158 1.00 70.31 330 ARG A O 1
ATOM 2447 N N . ARG A 1 331 ? -25.024 0.436 5.995 1.00 77.94 331 ARG A N 1
ATOM 2448 C CA . ARG A 1 331 ? -26.218 0.810 6.773 1.00 77.94 331 ARG A CA 1
ATOM 2449 C C . ARG A 1 331 ? -26.140 0.211 8.164 1.00 77.94 331 ARG A C 1
ATOM 2451 O O . ARG A 1 331 ? -25.807 -0.963 8.278 1.00 77.94 331 ARG A O 1
ATOM 2458 N N . ALA A 1 332 ? -26.533 0.991 9.167 1.00 75.00 332 ALA A N 1
ATOM 2459 C CA . ALA A 1 332 ? -26.558 0.529 10.545 1.00 75.00 332 ALA A CA 1
ATOM 2460 C C . ALA A 1 332 ? -27.411 -0.745 10.699 1.00 75.00 332 ALA A C 1
ATOM 2462 O O . ALA A 1 332 ? -28.496 -0.843 10.104 1.00 75.00 332 ALA A O 1
ATOM 2463 N N . PRO A 1 333 ? -26.940 -1.726 11.482 1.00 80.25 333 PRO A N 1
ATOM 2464 C CA . PRO A 1 333 ? -27.673 -2.953 11.721 1.00 80.25 333 PRO A CA 1
ATOM 2465 C C . PRO A 1 333 ? -28.908 -2.669 12.580 1.00 80.25 333 PRO A C 1
ATOM 2467 O O . PRO A 1 333 ? -28.855 -1.931 13.557 1.00 80.25 333 PRO A O 1
ATOM 2470 N N . THR A 1 334 ? -30.042 -3.293 12.254 1.00 79.00 334 THR A N 1
ATOM 2471 C CA . THR A 1 334 ? -31.271 -3.196 13.070 1.00 79.00 334 THR A CA 1
ATOM 2472 C C . THR A 1 334 ? -31.266 -4.148 14.270 1.00 79.00 334 THR A C 1
ATOM 2474 O O . THR A 1 334 ? -32.189 -4.139 15.089 1.00 79.00 334 THR A O 1
ATOM 2477 N N . ARG A 1 335 ? -30.239 -5.000 14.367 1.00 75.19 335 ARG A N 1
ATOM 2478 C CA . ARG A 1 335 ? -30.078 -6.015 15.407 1.00 75.19 335 ARG A CA 1
ATOM 2479 C C . ARG A 1 335 ? -29.716 -5.336 16.731 1.00 75.19 335 ARG A C 1
ATOM 2481 O O . ARG A 1 335 ? -28.728 -4.623 16.801 1.00 75.19 335 ARG A O 1
ATOM 2488 N N . ARG A 1 336 ? -30.503 -5.589 17.782 1.00 74.69 336 ARG A N 1
ATOM 2489 C CA . ARG A 1 336 ? -30.352 -4.959 19.113 1.00 74.69 336 ARG A CA 1
ATOM 2490 C C . ARG A 1 336 ? -29.670 -5.837 20.174 1.00 74.69 336 ARG A C 1
ATOM 2492 O O . ARG A 1 336 ? -29.715 -5.509 21.350 1.00 74.69 336 ARG A O 1
ATOM 2499 N N . GLY A 1 337 ? -29.125 -6.991 19.787 1.00 84.06 337 GLY A N 1
ATOM 2500 C CA . GLY A 1 337 ? -28.466 -7.904 20.726 1.00 84.06 337 GLY A CA 1
ATOM 2501 C C . GLY A 1 337 ? -27.013 -7.510 20.980 1.00 84.06 337 GLY A C 1
ATOM 2502 O O . GLY A 1 337 ? -26.332 -7.100 20.041 1.00 84.06 337 GLY A O 1
ATOM 2503 N N . VAL A 1 338 ? -26.552 -7.693 22.218 1.00 90.62 338 VAL A N 1
ATOM 2504 C CA . VAL A 1 338 ? -25.138 -7.561 22.591 1.00 90.62 338 VAL A CA 1
ATOM 2505 C C . VAL A 1 338 ? -24.470 -8.928 22.473 1.00 90.62 338 VAL A C 1
ATOM 2507 O O . VAL A 1 338 ? -24.979 -9.925 22.989 1.00 90.62 338 VAL A O 1
ATOM 2510 N N . THR A 1 339 ? -23.357 -8.987 21.753 1.00 93.88 339 THR A N 1
ATOM 2511 C CA . THR A 1 339 ? -22.468 -10.151 21.701 1.00 93.88 339 THR A CA 1
ATOM 2512 C C . THR A 1 339 ? -21.318 -9.902 22.665 1.00 93.88 339 THR A C 1
ATOM 2514 O O . THR A 1 339 ? -20.748 -8.816 22.650 1.00 93.88 339 THR A O 1
ATOM 2517 N N . HIS A 1 340 ? -20.978 -10.886 23.493 1.00 94.81 340 HIS A N 1
ATOM 2518 C CA . HIS A 1 340 ? -19.914 -10.760 24.487 1.00 94.81 340 HIS A CA 1
ATOM 2519 C C . HIS A 1 340 ? -18.772 -11.733 24.187 1.00 94.81 340 HIS A C 1
ATOM 2521 O O . HIS A 1 340 ? -19.023 -12.885 23.837 1.00 94.81 340 HIS A O 1
ATOM 2527 N N . CYS A 1 341 ? -17.541 -11.268 24.372 1.00 93.62 341 CYS A N 1
ATOM 2528 C CA . CYS A 1 341 ? -16.317 -12.062 24.455 1.00 93.62 341 CYS A CA 1
ATOM 2529 C C . CYS A 1 341 ? -15.667 -11.791 25.808 1.00 93.62 341 CYS A C 1
ATOM 2531 O O . CYS A 1 341 ? -15.541 -10.627 26.203 1.00 93.62 341 CYS A O 1
ATOM 2533 N N . LEU A 1 342 ? -15.254 -12.844 26.509 1.00 96.00 342 LEU A N 1
ATOM 2534 C CA . LEU A 1 342 ? -14.629 -12.732 27.820 1.00 96.00 342 LEU A CA 1
ATOM 2535 C C . LEU A 1 342 ? -13.460 -13.710 27.930 1.00 96.00 342 LEU A C 1
ATOM 2537 O O . LEU A 1 342 ? -13.681 -14.914 27.847 1.00 96.00 342 LEU A O 1
ATOM 2541 N N . ASP A 1 343 ? -12.256 -13.189 28.172 1.00 94.12 343 ASP A N 1
ATOM 2542 C CA . ASP A 1 343 ? -11.047 -13.987 28.433 1.00 94.12 343 ASP A CA 1
ATOM 2543 C C . ASP A 1 343 ? -10.703 -14.995 27.311 1.00 94.12 343 ASP A C 1
ATOM 2545 O O . ASP A 1 343 ? -10.189 -16.084 27.570 1.00 94.12 343 ASP A O 1
ATOM 2549 N N . GLU A 1 344 ? -10.990 -14.646 26.051 1.00 92.69 344 GLU A N 1
ATOM 2550 C CA . GLU A 1 344 ? -10.691 -15.496 24.892 1.00 92.69 344 GLU A CA 1
ATOM 2551 C C . GLU A 1 344 ? -9.505 -14.974 24.076 1.00 92.69 344 GLU A C 1
ATOM 2553 O O . GLU A 1 344 ? -9.394 -13.780 23.807 1.00 92.69 344 GLU A O 1
ATOM 2558 N N . ALA A 1 345 ? -8.660 -15.886 23.594 1.00 93.44 345 ALA A N 1
ATOM 2559 C CA . ALA A 1 345 ? -7.594 -15.571 22.648 1.00 93.44 345 ALA A CA 1
ATOM 2560 C C . ALA A 1 345 ? -7.991 -15.977 21.219 1.00 93.44 345 ALA A C 1
ATOM 2562 O O . ALA A 1 345 ? -8.468 -17.090 20.988 1.00 93.44 345 ALA A O 1
ATOM 2563 N N . GLY A 1 346 ? -7.768 -15.096 20.243 1.00 91.88 346 GLY A N 1
ATOM 2564 C CA . GLY A 1 346 ? -7.986 -15.370 18.821 1.00 91.88 346 GLY A CA 1
ATOM 2565 C C . GLY A 1 346 ? -9.455 -15.424 18.389 1.00 91.88 346 GLY A C 1
ATOM 2566 O O . GLY A 1 346 ? -9.756 -16.010 17.344 1.00 91.88 346 GLY A O 1
ATOM 2567 N N . ALA A 1 347 ? -10.371 -14.842 19.170 1.00 95.75 347 ALA A N 1
ATOM 2568 C CA . ALA A 1 347 ? -11.796 -14.792 18.845 1.00 95.75 347 ALA A CA 1
ATOM 2569 C C . ALA A 1 347 ? -12.040 -14.087 17.496 1.00 95.75 347 ALA A C 1
ATOM 2571 O O . ALA A 1 347 ? -11.412 -13.073 17.186 1.00 95.75 347 ALA A O 1
ATOM 2572 N N . ARG A 1 348 ? -12.963 -14.613 16.678 1.00 96.94 348 ARG A N 1
ATOM 2573 C CA . ARG A 1 348 ? -13.262 -14.078 15.336 1.00 96.94 348 ARG A CA 1
ATOM 2574 C C . ARG A 1 348 ? -14.730 -13.710 15.178 1.00 96.94 348 ARG A C 1
ATOM 2576 O O . ARG A 1 348 ? -15.610 -14.536 15.404 1.00 96.94 348 ARG A O 1
ATOM 2583 N N . PHE A 1 349 ? -14.982 -12.497 14.694 1.00 95.88 349 PHE A N 1
ATOM 2584 C CA . PHE A 1 349 ? -16.318 -11.937 14.492 1.00 95.88 349 PHE A CA 1
ATOM 2585 C C . PHE A 1 349 ? -16.488 -11.474 13.046 1.00 95.88 349 PHE A C 1
ATOM 2587 O O . PHE A 1 349 ? -15.622 -10.790 12.509 1.00 95.88 349 PHE A O 1
ATOM 2594 N N . THR A 1 350 ? -17.608 -11.834 12.413 1.00 94.12 350 THR A N 1
ATOM 2595 C CA . THR A 1 350 ? -17.917 -11.467 11.020 1.00 94.12 350 THR A CA 1
ATOM 2596 C C . THR A 1 350 ? -19.415 -11.203 10.835 1.00 94.12 350 THR A C 1
ATOM 2598 O O . THR A 1 350 ? -20.237 -11.614 11.660 1.00 94.12 350 THR A O 1
ATOM 2601 N N . GLY A 1 351 ? -19.793 -10.532 9.742 1.00 90.12 351 GLY A N 1
ATOM 2602 C CA . GLY A 1 351 ? -21.197 -10.319 9.377 1.00 90.12 351 GLY A CA 1
ATOM 2603 C C . GLY A 1 351 ? -21.896 -9.218 10.181 1.00 90.12 351 GLY A C 1
ATOM 2604 O O . GLY A 1 351 ? -21.275 -8.259 10.628 1.00 90.12 351 GLY A O 1
ATOM 2605 N N . THR A 1 352 ? -23.222 -9.303 10.315 1.00 90.81 352 THR A N 1
ATOM 2606 C CA . THR A 1 352 ? -24.035 -8.248 10.945 1.00 90.81 352 THR A CA 1
ATOM 2607 C C . THR A 1 352 ? -24.245 -8.501 12.439 1.00 90.81 352 THR A C 1
ATOM 2609 O O . THR A 1 352 ? -24.954 -9.432 12.850 1.00 90.81 352 THR A O 1
ATOM 2612 N N . LEU A 1 353 ? -23.667 -7.624 13.252 1.00 90.19 353 LEU A N 1
ATOM 2613 C CA . LEU A 1 353 ? -23.656 -7.672 14.709 1.00 90.19 353 LEU A CA 1
ATOM 2614 C C . LEU A 1 353 ? -24.437 -6.472 15.263 1.00 90.19 353 LEU A C 1
ATOM 2616 O O . LEU A 1 353 ? -24.544 -5.441 14.607 1.00 90.19 353 LEU A O 1
ATOM 2620 N N . GLY A 1 354 ? -25.051 -6.636 16.437 1.00 91.44 354 GLY A N 1
ATOM 2621 C CA . GLY A 1 354 ? -25.599 -5.501 17.181 1.00 91.44 354 GLY A CA 1
ATOM 2622 C C . GLY A 1 354 ? -24.453 -4.785 17.883 1.00 91.44 354 GLY A C 1
ATOM 2623 O O . GLY A 1 354 ? -23.560 -4.262 17.220 1.00 91.44 354 GLY A O 1
ATOM 2624 N N . ASP A 1 355 ? -24.439 -4.835 19.207 1.00 95.62 355 ASP A N 1
ATOM 2625 C CA . ASP A 1 355 ? -23.280 -4.382 19.979 1.00 95.62 355 ASP A CA 1
ATOM 2626 C C . ASP A 1 355 ? -22.305 -5.536 20.167 1.00 95.62 355 ASP A C 1
ATOM 2628 O O . ASP A 1 355 ? -22.716 -6.701 20.254 1.00 95.62 355 ASP A O 1
ATOM 2632 N N . LEU A 1 356 ? -21.021 -5.214 20.250 1.00 97.31 356 LEU A N 1
ATOM 2633 C CA . LEU A 1 356 ? -19.978 -6.171 20.582 1.00 97.31 356 LEU A CA 1
ATOM 2634 C C . LEU A 1 356 ? -19.175 -5.657 21.773 1.00 97.31 356 LEU A C 1
ATOM 2636 O O . LEU A 1 356 ? -18.564 -4.595 21.697 1.00 97.31 356 LEU A O 1
ATOM 2640 N N . ASP A 1 357 ? -19.158 -6.443 22.843 1.00 97.94 357 ASP A N 1
ATOM 2641 C CA . ASP A 1 357 ? -18.387 -6.179 24.051 1.00 97.94 357 ASP A CA 1
ATOM 2642 C C . ASP A 1 357 ? -17.263 -7.210 24.165 1.00 97.94 357 ASP A C 1
ATOM 2644 O O . ASP A 1 357 ? -17.515 -8.410 24.301 1.00 97.94 357 ASP A O 1
ATOM 2648 N N . LEU A 1 358 ? -16.019 -6.746 24.134 1.00 97.62 358 LEU A N 1
ATOM 2649 C CA . LEU A 1 358 ? -14.825 -7.569 24.289 1.00 97.62 358 LEU A CA 1
ATOM 2650 C C . LEU A 1 358 ? -14.140 -7.215 25.609 1.00 97.62 358 LEU A C 1
ATOM 2652 O O . LEU A 1 358 ? -13.745 -6.070 25.819 1.00 97.62 358 LEU A O 1
ATOM 2656 N N . THR A 1 359 ? -13.993 -8.184 26.508 1.00 97.75 359 THR A N 1
ATOM 2657 C CA . THR A 1 359 ? -13.308 -7.996 27.794 1.00 97.75 359 THR A CA 1
ATOM 2658 C C . THR A 1 359 ? -12.163 -8.991 27.921 1.00 97.75 359 THR A C 1
ATOM 2660 O O . THR A 1 359 ? -12.396 -10.195 27.999 1.00 97.75 359 THR A O 1
ATOM 2663 N N . ARG A 1 360 ? -10.929 -8.479 27.971 1.00 96.00 360 ARG A N 1
ATOM 2664 C CA . ARG A 1 360 ? -9.676 -9.248 28.042 1.00 96.00 360 ARG A CA 1
ATOM 2665 C C . ARG A 1 360 ? -9.589 -10.312 26.945 1.00 96.00 360 ARG A C 1
ATOM 2667 O O . ARG A 1 360 ? -9.197 -11.442 27.204 1.00 96.00 360 ARG A O 1
ATOM 2674 N N . CYS A 1 361 ? -9.999 -9.940 25.733 1.00 94.19 361 CYS A N 1
ATOM 2675 C CA . CYS A 1 361 ? -9.846 -10.801 24.571 1.00 94.19 361 CYS A CA 1
ATOM 2676 C C . CYS A 1 361 ? -8.570 -10.415 23.816 1.00 94.19 361 CYS A C 1
ATOM 2678 O O . CYS A 1 361 ? -8.445 -9.282 23.345 1.00 94.19 361 CYS A O 1
ATOM 2680 N N . ASP A 1 362 ? -7.626 -11.348 23.730 1.00 93.31 362 ASP A N 1
ATOM 2681 C CA . ASP A 1 362 ? -6.337 -11.156 23.067 1.00 93.31 362 ASP A CA 1
ATOM 2682 C C . ASP A 1 362 ? -6.421 -11.602 21.605 1.00 93.31 362 ASP A C 1
ATOM 2684 O O . ASP A 1 362 ? -7.015 -12.629 21.281 1.00 93.31 362 ASP A O 1
ATOM 2688 N N . ASP A 1 363 ? -5.831 -10.827 20.704 1.00 93.44 363 ASP A N 1
ATOM 2689 C CA . ASP A 1 363 ? -5.783 -11.072 19.260 1.00 93.44 363 ASP A CA 1
ATOM 2690 C C . ASP A 1 363 ? -7.164 -11.316 18.627 1.00 93.44 363 ASP A C 1
ATOM 2692 O O . ASP A 1 363 ? -7.321 -12.102 17.685 1.00 93.44 363 ASP A O 1
ATOM 2696 N N . ALA A 1 364 ? -8.188 -10.626 19.135 1.00 96.81 364 ALA A N 1
ATOM 2697 C CA . ALA A 1 364 ? -9.531 -10.702 18.585 1.00 96.81 364 ALA A CA 1
ATOM 2698 C C . ALA A 1 364 ? -9.582 -10.035 17.201 1.00 96.81 364 ALA A C 1
ATOM 2700 O O . ALA A 1 364 ? -9.078 -8.926 16.997 1.00 96.81 364 ALA A O 1
ATOM 2701 N N . VAL A 1 365 ? -10.228 -10.688 16.236 1.00 96.69 365 VAL A N 1
ATOM 2702 C CA . VAL A 1 365 ? -10.348 -10.200 14.856 1.00 96.69 365 VAL A CA 1
ATOM 2703 C C . VAL A 1 365 ? -11.813 -9.994 14.493 1.00 96.69 365 VAL A C 1
ATOM 2705 O O . VAL A 1 365 ? -12.612 -10.928 14.499 1.00 96.69 365 VAL A O 1
ATOM 2708 N N . ILE A 1 366 ? -12.158 -8.765 14.120 1.00 96.50 366 ILE A N 1
ATOM 2709 C CA . ILE A 1 366 ? -13.477 -8.378 13.620 1.00 96.50 366 ILE A CA 1
ATOM 2710 C C . ILE A 1 366 ? -13.338 -8.082 12.125 1.00 96.50 366 ILE A C 1
ATOM 2712 O O . ILE A 1 366 ? -12.911 -6.998 11.717 1.00 96.50 366 ILE A O 1
ATOM 2716 N N . GLU A 1 367 ? -13.693 -9.048 11.292 1.00 93.50 367 GLU A N 1
ATOM 2717 C CA . GLU A 1 367 ? -13.429 -9.019 9.857 1.00 93.50 367 GLU A CA 1
ATOM 2718 C C . GLU A 1 367 ? -14.724 -9.023 9.051 1.00 93.50 367 GLU A C 1
ATOM 2720 O O . GLU A 1 367 ? -15.625 -9.830 9.280 1.00 93.50 367 GLU A O 1
ATOM 2725 N N . ASN A 1 368 ? -14.807 -8.130 8.068 1.00 91.06 368 ASN A N 1
ATOM 2726 C CA . ASN A 1 368 ? -15.968 -7.983 7.202 1.00 91.06 368 ASN A CA 1
ATOM 2727 C C . ASN A 1 368 ? -17.290 -7.892 7.993 1.00 91.06 368 ASN A C 1
ATOM 2729 O O . ASN A 1 368 ? -18.279 -8.565 7.675 1.00 91.06 368 ASN A O 1
ATOM 2733 N N . ALA A 1 369 ? -17.288 -7.100 9.066 1.00 92.94 369 ALA A N 1
ATOM 2734 C CA . ALA A 1 369 ? -18.403 -6.998 9.992 1.00 92.94 369 ALA A CA 1
ATOM 2735 C C . ALA A 1 369 ? -19.082 -5.628 9.930 1.00 92.94 369 ALA A C 1
ATOM 2737 O O . ALA A 1 369 ? -18.476 -4.609 9.609 1.00 92.94 369 ALA A O 1
ATOM 2738 N N . ASN A 1 370 ? -20.361 -5.601 10.271 1.00 93.31 370 ASN A N 1
ATOM 2739 C CA . ASN A 1 370 ? -21.132 -4.382 10.431 1.00 93.31 370 ASN A CA 1
ATOM 2740 C C . ASN A 1 370 ? -21.756 -4.395 11.831 1.00 93.31 370 ASN A C 1
ATOM 2742 O O . ASN A 1 370 ? -22.562 -5.280 12.129 1.00 93.31 370 ASN A O 1
ATOM 2746 N N . LEU A 1 371 ? -21.327 -3.459 12.677 1.00 94.75 371 LEU A N 1
ATOM 2747 C CA . LEU A 1 371 ? -21.634 -3.373 14.100 1.00 94.75 371 LEU A CA 1
ATOM 2748 C C . LEU A 1 371 ? -22.380 -2.078 14.407 1.00 94.75 371 LEU A C 1
ATOM 2750 O O . LEU A 1 371 ? -22.102 -1.027 13.825 1.00 94.75 371 LEU A O 1
ATOM 2754 N N . ARG A 1 372 ? -23.286 -2.136 15.382 1.00 94.06 372 ARG A N 1
ATOM 2755 C CA . ARG A 1 372 ? -23.883 -0.932 15.955 1.00 94.06 372 ARG A CA 1
ATOM 2756 C C . ARG A 1 372 ? -22.826 -0.170 16.748 1.00 94.06 372 ARG A C 1
ATOM 2758 O O . ARG A 1 372 ? -22.432 0.903 16.312 1.00 94.06 372 ARG A O 1
ATOM 2765 N N . SER A 1 373 ? -22.299 -0.759 17.815 1.00 95.75 373 SER A N 1
ATOM 2766 C CA . SER A 1 373 ? -21.200 -0.209 18.616 1.00 95.75 373 SER A CA 1
ATOM 2767 C C . SER A 1 373 ? -20.186 -1.293 18.986 1.00 95.75 373 SER A C 1
ATOM 2769 O O . SER A 1 373 ? -20.457 -2.494 18.869 1.00 95.75 373 SER A O 1
ATOM 2771 N N . LEU A 1 374 ? -19.000 -0.863 19.412 1.00 98.00 374 LEU A N 1
ATOM 2772 C CA . LEU A 1 374 ? -17.941 -1.739 19.903 1.00 98.00 374 LEU A CA 1
ATOM 2773 C C . LEU A 1 374 ? -17.400 -1.196 21.225 1.00 98.00 374 LEU A C 1
ATOM 2775 O O . LEU A 1 374 ? -16.987 -0.039 21.290 1.00 98.00 374 LEU A O 1
ATOM 2779 N N . ARG A 1 375 ? -17.347 -2.050 22.248 1.00 98.31 375 ARG A N 1
ATOM 2780 C CA . ARG A 1 375 ? -16.671 -1.765 23.514 1.00 98.31 375 ARG A CA 1
ATOM 2781 C C . ARG A 1 375 ? -15.557 -2.770 23.745 1.00 98.31 375 ARG A C 1
ATOM 2783 O O . ARG A 1 375 ? -15.774 -3.976 23.632 1.00 98.31 375 ARG A O 1
ATOM 2790 N N . VAL A 1 376 ? -14.367 -2.279 24.064 1.00 98.06 376 VAL A N 1
ATOM 2791 C CA . VAL A 1 376 ? -13.175 -3.099 24.297 1.00 98.06 376 VAL A CA 1
ATOM 2792 C C . VAL A 1 376 ? -12.539 -2.712 25.623 1.00 98.06 376 VAL A C 1
ATOM 2794 O O . VAL A 1 376 ? -12.254 -1.542 25.862 1.00 98.06 376 VAL A O 1
ATOM 2797 N N . GLN A 1 377 ? -12.279 -3.697 26.475 1.00 97.62 377 GLN A N 1
ATOM 2798 C CA . GLN A 1 377 ? -11.564 -3.509 27.730 1.00 97.62 377 GLN A CA 1
ATOM 2799 C C . GLN A 1 377 ? -10.461 -4.558 27.864 1.00 97.62 377 GLN A C 1
ATOM 2801 O O . GLN A 1 377 ? -10.756 -5.735 28.066 1.00 97.62 377 GLN A O 1
ATOM 2806 N N . GLY A 1 378 ? -9.199 -4.141 27.813 1.00 93.75 378 GLY A N 1
ATOM 2807 C CA . GLY A 1 378 ? -8.057 -5.054 27.828 1.00 93.75 378 GLY A CA 1
ATOM 2808 C C . GLY A 1 378 ? -7.808 -5.746 26.482 1.00 93.75 378 GLY A C 1
ATOM 2809 O O . GLY A 1 378 ? -8.627 -5.692 25.565 1.00 93.75 378 GLY A O 1
ATOM 2810 N N . GLY A 1 379 ? -6.669 -6.428 26.383 1.00 92.88 379 GLY A N 1
ATOM 2811 C CA . GLY A 1 379 ? -6.285 -7.260 25.240 1.00 92.88 379 GLY A CA 1
ATOM 2812 C C . GLY A 1 379 ? -5.957 -6.494 23.954 1.00 92.88 379 GLY A C 1
ATOM 2813 O O . GLY A 1 379 ? -5.563 -5.324 23.997 1.00 92.88 379 GLY A O 1
ATOM 2814 N N . SER A 1 380 ? -6.103 -7.149 22.801 1.00 95.06 380 SER A N 1
ATOM 2815 C CA . SER A 1 380 ? -5.813 -6.582 21.477 1.00 95.06 380 SER A CA 1
ATOM 2816 C C . SER A 1 380 ? -6.910 -6.928 20.471 1.00 95.06 380 SER A C 1
ATOM 2818 O O . SER A 1 380 ? -7.381 -8.063 20.390 1.00 95.06 380 SER A O 1
ATOM 2820 N N . VAL A 1 381 ? -7.328 -5.936 19.682 1.00 96.94 381 VAL A N 1
ATOM 2821 C CA . VAL A 1 381 ? -8.435 -6.085 18.731 1.00 96.94 381 VAL A CA 1
ATOM 2822 C C . VAL A 1 381 ? -8.059 -5.500 17.377 1.00 96.94 381 VAL A C 1
ATOM 2824 O O . VAL A 1 381 ? -7.657 -4.340 17.263 1.00 96.94 381 VAL A O 1
ATOM 2827 N N . THR A 1 382 ? -8.237 -6.297 16.325 1.00 96.50 382 THR A N 1
ATOM 2828 C CA . THR A 1 382 ? -8.050 -5.877 14.933 1.00 96.50 382 THR A CA 1
ATOM 2829 C C . THR A 1 382 ? -9.380 -5.872 14.190 1.00 96.50 382 THR A C 1
ATOM 2831 O O . THR A 1 382 ? -10.027 -6.906 14.043 1.00 96.50 382 THR A O 1
ATOM 2834 N N . LEU A 1 383 ? -9.771 -4.714 13.662 1.00 96.88 383 LEU A N 1
ATOM 2835 C CA . LEU A 1 383 ? -10.892 -4.564 12.739 1.00 96.88 383 LEU A CA 1
ATOM 2836 C C . LEU A 1 383 ? -10.355 -4.564 11.303 1.00 96.88 383 LEU A C 1
ATOM 2838 O O . LEU A 1 383 ? -9.410 -3.835 10.996 1.00 96.88 383 LEU A O 1
ATOM 2842 N N . ILE A 1 384 ? -10.957 -5.356 10.415 1.00 93.31 384 ILE A N 1
ATOM 2843 C CA . ILE A 1 384 ? -10.575 -5.453 8.998 1.00 93.31 384 ILE A CA 1
ATOM 2844 C C . ILE A 1 384 ? -11.820 -5.325 8.132 1.00 93.31 384 ILE A C 1
ATOM 2846 O O . ILE A 1 384 ? -12.706 -6.173 8.197 1.00 93.31 384 ILE A O 1
ATOM 2850 N N . ASN A 1 385 ? -11.876 -4.277 7.310 1.00 91.81 385 ASN A N 1
ATOM 2851 C CA . ASN A 1 385 ? -13.004 -3.976 6.433 1.00 91.81 385 ASN A CA 1
ATOM 2852 C C . ASN A 1 385 ? -14.351 -4.023 7.181 1.00 91.81 385 ASN A C 1
ATOM 2854 O O . ASN A 1 385 ? -15.305 -4.650 6.731 1.00 91.81 385 ASN A O 1
ATOM 2858 N N . SER A 1 386 ? -14.401 -3.401 8.362 1.00 94.25 386 SER A N 1
ATOM 2859 C CA . SER A 1 386 ? -15.562 -3.447 9.257 1.00 94.25 386 SER A CA 1
ATOM 2860 C C . SER A 1 386 ? -16.131 -2.052 9.515 1.00 94.25 386 SER A C 1
ATOM 2862 O O . SER A 1 386 ? -15.400 -1.060 9.547 1.00 94.25 386 SER A O 1
ATOM 2864 N N . HIS A 1 387 ? -17.447 -1.969 9.687 1.00 95.12 387 HIS A N 1
ATOM 2865 C CA . HIS A 1 387 ? -18.183 -0.721 9.871 1.00 95.12 387 HIS A CA 1
ATOM 2866 C C . HIS A 1 387 ? -18.788 -0.658 11.276 1.00 95.12 387 HIS A C 1
ATOM 2868 O O . HIS A 1 387 ? -19.513 -1.569 11.663 1.00 95.12 387 HIS A O 1
ATOM 2874 N N . VAL A 1 388 ? -18.504 0.411 12.020 1.00 96.44 388 VAL A N 1
ATOM 2875 C CA . VAL A 1 388 ? -19.073 0.689 13.348 1.00 96.44 388 VAL A CA 1
ATOM 2876 C C . VAL A 1 388 ? -19.884 1.979 13.272 1.00 96.44 388 VAL A C 1
ATOM 2878 O O . VAL A 1 388 ? -19.391 2.989 12.767 1.00 96.44 388 VAL A O 1
ATOM 2881 N N . HIS A 1 389 ? -21.135 1.947 13.724 1.00 94.88 389 HIS A N 1
ATOM 2882 C CA . HIS A 1 389 ? -22.106 3.012 13.452 1.00 94.88 389 HIS A CA 1
ATOM 2883 C C . HIS A 1 389 ? -22.366 3.981 14.617 1.00 94.88 389 HIS A C 1
ATOM 2885 O O . HIS A 1 389 ? -22.841 5.088 14.372 1.00 94.88 389 HIS A O 1
ATOM 2891 N N . GLU A 1 390 ? -22.054 3.584 15.847 1.00 94.62 390 GLU A N 1
ATOM 2892 C CA . GLU A 1 390 ? -22.298 4.338 17.085 1.00 94.62 390 GLU A CA 1
ATOM 2893 C C . GLU A 1 390 ? -21.024 4.442 17.945 1.00 94.62 390 GLU A C 1
ATOM 2895 O O . GLU A 1 390 ? -21.080 4.451 19.169 1.00 94.62 390 GLU A O 1
ATOM 2900 N N . GLY A 1 391 ? -19.866 4.527 17.291 1.00 95.81 391 GLY A N 1
ATOM 2901 C CA . GLY A 1 391 ? -18.572 4.747 17.928 1.00 95.81 391 GLY A CA 1
ATOM 2902 C C . GLY A 1 391 ? -17.924 3.495 18.520 1.00 95.81 391 GLY A C 1
ATOM 2903 O O . GLY A 1 391 ? -18.506 2.407 18.577 1.00 95.81 391 GLY A O 1
ATOM 2904 N N . ILE A 1 392 ? -16.663 3.665 18.916 1.00 98.38 392 ILE A N 1
ATOM 2905 C CA . ILE A 1 392 ? -15.866 2.655 19.614 1.00 98.38 392 ILE A CA 1
ATOM 2906 C C . ILE A 1 392 ? -15.454 3.220 20.971 1.00 98.38 392 ILE A C 1
ATOM 2908 O O . ILE A 1 392 ? -14.838 4.285 21.028 1.00 98.38 392 ILE A O 1
ATOM 2912 N N . GLU A 1 393 ? -15.732 2.479 22.038 1.00 98.50 393 GLU A N 1
ATOM 2913 C CA . GLU A 1 393 ? -15.174 2.735 23.366 1.00 98.50 393 GLU A CA 1
ATOM 2914 C C . GLU A 1 393 ? -1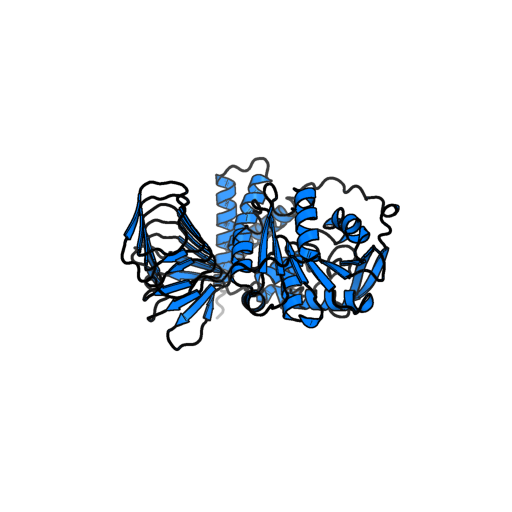4.068 1.713 23.638 1.00 98.50 393 GLU A C 1
ATOM 2916 O O . GLU A 1 393 ? -14.281 0.506 23.501 1.00 98.50 393 GLU A O 1
ATOM 2921 N N . ALA A 1 394 ? -12.875 2.172 23.999 1.00 97.94 394 ALA A N 1
ATOM 2922 C CA . ALA A 1 394 ? -11.727 1.297 24.193 1.00 97.94 394 ALA A CA 1
ATOM 2923 C C . ALA A 1 394 ? -10.906 1.712 25.418 1.00 97.94 394 ALA A C 1
ATOM 2925 O O . ALA A 1 394 ? -10.570 2.884 25.590 1.00 97.94 394 ALA A O 1
ATOM 2926 N N . ARG A 1 395 ? -10.586 0.734 26.267 1.00 97.94 395 ARG A N 1
ATOM 2927 C CA . ARG A 1 395 ? -9.837 0.910 27.512 1.00 97.94 395 ARG A CA 1
ATOM 2928 C C . ARG A 1 395 ? -8.723 -0.125 27.624 1.00 97.94 395 ARG A C 1
ATOM 2930 O O . ARG A 1 395 ? -8.979 -1.309 27.402 1.00 97.94 395 ARG A O 1
ATOM 2937 N N . ASP A 1 396 ? -7.527 0.308 28.020 1.00 96.00 396 ASP A N 1
ATOM 2938 C CA . ASP A 1 396 ? -6.377 -0.562 28.319 1.00 96.00 396 ASP A CA 1
ATOM 2939 C C . ASP A 1 396 ? -6.063 -1.567 27.192 1.00 96.00 396 ASP A C 1
ATOM 2941 O O . ASP A 1 396 ? -5.786 -2.740 27.442 1.00 96.00 396 ASP A O 1
ATOM 2945 N N . THR A 1 397 ? -6.174 -1.147 25.927 1.00 95.44 397 THR A N 1
ATOM 2946 C CA . THR A 1 397 ? -6.136 -2.068 24.778 1.00 95.44 397 THR A CA 1
ATOM 2947 C C . THR A 1 397 ? -5.253 -1.574 23.629 1.00 95.44 397 THR A C 1
ATOM 2949 O O . THR A 1 397 ? -4.829 -0.415 23.562 1.00 95.44 397 THR A O 1
ATOM 2952 N N . GLN A 1 398 ? -4.961 -2.482 22.699 1.00 94.06 398 GLN A N 1
ATOM 2953 C CA . GLN A 1 398 ? -4.365 -2.185 21.399 1.00 94.06 398 GLN A CA 1
ATOM 2954 C C . GLN A 1 398 ? -5.442 -2.318 20.319 1.00 94.06 398 GLN A C 1
ATOM 2956 O O . GLN A 1 398 ? -5.921 -3.420 20.051 1.00 94.06 398 GLN A O 1
ATOM 2961 N N . LEU A 1 399 ? -5.803 -1.205 19.679 1.00 95.94 399 LEU A N 1
ATOM 2962 C CA . LEU A 1 399 ? -6.842 -1.157 18.656 1.00 95.94 399 LEU A CA 1
ATOM 2963 C C . LEU A 1 399 ? -6.238 -0.900 17.271 1.00 95.94 399 LEU A C 1
ATOM 2965 O O . LEU A 1 399 ? -5.668 0.158 16.995 1.00 95.94 399 LEU A O 1
ATOM 2969 N N . VAL A 1 400 ? -6.413 -1.861 16.369 1.00 95.81 400 VAL A N 1
ATOM 2970 C CA . VAL A 1 400 ? -5.931 -1.786 14.987 1.00 95.81 400 VAL A CA 1
ATOM 2971 C C . VAL A 1 400 ? -7.129 -1.716 14.043 1.00 95.81 400 VAL A C 1
ATOM 2973 O O . VAL A 1 400 ? -7.909 -2.658 13.962 1.00 95.81 400 VAL A O 1
ATOM 2976 N N . LEU A 1 401 ? -7.287 -0.617 13.301 1.00 97.06 401 LEU A N 1
ATOM 2977 C CA . LEU A 1 401 ? -8.418 -0.400 12.385 1.00 97.06 401 LEU A CA 1
ATOM 2978 C C . LEU A 1 401 ? -7.943 -0.438 10.932 1.00 97.06 401 LEU A C 1
ATOM 2980 O O . LEU A 1 401 ? -7.174 0.421 10.518 1.00 97.06 401 LEU A O 1
ATOM 2984 N N . THR A 1 402 ? -8.341 -1.431 10.147 1.00 94.44 402 THR A N 1
ATOM 2985 C CA . THR A 1 402 ? -7.883 -1.618 8.759 1.00 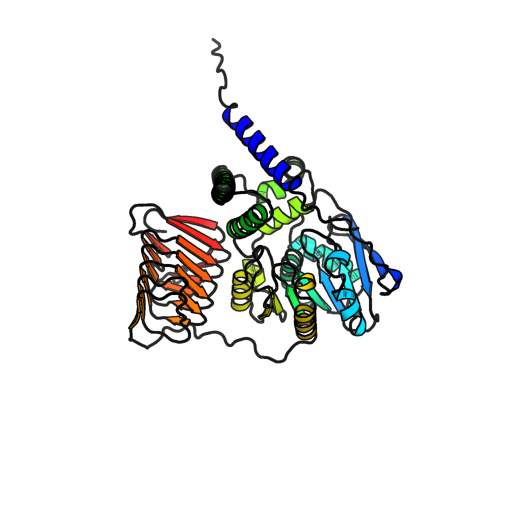94.44 402 THR A CA 1
ATOM 2986 C C . THR A 1 402 ? -9.049 -1.501 7.802 1.00 94.44 402 THR A C 1
ATOM 2988 O O . THR A 1 402 ? -9.931 -2.355 7.811 1.00 94.44 402 THR A O 1
ATOM 2991 N N . ALA A 1 403 ? -9.034 -0.484 6.945 1.00 90.94 403 ALA A N 1
ATOM 2992 C CA . ALA A 1 403 ? -10.169 -0.120 6.106 1.00 90.94 403 ALA A CA 1
ATOM 2993 C C . ALA A 1 403 ? -11.459 0.065 6.936 1.00 90.94 403 ALA A C 1
ATOM 2995 O O . ALA A 1 403 ? -11.412 0.240 8.159 1.00 90.94 403 ALA A O 1
ATOM 2996 N N . GLY A 1 404 ? -12.615 0.063 6.273 1.00 91.94 404 GLY A N 1
ATOM 2997 C CA . GLY A 1 404 ? -13.909 0.206 6.934 1.00 91.94 404 GLY A CA 1
ATOM 2998 C C . GLY A 1 404 ? -14.212 1.634 7.395 1.00 91.94 404 GLY A C 1
ATOM 2999 O O . GLY A 1 404 ? -13.605 2.602 6.930 1.00 91.94 404 GLY A O 1
ATOM 3000 N N . SER A 1 405 ? -15.186 1.774 8.293 1.00 94.25 405 SER A N 1
ATOM 3001 C CA . SER A 1 405 ? -15.614 3.091 8.775 1.00 94.25 405 SER A CA 1
ATOM 3002 C C . SER A 1 405 ? -16.056 3.086 10.229 1.00 94.25 405 SER A C 1
ATOM 3004 O O . SER A 1 405 ? -16.663 2.123 10.688 1.00 94.25 405 SER A O 1
ATOM 3006 N N . VAL A 1 406 ? -15.851 4.205 10.915 1.00 96.62 406 VAL A N 1
ATOM 3007 C C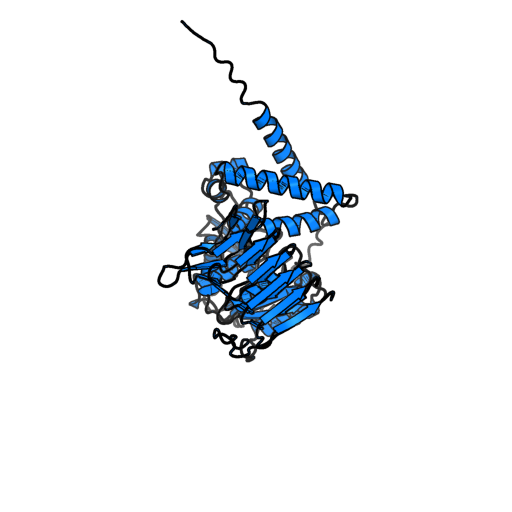A . VAL A 1 406 ? -16.373 4.450 12.262 1.00 96.62 406 VAL A CA 1
ATOM 3008 C C . VAL A 1 406 ? -17.203 5.725 12.233 1.00 96.62 406 VAL A C 1
ATOM 3010 O O . VAL A 1 406 ? -16.724 6.771 11.803 1.00 96.62 406 VAL A O 1
ATOM 3013 N N . THR A 1 407 ? -18.455 5.633 12.662 1.00 95.38 407 THR A N 1
ATOM 3014 C CA . THR A 1 407 ? -19.368 6.773 12.794 1.00 95.38 407 THR A CA 1
ATOM 3015 C C . THR A 1 407 ? -19.631 7.030 14.269 1.00 95.38 407 THR A C 1
ATOM 3017 O O . THR A 1 407 ? -19.884 6.072 14.991 1.00 95.38 407 THR A O 1
ATOM 3020 N N . GLY A 1 408 ? -19.579 8.281 14.725 1.00 92.62 408 GLY A N 1
ATOM 3021 C CA . GLY A 1 408 ? -19.903 8.613 16.117 1.00 92.62 408 GLY A CA 1
ATOM 3022 C C . GLY A 1 408 ? -19.683 10.080 16.486 1.00 92.62 408 GLY A C 1
ATOM 3023 O O . GLY A 1 408 ? -19.238 10.879 15.659 1.00 92.62 408 GLY A O 1
ATOM 3024 N N . ASP A 1 409 ? -20.014 10.412 17.734 1.00 91.94 409 ASP A N 1
ATOM 3025 C CA . ASP A 1 409 ? -19.761 11.707 18.380 1.00 91.94 409 ASP A CA 1
ATOM 3026 C C . ASP A 1 409 ? -19.414 11.511 19.872 1.00 91.94 409 ASP A C 1
ATOM 3028 O O . ASP A 1 409 ? -20.324 11.400 20.696 1.00 91.94 409 ASP A O 1
ATOM 3032 N N . PRO A 1 410 ? -18.119 11.428 20.228 1.00 92.50 410 PRO A N 1
ATOM 3033 C CA . PRO A 1 410 ? -16.975 11.253 19.330 1.00 92.50 410 PRO A CA 1
ATOM 3034 C C . PRO A 1 410 ? -16.973 9.859 18.677 1.00 92.50 410 PRO A C 1
ATOM 3036 O O . PRO A 1 410 ? -17.623 8.924 19.141 1.00 92.50 410 PRO A O 1
ATOM 3039 N N . ALA A 1 411 ? -16.234 9.694 17.577 1.00 96.06 411 ALA A N 1
ATOM 3040 C CA . ALA A 1 411 ? -16.113 8.388 16.920 1.00 96.06 411 ALA A CA 1
ATOM 3041 C C . ALA A 1 411 ? -15.317 7.375 17.767 1.00 96.06 411 ALA A C 1
ATOM 3043 O O . ALA A 1 411 ? -15.580 6.173 17.694 1.00 96.06 411 ALA A O 1
ATOM 3044 N N . LEU A 1 412 ? -14.358 7.859 18.561 1.00 98.00 412 LEU A N 1
ATOM 3045 C CA . LEU A 1 412 ? -13.531 7.072 19.471 1.00 98.00 412 LEU A CA 1
ATOM 3046 C C . LEU A 1 412 ? -13.571 7.674 20.884 1.00 98.00 412 LEU A C 1
ATOM 3048 O O . LEU A 1 412 ? -13.215 8.839 21.063 1.00 98.00 412 LEU A O 1
ATOM 3052 N N . VAL A 1 413 ? -13.925 6.869 21.882 1.00 98.12 413 VAL A N 1
ATOM 3053 C CA . VAL A 1 413 ? -13.764 7.182 23.310 1.00 98.12 413 VAL A CA 1
ATOM 3054 C C . VAL A 1 413 ? -12.692 6.253 23.863 1.00 98.12 413 VAL A C 1
ATOM 3056 O O . VAL A 1 413 ? -12.835 5.034 23.803 1.00 98.12 413 VAL A O 1
ATOM 3059 N N . LEU A 1 414 ? -11.583 6.815 24.334 1.00 98.31 414 LEU A N 1
ATOM 3060 C CA . LEU A 1 414 ? -10.359 6.066 24.593 1.00 98.31 414 LEU A CA 1
ATOM 3061 C C . LEU A 1 414 ? -9.829 6.325 26.004 1.00 98.31 414 LEU A C 1
ATOM 3063 O O . LEU A 1 414 ? -9.804 7.463 26.466 1.00 98.31 414 LEU A O 1
ATOM 3067 N N . GLU A 1 415 ? -9.306 5.286 26.643 1.00 97.50 415 GLU A N 1
ATOM 3068 C CA . GLU A 1 415 ? -8.516 5.383 27.872 1.00 97.50 415 GLU A CA 1
ATOM 3069 C C . GLU A 1 415 ? -7.342 4.405 27.804 1.00 97.50 415 GLU A C 1
ATOM 3071 O O . GLU A 1 415 ? -7.534 3.235 27.473 1.00 97.50 415 GLU A O 1
ATOM 3076 N N . ASP A 1 416 ? -6.120 4.899 28.029 1.00 94.81 416 ASP A N 1
ATOM 3077 C CA . ASP A 1 416 ? -4.879 4.103 28.010 1.00 94.81 416 ASP A CA 1
ATOM 3078 C C . ASP A 1 416 ? -4.783 3.130 26.812 1.00 94.81 416 ASP A C 1
ATOM 3080 O O . ASP A 1 416 ? -4.316 1.997 26.903 1.00 94.81 416 ASP A O 1
ATOM 3084 N N . THR A 1 417 ? -5.257 3.597 25.652 1.00 94.19 417 THR A N 1
ATOM 3085 C CA . THR A 1 417 ? -5.435 2.789 24.441 1.00 94.19 417 THR A CA 1
ATOM 3086 C C . THR A 1 417 ? -4.548 3.285 23.309 1.00 94.19 417 THR A C 1
ATOM 3088 O O . THR A 1 417 ? -4.531 4.474 22.977 1.00 94.19 417 THR A O 1
ATOM 3091 N N . HIS A 1 418 ? -3.837 2.363 22.659 1.00 92.31 418 HIS A N 1
ATOM 3092 C CA . HIS A 1 418 ? -3.108 2.660 21.428 1.00 92.31 418 HIS A CA 1
ATOM 3093 C C . HIS A 1 418 ? -3.996 2.410 20.212 1.00 92.31 418 HIS A C 1
ATOM 3095 O O . HIS A 1 418 ? -4.597 1.344 20.093 1.00 92.31 418 HIS A O 1
ATOM 3101 N N . VAL A 1 419 ? -4.041 3.373 19.287 1.00 95.00 419 VAL A N 1
ATOM 3102 C CA . VAL A 1 419 ? -4.807 3.249 18.042 1.00 95.00 419 VAL A CA 1
ATOM 3103 C C . VAL A 1 419 ? -3.881 3.352 16.840 1.00 95.00 419 VAL A C 1
ATOM 3105 O O . VAL A 1 419 ? -3.162 4.342 16.675 1.00 95.00 419 VAL A O 1
ATOM 3108 N N . ASP A 1 420 ? -3.965 2.356 15.964 1.00 94.19 420 ASP A N 1
ATOM 3109 C CA . ASP A 1 420 ? -3.363 2.367 14.634 1.00 94.19 420 ASP A CA 1
ATOM 3110 C C . ASP A 1 420 ? -4.467 2.184 13.586 1.00 94.19 420 ASP A C 1
ATOM 3112 O O . ASP A 1 420 ? -4.954 1.075 13.357 1.00 94.19 420 ASP A O 1
ATOM 3116 N N . ALA A 1 421 ? -4.883 3.277 12.949 1.00 95.38 421 ALA A N 1
ATOM 3117 C CA . ALA A 1 421 ? -5.932 3.292 11.938 1.00 95.38 421 ALA A CA 1
ATOM 3118 C C . ALA A 1 421 ? -5.344 3.485 10.536 1.00 95.38 421 ALA A C 1
ATOM 3120 O O . ALA A 1 421 ? -4.629 4.450 10.264 1.00 95.38 421 ALA A O 1
ATOM 3121 N N . ALA A 1 422 ? -5.678 2.587 9.618 1.00 92.44 422 ALA A N 1
ATOM 3122 C CA . ALA A 1 422 ? -5.183 2.596 8.255 1.00 92.44 422 ALA A CA 1
ATOM 3123 C C . ALA A 1 422 ? -6.349 2.441 7.276 1.00 92.44 422 ALA A C 1
ATOM 3125 O O . ALA A 1 422 ? -7.079 1.456 7.346 1.00 92.44 422 ALA A O 1
ATOM 3126 N N . GLY A 1 423 ? -6.543 3.404 6.373 1.00 90.56 423 GLY A N 1
ATOM 3127 C CA . GLY A 1 423 ? -7.624 3.373 5.378 1.00 90.56 423 GLY A CA 1
ATOM 3128 C C . GLY A 1 423 ? -9.038 3.497 5.960 1.00 90.56 423 GLY A C 1
ATOM 3129 O O . GLY A 1 423 ? -10.010 3.344 5.229 1.00 90.56 423 GLY A O 1
ATOM 3130 N N . THR A 1 424 ? -9.170 3.749 7.265 1.00 93.81 424 THR A N 1
ATOM 3131 C CA . THR A 1 424 ? -10.461 3.881 7.948 1.00 93.81 424 THR A CA 1
ATOM 3132 C C . THR A 1 424 ? -11.084 5.254 7.690 1.00 93.81 424 THR A C 1
ATOM 3134 O O . THR A 1 424 ? -10.419 6.292 7.780 1.00 93.81 424 THR A O 1
ATOM 3137 N N . GLU A 1 425 ? -12.378 5.261 7.378 1.00 93.12 425 GLU A N 1
ATOM 3138 C CA . GLU A 1 425 ? -13.192 6.469 7.228 1.00 93.12 425 GLU A CA 1
ATOM 3139 C C . GLU A 1 425 ? -13.892 6.807 8.553 1.00 93.12 425 GLU A C 1
ATOM 3141 O O . GLU A 1 425 ? -14.723 6.044 9.040 1.00 93.12 425 GLU A O 1
ATOM 3146 N N . PHE A 1 426 ? -13.580 7.960 9.140 1.00 95.31 426 PHE A N 1
ATOM 3147 C CA . PHE A 1 426 ? -14.244 8.471 10.337 1.00 95.31 426 PHE A CA 1
ATOM 3148 C C . PHE A 1 426 ? -15.341 9.458 9.940 1.00 95.31 426 PHE A C 1
ATOM 3150 O O . PHE A 1 426 ? -15.047 10.551 9.456 1.00 95.31 426 PHE A O 1
ATOM 3157 N N . LEU A 1 427 ? -16.599 9.077 10.143 1.00 94.12 427 LEU A N 1
ATOM 3158 C CA . LEU A 1 427 ? -17.773 9.908 9.885 1.00 94.12 427 LEU A CA 1
ATOM 3159 C C . LEU A 1 427 ? -18.206 10.563 11.200 1.00 94.12 427 LEU A C 1
ATOM 3161 O O . LEU A 1 427 ? -18.711 9.897 12.103 1.00 94.12 427 LEU A O 1
ATOM 3165 N N . LEU A 1 428 ? -17.973 11.864 11.334 1.00 94.00 428 LEU A N 1
ATOM 3166 C CA . LEU A 1 428 ? -18.158 12.560 12.604 1.00 94.00 428 LEU A CA 1
ATOM 3167 C C . LEU A 1 428 ? -19.562 13.155 12.675 1.00 94.00 428 LEU A C 1
ATOM 3169 O O . LEU A 1 428 ? -19.930 13.985 11.839 1.00 94.00 428 LEU A O 1
ATOM 3173 N N . LEU A 1 429 ? -20.334 12.728 13.676 1.00 92.00 429 LEU A N 1
ATOM 3174 C CA . LEU A 1 429 ? -21.658 13.288 13.965 1.00 92.00 429 LEU A CA 1
ATOM 3175 C C . LEU A 1 429 ? -21.566 14.575 14.805 1.00 92.00 429 LEU A C 1
ATOM 3177 O O . LEU A 1 429 ? -22.518 15.351 14.823 1.00 92.00 429 LEU A O 1
ATOM 3181 N N . GLY A 1 430 ? -20.408 14.831 15.418 1.00 89.44 430 GLY A N 1
ATOM 3182 C CA . GLY A 1 430 ? -20.089 16.066 16.127 1.00 89.44 430 GLY A CA 1
ATOM 3183 C C . GLY A 1 430 ? -18.650 16.535 15.884 1.00 89.44 430 GLY A C 1
ATOM 3184 O O . GLY A 1 430 ? -18.036 16.166 14.877 1.00 89.44 430 GLY A O 1
ATOM 3185 N N . PRO A 1 431 ? -18.107 17.411 16.748 1.00 88.75 431 PRO A N 1
ATOM 3186 C CA . PRO A 1 431 ? -16.869 18.140 16.465 1.00 88.75 431 PRO A CA 1
ATOM 3187 C C . PRO A 1 431 ? -15.587 17.318 16.654 1.00 88.75 431 PRO A C 1
ATOM 3189 O O . PRO A 1 431 ? -14.536 17.740 16.169 1.00 88.75 431 PRO A O 1
ATOM 3192 N N . HIS A 1 432 ? -15.651 16.182 17.352 1.00 91.00 432 HIS A N 1
ATOM 3193 C CA . HIS A 1 432 ? -14.471 15.425 17.771 1.00 91.00 432 HIS A CA 1
ATOM 3194 C C . HIS A 1 432 ? -14.425 14.036 17.130 1.00 91.00 432 HIS A C 1
ATOM 3196 O O . HIS A 1 432 ? -15.411 13.300 17.104 1.00 91.00 432 HIS A O 1
ATOM 3202 N N . LEU A 1 433 ? -13.251 13.662 16.623 1.00 95.00 433 LEU A N 1
ATOM 3203 C CA . LEU A 1 433 ? -12.952 12.303 16.186 1.00 95.00 433 LEU A CA 1
ATOM 3204 C C . LEU A 1 433 ? -12.647 11.415 17.385 1.00 95.00 433 LEU A C 1
ATOM 3206 O O . LEU A 1 433 ? -13.137 10.289 17.438 1.00 95.00 433 LEU A O 1
ATOM 3210 N N . ALA A 1 434 ? -11.852 11.915 18.328 1.00 96.62 434 ALA A N 1
ATOM 3211 C CA . ALA A 1 434 ? -11.423 11.153 19.491 1.00 96.62 434 ALA A CA 1
ATOM 3212 C C . ALA A 1 434 ? -11.565 11.950 20.788 1.00 96.62 434 ALA A C 1
ATOM 3214 O O . ALA A 1 434 ? -11.269 13.144 20.828 1.00 96.62 434 ALA A O 1
ATOM 3215 N N . GLN A 1 435 ? -11.935 11.254 21.857 1.00 97.31 435 GLN A N 1
ATOM 3216 C CA . GLN A 1 435 ? -11.901 11.726 23.236 1.00 97.31 435 GLN A CA 1
ATOM 3217 C C . GLN A 1 435 ? -11.003 10.809 24.070 1.00 97.31 435 GLN A C 1
ATOM 3219 O O . GLN A 1 435 ? -11.032 9.590 23.910 1.00 97.31 435 GLN A O 1
ATOM 3224 N N . ASN A 1 436 ? -10.194 11.413 24.936 1.00 97.12 436 ASN A N 1
ATOM 3225 C CA . ASN A 1 436 ? -9.330 10.744 25.896 1.00 97.12 436 ASN A CA 1
ATOM 3226 C C . ASN A 1 436 ? -9.884 10.938 27.313 1.00 97.12 436 ASN A C 1
ATOM 3228 O O . ASN A 1 436 ? -9.812 12.044 27.864 1.00 97.12 436 ASN A O 1
ATOM 3232 N N . ASP A 1 437 ? -10.388 9.856 27.894 1.00 96.81 437 ASP A N 1
ATOM 3233 C CA . ASP A 1 437 ? -10.875 9.806 29.276 1.00 96.81 437 ASP A CA 1
ATOM 3234 C C . ASP A 1 437 ? -9.758 9.455 30.275 1.00 96.81 437 ASP A C 1
ATOM 3236 O O . ASP A 1 437 ? -9.926 9.621 31.485 1.00 96.81 437 ASP A O 1
ATOM 3240 N N . GLY A 1 438 ? -8.585 9.057 29.772 1.00 92.81 438 GLY A N 1
ATOM 3241 C CA . GLY A 1 438 ? -7.404 8.751 30.569 1.00 92.81 438 GLY A CA 1
ATOM 3242 C C . GLY A 1 438 ? -6.662 9.976 31.106 1.00 92.81 438 GLY A C 1
ATOM 3243 O O . GLY A 1 438 ? -6.871 11.127 30.709 1.00 92.81 438 GLY A O 1
ATOM 3244 N N . ALA A 1 439 ? -5.742 9.716 32.035 1.00 89.12 439 ALA A N 1
ATOM 3245 C CA . ALA A 1 439 ? -4.894 10.751 32.627 1.00 89.12 439 ALA A CA 1
ATOM 3246 C C . ALA A 1 439 ? -3.697 11.125 31.735 1.00 89.12 439 ALA A C 1
ATOM 3248 O O . ALA A 1 439 ? -3.230 12.267 31.770 1.00 89.12 439 ALA A O 1
ATOM 3249 N N . ALA A 1 440 ? -3.185 10.167 30.958 1.00 90.19 440 ALA A N 1
ATOM 3250 C CA . ALA A 1 440 ? -2.044 10.355 30.075 1.00 90.19 440 ALA A CA 1
ATOM 3251 C C . ALA A 1 440 ? -2.495 10.680 28.638 1.00 90.19 440 ALA A C 1
ATOM 3253 O O . ALA A 1 440 ? -3.514 10.163 28.181 1.00 90.19 440 ALA A O 1
ATOM 3254 N N . PRO A 1 441 ? -1.745 11.507 27.892 1.00 89.00 441 PRO A N 1
ATOM 3255 C CA . PRO A 1 441 ? -2.041 11.768 26.486 1.00 89.00 441 PRO A CA 1
ATOM 3256 C C . PRO A 1 441 ? -1.875 10.531 25.605 1.00 89.00 441 PRO A C 1
ATOM 3258 O O . PRO A 1 441 ? -0.902 9.787 25.742 1.00 89.00 441 PRO A O 1
ATOM 3261 N N . LEU A 1 442 ? -2.779 10.369 24.641 1.00 90.75 442 LEU A N 1
ATOM 3262 C CA . LEU A 1 442 ? -2.770 9.261 23.688 1.00 90.75 442 LEU A CA 1
ATOM 3263 C C . LEU A 1 442 ? -2.088 9.662 22.380 1.00 90.75 442 LEU A C 1
ATOM 3265 O O . LEU A 1 442 ? -2.184 10.806 21.943 1.00 90.75 442 LEU A O 1
ATOM 3269 N N . ASN A 1 443 ? -1.437 8.703 21.720 1.00 85.56 443 ASN A N 1
ATOM 3270 C CA . ASN A 1 443 ? -0.921 8.870 20.362 1.00 85.56 443 ASN A CA 1
ATOM 3271 C C . ASN A 1 443 ? -1.730 7.992 19.405 1.00 85.56 443 ASN A C 1
ATOM 3273 O O . ASN A 1 443 ? -1.619 6.764 19.445 1.00 85.56 443 ASN A O 1
ATOM 3277 N N . LEU A 1 444 ? -2.507 8.628 18.532 1.00 91.56 444 LEU A N 1
ATOM 3278 C CA . LEU A 1 444 ? -3.284 7.967 17.488 1.00 91.56 444 LEU A CA 1
ATOM 3279 C C . LEU A 1 444 ? -2.501 8.017 16.177 1.00 91.56 444 LEU A C 1
ATOM 3281 O O . LEU A 1 444 ? -2.101 9.095 15.728 1.00 91.56 444 LEU A O 1
ATOM 3285 N N . ARG A 1 445 ? -2.268 6.862 15.556 1.00 91.50 445 ARG A N 1
ATOM 3286 C CA . ARG A 1 445 ? -1.583 6.767 14.263 1.00 91.50 445 ARG A CA 1
ATOM 3287 C C . ARG A 1 445 ? -2.601 6.606 13.145 1.00 91.50 445 ARG A C 1
ATOM 3289 O O . ARG A 1 445 ? -3.437 5.710 13.199 1.00 91.50 445 ARG A O 1
ATOM 3296 N N . PHE A 1 446 ? -2.472 7.429 12.111 1.00 90.81 446 PHE A N 1
ATOM 3297 C CA . PHE A 1 446 ? -3.304 7.366 10.916 1.00 90.81 446 PHE A CA 1
ATOM 3298 C C . PHE A 1 446 ? -2.450 7.120 9.671 1.00 90.81 446 PHE A C 1
ATOM 3300 O O . PHE A 1 446 ? -1.471 7.832 9.444 1.00 90.81 446 PHE A O 1
ATOM 3307 N N . SER A 1 447 ? -2.843 6.143 8.853 1.00 88.31 447 SER A N 1
ATOM 3308 C CA . SER A 1 447 ? -2.251 5.847 7.542 1.00 88.31 447 SER A CA 1
ATOM 3309 C C . SER A 1 447 ? -3.332 5.909 6.470 1.00 88.31 447 SER A C 1
ATOM 3311 O O . SER A 1 447 ? -4.223 5.067 6.474 1.00 88.31 447 SER A O 1
ATOM 3313 N N . VAL A 1 448 ? -3.290 6.895 5.567 1.00 87.75 448 VAL A N 1
ATOM 3314 C CA . VAL A 1 448 ? -4.303 7.074 4.497 1.00 87.75 448 VAL A CA 1
ATOM 3315 C C . VAL A 1 448 ? -5.759 6.988 5.005 1.00 87.75 448 VAL A C 1
ATOM 3317 O O . VAL A 1 448 ? -6.664 6.555 4.295 1.00 87.75 448 VAL A O 1
ATOM 3320 N N . ALA A 1 449 ? -5.989 7.382 6.260 1.00 90.44 449 ALA A N 1
ATOM 3321 C CA . ALA A 1 449 ? -7.314 7.446 6.864 1.00 90.44 449 ALA A CA 1
ATOM 3322 C C . ALA A 1 449 ? -7.971 8.783 6.509 1.00 90.44 449 ALA A C 1
ATOM 3324 O O . ALA A 1 449 ? -7.313 9.708 6.026 1.00 90.44 449 ALA A O 1
ATOM 3325 N N . SER A 1 450 ? -9.265 8.924 6.766 1.00 90.94 450 SER A N 1
ATOM 3326 C CA . SER A 1 450 ? -9.947 10.201 6.536 1.00 90.94 450 SER A CA 1
ATOM 3327 C C . SER A 1 450 ? -10.942 10.510 7.634 1.00 90.94 450 SER A C 1
ATOM 3329 O O . SER A 1 450 ? -11.519 9.597 8.216 1.00 90.94 450 SER A O 1
ATOM 3331 N N . ARG A 1 451 ? -11.140 11.797 7.910 1.00 92.25 451 ARG A N 1
ATOM 3332 C CA . ARG A 1 451 ? -12.209 12.294 8.774 1.00 92.25 451 ARG A CA 1
ATOM 3333 C C . ARG A 1 451 ? -13.167 13.140 7.959 1.00 92.25 451 ARG A C 1
ATOM 3335 O O . ARG A 1 451 ? -12.722 13.989 7.191 1.00 92.25 451 ARG A O 1
ATOM 3342 N N . GLN A 1 452 ? -14.459 12.929 8.132 1.00 91.19 452 GLN A N 1
ATOM 3343 C CA . GLN A 1 452 ? -15.501 13.650 7.422 1.00 91.19 452 GLN A CA 1
ATOM 3344 C C . GLN A 1 452 ? -16.537 14.162 8.427 1.00 91.19 452 GLN A C 1
ATOM 3346 O O . GLN A 1 452 ? -17.293 13.361 8.979 1.00 91.19 452 GLN A O 1
ATOM 3351 N N . PRO A 1 453 ? -16.579 15.480 8.681 1.00 88.12 453 PRO A N 1
ATOM 3352 C CA . PRO A 1 453 ? -17.641 16.097 9.463 1.00 88.12 453 PRO A CA 1
ATOM 3353 C C . PRO A 1 453 ? -18.982 16.021 8.733 1.00 88.12 453 PRO A C 1
ATOM 3355 O O . PRO A 1 453 ? -19.035 16.098 7.501 1.00 88.12 453 PRO A O 1
ATOM 3358 N N . LEU A 1 454 ? -20.079 15.938 9.484 1.00 82.06 454 LEU A N 1
ATOM 3359 C CA . LEU A 1 454 ? -21.420 15.987 8.911 1.00 82.06 454 LEU A CA 1
ATOM 3360 C C . LEU A 1 454 ? -21.637 17.310 8.150 1.00 82.06 454 LEU A C 1
ATOM 3362 O O . LEU A 1 454 ? -21.579 18.390 8.731 1.00 82.06 454 LEU A O 1
ATOM 3366 N N . GLY A 1 455 ? -21.862 17.226 6.835 1.00 75.75 455 GLY A N 1
ATOM 3367 C CA . GLY A 1 455 ? -22.053 18.401 5.972 1.00 75.75 455 GLY A CA 1
ATOM 3368 C C . GLY A 1 455 ? -20.785 19.216 5.670 1.00 75.75 455 GLY A C 1
ATOM 3369 O O . GLY A 1 455 ? -20.903 20.297 5.099 1.00 75.75 455 GLY A O 1
ATOM 3370 N N . GLY A 1 456 ? -19.595 18.721 6.032 1.00 77.88 456 GLY A N 1
ATOM 3371 C CA . GLY A 1 456 ? -18.306 19.369 5.769 1.00 77.88 456 GLY A CA 1
ATOM 3372 C C . GLY A 1 456 ? -17.434 18.625 4.752 1.00 77.88 456 GLY A C 1
ATOM 3373 O O . GLY A 1 456 ? -17.714 17.487 4.369 1.00 77.88 456 GLY A O 1
ATOM 3374 N N . GLU A 1 457 ? -16.344 19.268 4.330 1.00 79.69 457 GLU A N 1
ATOM 3375 C CA . GLU A 1 457 ? -15.320 18.620 3.506 1.00 79.69 457 GLU A CA 1
ATOM 3376 C C . GLU A 1 457 ? -14.507 17.609 4.326 1.00 79.69 457 GLU A C 1
ATOM 3378 O O . GLU A 1 457 ? -14.147 17.847 5.482 1.00 79.69 457 GLU A O 1
ATOM 3383 N N . GLY A 1 458 ? -14.217 16.460 3.715 1.00 82.75 458 GLY A N 1
ATOM 3384 C CA . GLY A 1 458 ? -13.373 15.438 4.321 1.00 82.75 458 GLY A CA 1
ATOM 3385 C C . GLY A 1 458 ? -11.900 15.847 4.331 1.00 82.75 458 GLY A C 1
ATOM 3386 O O . GLY A 1 458 ? -11.399 16.441 3.380 1.00 82.75 458 GLY A O 1
ATOM 3387 N N . GLN A 1 459 ? -11.185 15.480 5.391 1.00 87.69 459 GLN A N 1
ATOM 3388 C CA . GLN A 1 459 ? -9.745 15.673 5.520 1.00 87.69 459 GLN A CA 1
ATOM 3389 C C . GLN A 1 459 ? -9.019 14.331 5.600 1.00 87.69 459 GLN A C 1
ATOM 3391 O O . GLN A 1 459 ? -9.412 13.432 6.344 1.00 87.69 459 GLN A O 1
ATOM 3396 N N . TRP A 1 460 ? -7.904 14.235 4.884 1.00 87.50 460 TRP A N 1
ATOM 3397 C CA . TRP A 1 460 ? -6.997 13.097 4.927 1.00 87.50 460 TRP A CA 1
ATOM 3398 C C . TRP A 1 460 ? -6.056 13.122 6.127 1.00 87.50 460 TRP A C 1
ATOM 3400 O O . TRP A 1 460 ? -5.590 14.178 6.562 1.00 87.50 460 TRP A O 1
ATOM 3410 N N . LEU A 1 461 ? -5.757 11.935 6.646 1.00 87.12 461 LEU A N 1
ATOM 3411 C CA . LEU A 1 461 ? -4.911 11.713 7.807 1.00 87.12 461 LEU A CA 1
ATOM 3412 C C . LEU A 1 461 ? -3.831 10.676 7.464 1.00 87.12 461 LEU A C 1
ATOM 3414 O O . LEU A 1 461 ? -4.106 9.482 7.337 1.00 87.12 461 LEU A O 1
ATOM 3418 N N . HIS A 1 462 ? -2.589 11.144 7.350 1.00 86.19 462 HIS A N 1
ATOM 3419 C CA . HIS A 1 462 ? -1.387 10.314 7.237 1.00 86.19 462 HIS A CA 1
ATOM 3420 C C . HIS A 1 462 ? -0.318 10.865 8.195 1.00 86.19 462 HIS A C 1
ATOM 3422 O O . HIS A 1 462 ? 0.617 11.548 7.786 1.00 86.19 462 HIS A O 1
ATOM 3428 N N . ARG A 1 463 ? -0.549 10.699 9.502 1.00 83.31 463 ARG A N 1
ATOM 3429 C CA . ARG A 1 463 ? 0.258 11.299 10.578 1.00 83.31 463 ARG A CA 1
ATOM 3430 C C . ARG A 1 463 ? -0.015 10.641 11.927 1.00 83.31 463 ARG A C 1
ATOM 3432 O O . ARG A 1 463 ? -1.016 9.942 12.094 1.00 83.31 463 ARG A O 1
ATOM 3439 N N . VAL A 1 464 ? 0.821 10.951 12.912 1.00 83.94 464 VAL A N 1
ATOM 3440 C CA . VAL A 1 464 ? 0.539 10.689 14.329 1.00 83.94 464 VAL A CA 1
ATOM 3441 C C . VAL A 1 464 ? -0.078 11.936 14.961 1.00 83.94 464 VAL A C 1
ATOM 3443 O O . VAL A 1 464 ? 0.400 13.049 14.748 1.00 83.94 464 VAL A O 1
ATOM 3446 N N . VAL A 1 465 ? -1.154 11.758 15.723 1.00 88.19 465 VAL A N 1
ATOM 3447 C CA . VAL A 1 465 ? -1.834 12.825 16.462 1.00 88.19 465 VAL A CA 1
ATOM 3448 C C . VAL A 1 465 ? -1.753 12.531 17.952 1.00 88.19 465 VAL A C 1
ATOM 3450 O O . VAL A 1 465 ? -2.135 11.449 18.393 1.00 88.19 465 VAL A O 1
ATOM 3453 N N . ARG A 1 466 ? -1.289 13.516 18.722 1.00 90.81 466 ARG A N 1
ATOM 3454 C CA . ARG A 1 466 ? -1.356 13.490 20.183 1.00 90.81 466 ARG A CA 1
ATOM 3455 C C . ARG A 1 466 ? -2.709 14.034 20.642 1.00 90.81 466 ARG A C 1
ATOM 3457 O O . ARG A 1 466 ? -3.083 15.131 20.235 1.00 90.81 466 ARG A O 1
ATOM 3464 N N . VAL A 1 467 ? -3.413 13.290 21.489 1.00 91.31 467 VAL A N 1
ATOM 3465 C CA . VAL A 1 467 ? -4.722 13.657 22.044 1.00 91.31 467 VAL A CA 1
ATOM 3466 C C . VAL A 1 467 ? -4.612 13.743 23.560 1.00 91.31 467 VAL A C 1
ATOM 3468 O O . VAL A 1 467 ? -4.472 12.726 24.234 1.00 91.31 467 VAL A O 1
ATOM 3471 N N . ASP A 1 468 ? -4.666 14.961 24.103 1.00 91.50 468 ASP A N 1
ATOM 3472 C CA . ASP A 1 468 ? -4.645 15.163 25.557 1.00 91.50 468 ASP A CA 1
ATOM 3473 C C . ASP A 1 468 ? -6.046 14.979 26.170 1.00 91.50 468 ASP A C 1
ATOM 3475 O O . ASP A 1 468 ? -6.177 14.323 27.199 1.00 91.50 468 ASP A O 1
ATOM 3479 N N . ARG A 1 469 ? -7.096 15.523 25.531 1.00 93.00 469 ARG A N 1
ATOM 3480 C CA . ARG A 1 469 ? -8.501 15.439 25.992 1.00 93.00 469 ARG A CA 1
ATOM 3481 C C . ARG A 1 469 ? -9.495 15.138 24.873 1.00 93.00 469 ARG A C 1
ATOM 3483 O O . ARG A 1 469 ? -10.256 14.193 24.990 1.00 93.00 469 ARG A O 1
ATOM 3490 N N . ALA A 1 470 ? -9.493 15.924 23.800 1.00 92.75 470 ALA A N 1
ATOM 3491 C CA . ALA A 1 470 ? -10.341 15.698 22.632 1.00 92.75 470 ALA A CA 1
ATOM 3492 C C . ALA A 1 470 ? -9.645 16.214 21.368 1.00 92.75 470 ALA A C 1
ATOM 3494 O O . ALA A 1 470 ? -8.853 17.159 21.450 1.00 92.75 470 ALA A O 1
ATOM 3495 N N . TRP A 1 471 ? -9.921 15.595 20.221 1.00 91.56 471 TRP A N 1
ATOM 3496 C CA . TRP A 1 471 ? -9.343 15.963 18.928 1.00 91.56 471 TRP A CA 1
ATOM 3497 C C . TRP A 1 471 ? -10.323 15.799 17.770 1.00 91.56 471 TRP A C 1
ATOM 3499 O O . TRP A 1 471 ? -10.982 14.737 17.698 1.00 91.56 471 TRP A O 1
#

Radius of gyration: 23.98 Å; chains: 1; bounding box: 63×71×64 Å

Sequence (471 aa):
MARCYSIRILGPFFMTLSALLRVLLLLTAAGVNLAAQAKAPEDALQIRPLAVDDAVFGGQVMTYSAGASHAPLVVLVHGLSRNAAGDWQGVIPMLAETYRVIAVDLPGFGRSTGGNHLYSPDAMATAVRGAVRQLDARPFTLVGHSMGGAIALAYARQFPDDLNRLVLVNLAGVLHHSVVAQGLSRLGVQSYAGADAEQAAWLTQLTQAVLAEADRLGISPTMLIATPWLRQMGLGGQPMAISALAMSAYDFGPALREVRTPTELIWGRDDAITPLRTGQLAAAMMADARLTVLDGAAHMPMFEAPEAFHTALRAAIAGRDTPAARPLPRRAPTRRGVTHCLDEAGARFTGTLGDLDLTRCDDAVIENANLRSLRVQGGSVTLINSHVHEGIEARDTQLVLTAGSVTGDPALVLEDTHVDAAGTEFLLLGPHLAQNDGAAPLNLRFSVASRQPLGGEGQWLHRVVRVDRAW

Secondary structure (DSSP, 8-state):
---------SHHHHHHHHHHHHHHHHHHHS-----------GGGTT-EEEEEE-TTTSSEEEEEEES-TTSPEEEEE--TTS-HHHHSTTHHHHHHTTSEEEEE--TTSTTS---S----HHHHHHHHHHHHHTT--S-EEEEEETHHHHHHHHHHHH-GGGEEEEEEES--SSS-HHHHHHHHHHHHHHHSTT--HHHHHHHHHHHHHHHHHHHHTT--HHHHHHSHHHHHHHHTT-HHHHHHHHHHT---HHHHHH--S-EEEEEETT-SSS-HHHHHHHHHHSTTEEEEEETT--S-HHHHSHHHHHHHHHHHHH---PPPPPPPP-SPP---PEEEEES-BS-EEEEE-SEEEEES-BSEEEEEEEESEEEEESSEEEEES-EESS-EEEESSEEEEESSEEEETTSEEEES-EEEEES-EEEESSS-SEEE-SSSPEEEEEEEEEEEETTS--EEEEEEEEESSB-